Protein AF-A0A5E4NDJ2-F1 (afdb_monomer)

Solvent-accessible surface area (backbone atoms only — not comparable to full-atom values): 29844 Å² total; per-residue (Å²): 95,80,59,65,69,63,63,73,64,55,42,96,87,48,73,82,81,85,85,49,78,73,78,81,80,88,55,66,71,59,25,65,32,56,18,80,81,53,56,40,37,39,40,20,14,66,70,20,36,36,41,31,28,34,59,86,80,51,43,73,75,51,70,44,77,81,55,88,29,38,24,36,17,50,47,45,34,64,86,55,49,36,35,40,38,20,14,50,67,13,36,36,36,37,32,34,59,85,76,60,40,76,79,44,78,46,78,81,50,94,34,25,23,30,21,54,46,66,46,90,83,64,47,35,39,38,39,24,8,60,69,19,42,31,36,40,32,33,68,89,44,74,63,45,55,41,27,39,32,71,52,100,40,36,31,54,41,56,48,67,42,96,82,56,53,30,34,39,38,37,36,80,54,64,43,36,38,26,37,69,47,80,73,91,84,72,87,69,92,46,99,59,87,56,86,69,48,74,40,92,64,65,75,42,71,50,85,46,71,78,32,41,75,45,73,47,75,41,49,78,65,41,41,32,42,34,28,30,73,78,46,34,27,35,35,30,35,60,63,40,69,38,78,74,46,80,67,41,79,53,66,68,68,61,52,50,61,73,68,61,60,102,49,59,50,52,68,29,59,49,80,47,50,91,84,28,46,92,40,79,42,69,34,97,46,64,68,36,17,38,41,25,67,44,40,31,59,82,71,72,45,96,59,99,58,70,83,43,72,44,43,54,36,58,52,39,53,50,38,54,39,44,46,31,52,55,48,57,52,65,73,52,64,90,74,88,67,94,71,56,74,68,57,55,54,50,55,61,56,55,73,65,52,52,73,47,56,51,80,43,75,44,76,46,60,50,94,91,67,51,73,75,45,76,49,37,33,66,45,36,51,37,75,74,44,39,60,52,45,73,74,65,58,54,67,69,56,43,41,41,67,74,70,59,44,80,75,74,76,57,70,41,57,32,35,43,34,57,44,91,89,39,92,72,71,51,78,58,93,90,44,93,41,71,61,71,46,79,46,74,44,54,29,74,44,34,44,42,61,53,35,40,52,52,49,52,61,57,59,54,70,76,68,85,68,101,79,73,90,73,59,78,71,58,72,68,53,72,74,58,99,49,46,70,72,36,43,48,45,28,36,87,93,37,78,58,57,50,84,43,25,49,42,29,44,43,65,77,57,58,71,57,92,62,72,41,60,39,34,36,35,71,52,131

Nearest PDB structures (foldseek):
  7ay2-assembly1_A  TM=9.399E-01  e=1.146E-46  Homo sapiens
  5cvo-assembly1_A  TM=9.027E-01  e=1.471E-47  Homo sapiens
  5cvo-assembly2_D  TM=8.821E-01  e=7.046E-47  Homo sapiens
  4cy5-assembly1_A  TM=7.416E-01  e=1.102E-16  Drosophila melanogaster
  3ur4-assembly1_A  TM=7.545E-01  e=2.915E-16  Homo sapiens

Structure (mmCIF, N/CA/C/O backbone):
data_AF-A0A5E4NDJ2-F1
#
_entry.id   AF-A0A5E4NDJ2-F1
#
loop_
_atom_site.group_PDB
_atom_site.id
_atom_site.type_symbol
_atom_site.label_atom_id
_atom_site.label_alt_id
_atom_site.label_comp_id
_atom_site.label_asym_id
_atom_site.label_entity_id
_atom_site.label_seq_id
_atom_site.pdbx_PDB_ins_code
_atom_site.Cartn_x
_atom_site.Cartn_y
_atom_site.Cartn_z
_atom_site.occupancy
_atom_site.B_iso_or_equiv
_atom_site.auth_seq_id
_atom_site.auth_comp_id
_atom_site.auth_asym_id
_atom_site.auth_atom_id
_atom_site.pdbx_PDB_model_num
ATOM 1 N N . MET A 1 1 ? 23.734 8.885 -7.744 1.00 91.38 1 MET A N 1
ATOM 2 C CA . MET A 1 1 ? 24.626 7.778 -8.133 1.00 91.38 1 MET A CA 1
ATOM 3 C C . MET A 1 1 ? 25.390 7.369 -6.898 1.00 91.38 1 MET A C 1
ATOM 5 O O . MET A 1 1 ? 25.759 8.246 -6.127 1.00 91.38 1 MET A O 1
ATOM 9 N N . TRP A 1 2 ? 25.561 6.069 -6.695 1.00 92.62 2 TRP A N 1
ATOM 10 C CA . TRP A 1 2 ? 26.249 5.523 -5.533 1.00 92.62 2 TRP A CA 1
ATOM 11 C C . TRP A 1 2 ? 27.260 4.494 -6.014 1.00 92.62 2 TRP A C 1
ATOM 13 O O . TRP A 1 2 ? 26.915 3.657 -6.849 1.00 92.62 2 TRP A O 1
ATOM 23 N N . ASP A 1 3 ? 28.477 4.557 -5.487 1.00 91.44 3 ASP A N 1
ATOM 24 C CA . ASP A 1 3 ? 29.443 3.475 -5.638 1.00 91.44 3 ASP A CA 1
ATOM 25 C C . ASP A 1 3 ? 29.163 2.421 -4.563 1.00 91.44 3 ASP A C 1
ATOM 27 O O . ASP A 1 3 ? 29.209 2.705 -3.364 1.00 91.44 3 ASP A O 1
ATOM 31 N N . VAL A 1 4 ? 28.854 1.202 -5.002 1.00 93.94 4 VAL A N 1
ATOM 32 C CA . VAL A 1 4 ? 28.562 0.078 -4.109 1.00 93.94 4 VAL A CA 1
ATOM 33 C C . VAL A 1 4 ? 29.764 -0.233 -3.221 1.00 93.94 4 VAL A C 1
ATOM 35 O O . VAL A 1 4 ? 29.569 -0.475 -2.034 1.00 93.94 4 VAL A O 1
ATOM 38 N N . ASN A 1 5 ? 30.991 -0.153 -3.746 1.00 92.56 5 ASN A N 1
ATOM 39 C CA . ASN A 1 5 ? 32.191 -0.430 -2.960 1.00 92.56 5 ASN A CA 1
ATOM 40 C C . ASN A 1 5 ? 32.312 0.569 -1.807 1.00 92.56 5 ASN A C 1
ATOM 42 O O . ASN A 1 5 ? 32.474 0.162 -0.658 1.00 92.56 5 ASN A O 1
ATOM 46 N N . MET A 1 6 ? 32.120 1.863 -2.087 1.00 90.31 6 MET A N 1
ATOM 47 C CA . MET A 1 6 ? 32.099 2.898 -1.053 1.00 90.31 6 MET A CA 1
ATOM 48 C C . MET A 1 6 ? 31.021 2.611 0.002 1.00 90.31 6 MET A C 1
ATOM 50 O O . MET A 1 6 ? 31.327 2.600 1.194 1.00 90.31 6 MET A O 1
ATOM 54 N N . LEU A 1 7 ? 29.786 2.314 -0.418 1.00 93.75 7 LEU A N 1
ATOM 55 C CA . LEU A 1 7 ? 28.690 2.013 0.510 1.00 93.75 7 LEU A CA 1
ATOM 56 C C . LEU A 1 7 ? 28.991 0.801 1.402 1.00 93.75 7 LEU A C 1
ATOM 58 O O . LEU A 1 7 ? 28.685 0.825 2.591 1.00 93.75 7 LEU A O 1
ATOM 62 N N . THR A 1 8 ? 29.619 -0.244 0.859 1.00 93.06 8 THR A N 1
ATOM 63 C CA . THR A 1 8 ? 29.969 -1.451 1.627 1.00 93.06 8 THR A CA 1
ATOM 64 C C . THR A 1 8 ? 31.125 -1.251 2.608 1.00 93.06 8 THR A C 1
ATOM 66 O O . THR A 1 8 ? 31.302 -2.071 3.503 1.00 93.06 8 THR A O 1
ATOM 69 N N . THR A 1 9 ? 31.897 -0.167 2.473 1.00 92.88 9 THR A N 1
ATOM 70 C CA . THR A 1 9 ? 33.012 0.166 3.383 1.00 92.88 9 THR A CA 1
ATOM 71 C C . THR A 1 9 ? 32.609 1.063 4.556 1.00 92.88 9 THR A C 1
ATOM 73 O O . THR A 1 9 ? 33.462 1.426 5.370 1.00 92.88 9 THR A O 1
ATOM 76 N N . LEU A 1 10 ? 31.330 1.441 4.657 1.00 93.19 10 LEU A N 1
ATOM 77 C CA . LEU A 1 10 ? 30.847 2.289 5.743 1.00 93.19 10 LEU A CA 1
ATOM 78 C C . LEU A 1 10 ? 30.922 1.559 7.086 1.00 93.19 10 LEU A C 1
ATOM 80 O O . LEU A 1 10 ? 30.531 0.401 7.220 1.00 93.19 10 LEU A O 1
ATOM 84 N N . THR A 1 11 ? 31.428 2.264 8.091 1.00 92.50 11 THR A N 1
ATOM 85 C CA . THR A 1 11 ? 31.584 1.773 9.466 1.00 92.50 11 THR A CA 1
ATOM 86 C C . THR A 1 11 ? 31.176 2.866 10.449 1.00 92.50 11 THR A C 1
ATOM 88 O O . THR A 1 11 ? 30.895 3.995 10.052 1.00 92.50 11 THR A O 1
ATOM 91 N N . THR A 1 12 ? 31.172 2.567 11.748 1.00 86.56 12 THR A N 1
ATOM 92 C CA . THR A 1 12 ? 30.930 3.580 12.791 1.00 86.56 12 THR A CA 1
ATOM 93 C C . THR A 1 12 ? 31.956 4.717 12.763 1.00 86.56 12 THR A C 1
ATOM 95 O O . THR A 1 12 ? 31.621 5.840 13.121 1.00 86.56 12 THR A O 1
ATOM 98 N N . ILE A 1 13 ? 33.184 4.442 12.304 1.00 89.50 13 ILE A N 1
ATOM 99 C CA . ILE A 1 13 ? 34.266 5.430 12.174 1.00 89.50 13 ILE A CA 1
ATOM 100 C C . ILE A 1 13 ? 34.191 6.146 10.818 1.00 89.50 13 ILE A C 1
ATOM 102 O O . ILE A 1 13 ? 34.414 7.350 10.740 1.00 89.50 13 ILE A O 1
ATOM 106 N N . ASN A 1 14 ? 33.862 5.416 9.749 1.00 88.62 14 ASN A N 1
ATOM 107 C CA . ASN A 1 14 ? 33.690 5.964 8.406 1.00 88.62 14 ASN A CA 1
ATOM 108 C C . ASN A 1 14 ? 32.203 6.017 8.036 1.00 88.62 14 ASN A C 1
ATOM 110 O O . ASN A 1 14 ? 31.704 5.168 7.297 1.00 88.62 14 ASN A O 1
ATOM 114 N N . ASN A 1 15 ? 31.497 6.999 8.590 1.00 88.88 15 ASN A N 1
ATOM 115 C CA . ASN A 1 15 ? 30.050 7.177 8.445 1.00 88.88 15 ASN A CA 1
ATOM 116 C C . ASN A 1 15 ? 29.666 8.298 7.459 1.00 88.88 15 ASN A C 1
ATOM 118 O O . ASN A 1 15 ? 28.489 8.634 7.329 1.00 88.88 15 ASN A O 1
ATOM 122 N N . THR A 1 16 ? 30.642 8.892 6.768 1.00 88.12 16 THR A N 1
ATOM 123 C CA . THR A 1 16 ? 30.399 9.988 5.821 1.00 88.12 16 THR A CA 1
ATOM 124 C C . THR A 1 16 ? 30.181 9.459 4.409 1.00 88.12 16 THR A C 1
ATOM 126 O O . THR A 1 16 ? 30.932 8.613 3.928 1.00 88.12 16 THR A O 1
ATOM 129 N N . VAL A 1 17 ? 29.158 9.977 3.726 1.00 92.06 17 VAL A N 1
ATOM 130 C CA . VAL A 1 17 ? 28.852 9.614 2.338 1.00 92.06 17 VAL A CA 1
ATOM 131 C C . VAL A 1 17 ? 28.696 10.873 1.501 1.00 92.06 17 VAL A C 1
ATOM 133 O O . VAL A 1 17 ? 28.027 11.821 1.908 1.00 92.06 17 VAL A O 1
ATOM 136 N N . THR A 1 18 ? 29.292 10.878 0.313 1.00 89.12 18 THR A N 1
ATOM 137 C CA . THR A 1 18 ? 29.112 11.938 -0.677 1.00 89.12 18 THR A CA 1
ATOM 138 C C . THR A 1 18 ? 28.012 11.549 -1.659 1.00 89.12 18 THR A C 1
ATOM 140 O O . THR A 1 18 ? 27.909 10.407 -2.105 1.00 89.12 18 THR A O 1
ATOM 143 N N . THR A 1 19 ? 27.152 12.507 -1.997 1.00 91.56 19 THR A N 1
ATOM 144 C CA . THR A 1 19 ? 26.044 12.285 -2.930 1.00 91.56 19 THR A CA 1
ATOM 145 C C . THR A 1 19 ? 26.370 12.872 -4.296 1.00 91.56 19 THR A C 1
ATOM 147 O O . THR A 1 19 ? 26.661 14.061 -4.394 1.00 91.56 19 THR A O 1
ATOM 150 N N . ALA A 1 20 ? 26.230 12.077 -5.357 1.00 90.81 20 ALA A N 1
ATOM 151 C CA . ALA A 1 20 ? 26.230 12.568 -6.736 1.00 90.81 20 ALA A CA 1
ATOM 152 C C . ALA A 1 20 ? 24.802 12.544 -7.301 1.00 90.81 20 ALA A C 1
ATOM 154 O O . ALA A 1 20 ? 24.162 11.487 -7.324 1.00 90.81 20 ALA A O 1
ATOM 155 N N . SER A 1 21 ? 24.287 13.685 -7.761 1.00 92.12 21 SER A N 1
ATOM 156 C CA . SER A 1 21 ? 22.941 13.814 -8.333 1.00 92.12 21 SER A CA 1
ATOM 157 C C . SER A 1 21 ? 22.999 14.193 -9.814 1.00 92.12 21 SER A C 1
ATOM 159 O O . SER A 1 21 ? 23.913 14.880 -10.257 1.00 92.12 21 SER A O 1
ATOM 161 N N . LEU A 1 22 ? 22.019 13.718 -10.588 1.00 93.81 22 LEU A N 1
ATOM 162 C CA . LEU A 1 22 ? 21.883 14.025 -12.012 1.00 93.81 22 LEU A CA 1
ATOM 163 C C . LEU A 1 22 ? 20.676 14.955 -12.202 1.00 93.81 22 LEU A C 1
ATOM 165 O O . LEU A 1 22 ? 19.536 14.501 -12.050 1.00 93.81 22 LEU A O 1
ATOM 169 N N . PRO A 1 23 ? 20.883 16.251 -12.488 1.00 90.62 23 PRO A N 1
ATOM 170 C CA . PRO A 1 23 ? 19.785 17.192 -12.648 1.00 90.62 23 PRO A CA 1
ATOM 171 C C . PRO A 1 23 ? 19.096 17.035 -14.012 1.00 90.62 23 PRO A C 1
ATOM 173 O O . PRO A 1 23 ? 19.642 16.484 -14.970 1.00 90.62 23 PRO A O 1
ATOM 176 N N . GLY A 1 24 ? 17.881 17.580 -14.117 1.00 87.62 24 GLY A N 1
ATOM 177 C CA . GLY A 1 24 ? 17.217 17.834 -15.398 1.00 87.62 24 GLY A CA 1
ATOM 178 C C . GLY A 1 24 ? 15.816 17.246 -15.538 1.00 87.62 24 GLY A C 1
ATOM 179 O O . GLY A 1 24 ? 15.017 17.812 -16.291 1.00 87.62 24 GLY A O 1
ATOM 180 N N . SER A 1 25 ? 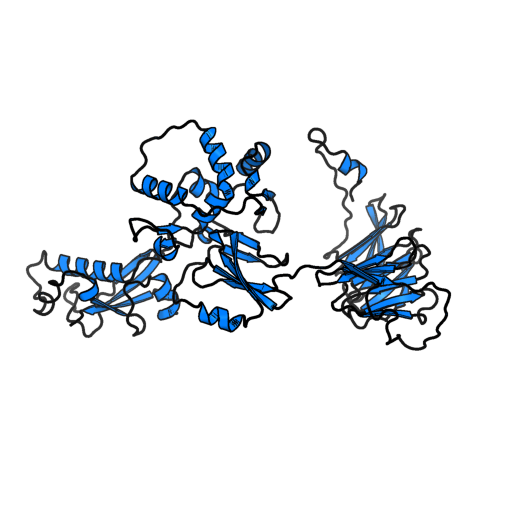15.496 16.161 -14.831 1.00 89.62 25 SER A N 1
ATOM 181 C CA . SER A 1 25 ? 14.135 15.607 -14.781 1.00 89.62 25 SER A CA 1
ATOM 182 C C . SER A 1 25 ? 13.188 16.599 -14.095 1.00 89.62 25 SER A C 1
ATOM 184 O O . SER A 1 25 ? 13.470 17.077 -13.001 1.00 89.62 25 SER A O 1
ATOM 186 N N . LYS A 1 26 ? 12.089 16.934 -14.767 1.00 89.62 26 LYS A N 1
ATOM 187 C CA . LYS A 1 26 ? 11.024 17.850 -14.338 1.00 89.62 26 LYS A CA 1
ATOM 188 C C . LYS A 1 26 ? 9.861 17.126 -13.653 1.00 89.62 26 LYS A C 1
ATOM 190 O O . LYS A 1 26 ? 9.215 17.731 -12.807 1.00 89.62 26 LYS A O 1
ATOM 195 N N . ASN A 1 27 ? 9.606 15.861 -13.997 1.00 94.50 27 ASN A N 1
ATOM 196 C CA . ASN A 1 27 ? 8.541 15.051 -13.401 1.00 94.50 27 ASN A CA 1
ATOM 197 C C . ASN A 1 27 ? 9.072 13.758 -12.756 1.00 94.50 27 ASN A C 1
ATOM 199 O O . ASN A 1 27 ? 10.247 13.404 -12.869 1.00 94.50 27 ASN A O 1
ATOM 203 N N . SER A 1 28 ? 8.172 13.029 -12.088 1.00 97.12 28 SER A N 1
ATOM 204 C CA . SER A 1 28 ? 8.450 11.751 -11.428 1.00 97.12 28 SER A CA 1
ATOM 205 C C . SER A 1 28 ? 9.029 10.705 -12.387 1.00 97.12 28 SER A C 1
ATOM 207 O O . SER A 1 28 ? 8.464 10.418 -13.446 1.00 97.12 28 SER A O 1
ATOM 209 N N . ILE A 1 29 ? 10.145 10.103 -11.977 1.00 97.81 29 ILE A N 1
ATOM 210 C CA . ILE A 1 29 ? 10.859 9.048 -12.703 1.00 97.81 29 ILE A CA 1
ATOM 211 C C . ILE A 1 29 ? 10.266 7.688 -12.314 1.00 97.81 29 ILE A C 1
ATOM 213 O O . ILE A 1 29 ? 10.101 7.406 -11.131 1.00 97.81 29 ILE A O 1
ATOM 217 N N . TYR A 1 30 ? 9.963 6.847 -13.304 1.00 98.19 30 TYR A N 1
ATOM 218 C CA . TYR A 1 30 ? 9.372 5.514 -13.114 1.00 98.19 30 TYR A CA 1
ATOM 219 C C . TYR A 1 30 ? 10.265 4.375 -13.610 1.00 98.19 30 TYR A C 1
ATOM 221 O O . TYR A 1 30 ? 10.018 3.217 -13.280 1.00 98.19 30 TYR A O 1
ATOM 229 N N . SER A 1 31 ? 11.302 4.681 -14.389 1.00 97.81 31 SER A N 1
ATOM 230 C CA . SER A 1 31 ? 12.277 3.695 -14.844 1.00 97.81 31 SER A CA 1
ATOM 231 C C . SER A 1 31 ? 13.669 4.296 -14.963 1.00 97.81 31 SER A C 1
ATOM 233 O O . SER A 1 31 ? 13.839 5.475 -15.274 1.00 97.81 31 SER A O 1
ATOM 235 N N . LEU A 1 32 ? 14.668 3.460 -14.701 1.00 98.12 32 LEU A N 1
ATOM 236 C CA . LEU A 1 32 ? 16.085 3.765 -14.836 1.00 98.12 32 LEU A CA 1
ATOM 237 C C . LEU A 1 32 ? 16.779 2.550 -15.442 1.00 98.12 32 LEU A C 1
ATOM 239 O O . LEU A 1 32 ? 16.448 1.415 -15.094 1.00 98.12 32 LEU A O 1
ATOM 243 N N . ALA A 1 33 ? 17.743 2.794 -16.320 1.00 97.50 33 ALA A N 1
ATOM 244 C CA . ALA A 1 33 ? 18.624 1.762 -16.842 1.00 97.50 33 ALA A CA 1
ATOM 245 C C . ALA A 1 33 ? 20.021 2.334 -17.098 1.00 97.50 33 ALA A C 1
ATOM 247 O O . ALA A 1 33 ? 20.178 3.523 -17.376 1.00 97.50 33 ALA A O 1
ATOM 248 N N . MET A 1 34 ? 21.027 1.475 -16.993 1.00 97.00 34 MET A N 1
ATOM 249 C CA . MET A 1 34 ? 22.430 1.802 -17.225 1.00 97.00 34 MET A CA 1
ATOM 250 C C . MET A 1 34 ? 23.050 0.685 -18.059 1.00 97.00 34 MET A C 1
ATOM 252 O O . MET A 1 34 ? 22.629 -0.467 -17.935 1.00 97.00 34 MET A O 1
ATOM 256 N N . ASN A 1 35 ? 24.018 1.004 -18.914 1.00 95.50 35 ASN A N 1
ATOM 257 C CA . ASN A 1 35 ? 24.783 -0.025 -19.616 1.00 95.50 35 ASN A CA 1
ATOM 258 C C . ASN A 1 35 ? 25.833 -0.672 -18.694 1.00 95.50 35 ASN A C 1
ATOM 260 O O . ASN A 1 35 ? 26.178 -0.136 -17.643 1.00 95.50 35 ASN A O 1
ATOM 264 N N . ASN A 1 36 ? 26.384 -1.816 -19.106 1.00 92.75 36 ASN A N 1
ATOM 265 C CA . ASN A 1 36 ? 27.313 -2.588 -18.271 1.00 92.75 36 ASN A CA 1
ATOM 266 C C . ASN A 1 36 ? 28.625 -1.854 -17.959 1.00 92.75 36 ASN A C 1
ATOM 268 O O . ASN A 1 36 ? 29.194 -2.079 -16.896 1.00 92.75 36 ASN A O 1
ATOM 272 N N . SER A 1 37 ? 29.125 -1.007 -18.867 1.00 93.38 37 SER A N 1
ATOM 273 C CA . SER A 1 37 ? 30.312 -0.180 -18.599 1.00 93.38 37 SER A CA 1
ATOM 274 C C . SER A 1 37 ? 30.009 1.023 -17.704 1.00 93.38 37 SER A C 1
ATOM 276 O O . SER A 1 37 ? 30.928 1.738 -17.315 1.00 93.38 37 SER A O 1
ATOM 278 N N . GLY A 1 38 ? 28.732 1.265 -17.404 1.00 93.81 38 GLY A N 1
ATOM 279 C CA . GLY A 1 38 ? 28.283 2.355 -16.561 1.00 93.81 38 GLY A CA 1
ATOM 280 C C . GLY A 1 38 ? 28.478 3.733 -17.172 1.00 93.81 38 GLY A C 1
ATOM 281 O O . GLY A 1 38 ? 28.436 4.690 -16.421 1.00 93.81 38 GLY A O 1
ATOM 282 N N . THR A 1 39 ? 28.706 3.863 -18.482 1.00 93.81 39 THR A N 1
ATOM 283 C CA . THR A 1 39 ? 28.970 5.148 -19.159 1.00 93.81 39 THR A CA 1
ATOM 284 C C . THR A 1 39 ? 27.700 5.922 -19.500 1.00 93.81 39 THR A C 1
ATOM 286 O O . THR A 1 39 ? 27.748 7.137 -19.654 1.00 93.81 39 THR A O 1
ATOM 289 N N . ILE A 1 40 ? 26.566 5.232 -19.639 1.00 96.00 40 ILE A N 1
ATOM 290 C CA . ILE A 1 40 ? 25.290 5.827 -20.039 1.00 96.00 40 ILE A CA 1
ATOM 291 C C . ILE A 1 40 ? 24.216 5.451 -19.026 1.00 96.00 40 ILE A C 1
ATOM 293 O O . ILE A 1 40 ? 23.997 4.269 -18.760 1.00 96.00 40 ILE A O 1
ATOM 297 N N . LEU A 1 41 ? 23.501 6.458 -18.523 1.00 97.25 41 LEU A N 1
ATOM 298 C CA . LEU A 1 41 ? 22.307 6.291 -17.698 1.00 97.25 41 LEU A CA 1
ATOM 299 C C . LEU A 1 41 ? 21.101 6.897 -18.407 1.00 97.25 41 LEU A C 1
ATOM 301 O O . LEU A 1 41 ? 21.158 8.030 -18.877 1.00 97.25 41 LEU A O 1
ATOM 305 N N . ILE A 1 42 ? 19.996 6.155 -18.453 1.00 98.00 42 ILE A N 1
ATOM 306 C CA . ILE A 1 42 ? 18.739 6.587 -19.067 1.00 98.00 42 ILE A CA 1
ATOM 307 C C . ILE A 1 42 ? 17.631 6.573 -18.022 1.00 98.00 42 ILE A C 1
ATOM 309 O O . ILE A 1 42 ? 17.502 5.607 -17.268 1.00 98.00 42 ILE A O 1
ATOM 313 N N . SER A 1 43 ? 16.809 7.621 -18.001 1.00 98.00 43 SER A N 1
ATOM 314 C CA . SER A 1 43 ? 15.592 7.674 -17.191 1.00 98.00 43 SER A CA 1
ATOM 315 C C . SER A 1 43 ? 14.337 7.779 -18.048 1.00 98.00 43 SER A C 1
ATOM 317 O O . SER A 1 43 ? 14.324 8.429 -19.095 1.00 98.00 43 SER A O 1
ATOM 319 N N . GLY A 1 44 ? 13.274 7.134 -17.575 1.00 97.69 44 GLY A N 1
ATOM 320 C CA . GLY A 1 44 ? 11.926 7.217 -18.115 1.00 97.69 44 GLY A CA 1
ATOM 321 C C . GLY A 1 44 ? 10.986 7.782 -17.057 1.00 97.69 44 GLY A C 1
ATOM 322 O O . GLY A 1 44 ? 11.063 7.427 -15.877 1.00 97.69 44 GLY A O 1
ATOM 323 N N . SER A 1 45 ? 10.124 8.709 -17.463 1.00 96.56 45 SER A N 1
ATOM 324 C CA . SER A 1 45 ? 9.304 9.504 -16.546 1.00 96.56 45 SER A CA 1
ATOM 325 C C . SER A 1 45 ? 7.916 9.786 -17.116 1.00 96.56 45 SER A C 1
ATOM 327 O O . SER A 1 45 ? 7.625 9.506 -18.285 1.00 96.56 45 SER A O 1
ATOM 329 N N . THR A 1 46 ? 7.076 10.434 -16.309 1.00 97.31 46 THR A N 1
ATOM 330 C CA . THR A 1 46 ? 5.790 10.987 -16.760 1.00 97.31 46 THR A CA 1
ATOM 331 C C . THR A 1 46 ? 5.940 12.207 -17.677 1.00 97.31 46 THR A C 1
ATOM 333 O O . THR A 1 46 ? 4.938 12.682 -18.202 1.00 97.31 46 THR A O 1
ATOM 336 N N . GLU A 1 47 ? 7.161 12.707 -17.941 1.00 95.50 47 GLU A N 1
ATOM 337 C CA . GLU A 1 47 ? 7.411 13.652 -19.051 1.00 95.50 47 GLU A CA 1
ATOM 338 C C . GLU A 1 47 ? 7.256 12.999 -20.424 1.00 95.50 47 GLU A C 1
ATOM 340 O O . GLU A 1 47 ? 7.238 13.723 -21.415 1.00 95.50 47 GLU A O 1
ATOM 345 N N . LYS A 1 48 ? 7.153 11.660 -20.505 1.00 96.56 48 LYS A N 1
ATOM 346 C CA . LYS A 1 48 ? 7.039 10.905 -21.772 1.00 96.56 48 LYS A CA 1
ATOM 347 C C . LYS A 1 48 ? 8.305 10.981 -22.643 1.00 96.56 48 LYS A C 1
ATOM 349 O O . LYS A 1 48 ? 8.337 10.492 -23.769 1.00 96.56 48 LYS A O 1
ATOM 354 N N . VAL A 1 49 ? 9.357 11.590 -22.106 1.00 96.00 49 VAL A N 1
ATOM 355 C CA . VAL A 1 49 ? 10.671 11.774 -22.719 1.00 96.00 49 VAL A CA 1
ATOM 356 C C . VAL A 1 49 ? 11.668 10.917 -21.958 1.00 96.00 49 VAL A C 1
ATOM 358 O O . VAL A 1 49 ? 11.630 10.872 -20.724 1.00 96.00 49 VAL A O 1
ATOM 361 N N . LEU A 1 50 ? 12.571 10.266 -22.689 1.00 97.81 50 LEU A N 1
ATOM 362 C CA . LEU A 1 50 ? 13.726 9.628 -22.077 1.00 97.81 50 LEU A CA 1
ATOM 363 C C . LEU A 1 50 ? 14.854 10.644 -22.009 1.00 97.81 50 LEU A C 1
ATOM 365 O O . LEU A 1 50 ? 15.147 11.334 -22.988 1.00 97.81 50 LEU A O 1
ATOM 369 N N . ARG A 1 51 ? 15.505 10.724 -20.860 1.00 97.38 51 ARG A N 1
ATOM 370 C CA . ARG A 1 51 ? 16.692 11.556 -20.677 1.00 97.38 51 ARG A CA 1
ATOM 371 C C . ARG A 1 51 ? 17.894 10.659 -20.508 1.00 97.38 51 ARG A C 1
ATOM 373 O O . ARG A 1 51 ? 17.785 9.608 -19.882 1.00 97.38 51 ARG A O 1
ATOM 380 N N . VAL A 1 52 ? 19.008 11.076 -21.086 1.00 97.50 52 VAL A N 1
ATOM 381 C CA . VAL A 1 52 ? 20.239 10.297 -21.111 1.00 97.50 52 VAL A CA 1
ATOM 382 C C . VAL A 1 52 ? 21.359 11.159 -20.556 1.00 97.50 52 VAL A C 1
ATOM 384 O O . VAL A 1 52 ? 21.524 12.306 -20.978 1.00 97.50 52 VAL A O 1
ATOM 387 N N . TRP A 1 53 ? 22.125 10.596 -19.631 1.00 97.25 53 TRP A N 1
ATOM 388 C CA . TRP A 1 53 ? 23.283 11.228 -19.018 1.00 97.25 53 TRP A CA 1
ATOM 389 C C . TRP A 1 53 ? 24.542 10.418 -19.297 1.00 97.25 53 TRP A C 1
ATOM 391 O O . TRP A 1 53 ? 24.499 9.184 -19.302 1.00 97.25 53 TRP A O 1
ATOM 401 N N . ASP A 1 54 ? 25.656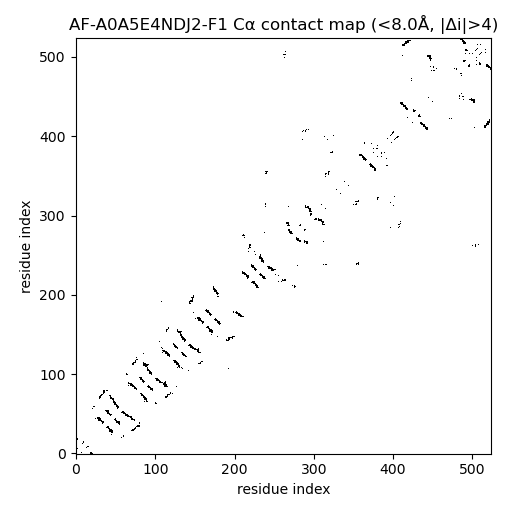 11.126 -19.466 1.00 94.44 54 ASP A N 1
ATOM 402 C CA . ASP A 1 54 ? 26.982 10.552 -19.252 1.00 94.44 54 ASP A CA 1
ATOM 403 C C . ASP A 1 54 ? 27.257 10.570 -17.743 1.00 94.44 54 ASP A C 1
ATOM 405 O O . ASP A 1 54 ? 27.244 11.614 -17.088 1.00 94.44 54 ASP A O 1
ATOM 409 N N . THR A 1 55 ? 27.454 9.389 -17.169 1.00 92.56 55 THR A N 1
ATOM 410 C CA . THR A 1 55 ? 27.620 9.207 -15.720 1.00 92.56 55 THR A CA 1
ATOM 411 C C . THR A 1 55 ? 28.929 9.787 -15.193 1.00 92.56 55 THR A C 1
ATOM 413 O O . THR A 1 55 ? 29.017 10.099 -14.006 1.00 92.56 55 THR A O 1
ATOM 416 N N . ARG A 1 56 ? 29.946 9.946 -16.050 1.00 89.12 56 ARG A N 1
ATOM 417 C CA . ARG A 1 56 ? 31.265 10.444 -15.647 1.00 89.12 56 ARG A CA 1
ATOM 418 C C . ARG A 1 56 ? 31.289 11.965 -15.561 1.00 89.12 56 ARG A C 1
ATOM 420 O O . ARG A 1 56 ? 31.882 12.506 -14.634 1.00 89.12 56 ARG A O 1
ATOM 427 N N . SER A 1 57 ? 30.655 12.643 -16.515 1.00 90.31 57 SER A N 1
ATOM 428 C CA . SER A 1 57 ? 30.519 14.107 -16.529 1.00 90.31 57 SER A CA 1
ATOM 429 C C . SER A 1 57 ? 29.313 14.604 -15.726 1.00 90.31 57 SER A C 1
ATOM 431 O O . SER A 1 57 ? 29.301 15.750 -15.297 1.00 90.31 57 SER A O 1
ATOM 433 N N . SER A 1 58 ? 28.327 13.737 -15.464 1.00 90.81 58 SER A N 1
ATOM 434 C CA . SER A 1 58 ? 27.011 14.095 -14.907 1.00 90.81 58 SER A CA 1
ATOM 435 C C . SER A 1 58 ? 26.172 15.011 -15.809 1.00 90.81 58 SER A C 1
ATOM 437 O O . SER A 1 58 ? 25.147 15.546 -15.375 1.00 90.81 58 SER A O 1
ATOM 439 N N . ASP A 1 59 ? 26.552 15.136 -17.082 1.00 90.88 59 ASP A N 1
ATOM 440 C CA . ASP A 1 59 ? 25.861 15.973 -18.055 1.00 90.88 59 ASP A CA 1
ATOM 441 C C . ASP A 1 59 ? 24.699 15.229 -18.716 1.00 90.88 59 ASP A C 1
ATOM 443 O O . ASP A 1 59 ? 24.796 14.062 -19.102 1.00 90.88 59 ASP A O 1
ATOM 447 N N . CYS A 1 60 ? 23.576 15.929 -18.885 1.00 93.44 60 CYS A N 1
ATOM 448 C CA . CYS A 1 60 ? 22.452 15.443 -19.682 1.00 93.44 60 CYS A CA 1
ATOM 449 C C . CYS A 1 60 ? 22.791 15.606 -21.170 1.00 93.44 60 CYS A C 1
ATOM 451 O O . CYS A 1 60 ? 22.671 16.704 -21.714 1.00 93.44 60 CYS A O 1
ATOM 453 N N . ILE A 1 61 ? 23.168 14.516 -21.836 1.00 94.00 61 ILE A N 1
ATOM 454 C CA . ILE A 1 61 ? 23.698 14.540 -23.207 1.00 94.00 61 ILE A CA 1
ATOM 455 C C . ILE A 1 61 ? 22.619 14.486 -24.298 1.00 94.00 61 ILE A C 1
ATOM 457 O O . ILE A 1 61 ? 22.855 14.969 -25.401 1.00 94.00 61 ILE A O 1
ATOM 461 N N . MET A 1 62 ? 21.430 13.928 -24.029 1.00 94.12 62 MET A N 1
ATOM 462 C CA . MET A 1 62 ? 20.332 13.905 -25.012 1.00 94.12 62 MET A CA 1
ATOM 463 C C . MET A 1 62 ? 18.946 13.719 -24.377 1.00 94.12 62 MET A C 1
ATOM 465 O O . MET A 1 62 ? 18.799 13.281 -23.231 1.00 94.12 62 MET A O 1
ATOM 469 N N . LYS A 1 63 ? 17.912 14.050 -25.162 1.00 95.50 63 LYS A N 1
ATOM 470 C CA . LYS A 1 63 ? 16.493 13.833 -24.852 1.00 95.50 63 LYS A CA 1
ATOM 471 C C . LYS A 1 63 ? 15.833 13.103 -26.013 1.00 95.50 63 LYS A C 1
ATOM 473 O O . LYS A 1 63 ? 15.817 13.620 -27.124 1.00 95.50 63 LYS A O 1
ATOM 478 N N . LEU A 1 64 ? 15.252 11.941 -25.747 1.00 97.31 64 LEU A N 1
ATOM 479 C CA . LEU A 1 64 ? 14.573 11.138 -26.757 1.00 97.31 64 LEU A CA 1
ATOM 480 C C . LEU A 1 64 ? 13.062 11.323 -26.614 1.00 97.31 64 LEU A C 1
ATOM 482 O O . LEU A 1 64 ? 12.462 10.943 -25.605 1.00 97.31 64 LEU A O 1
ATOM 486 N N . ILE A 1 65 ? 12.460 11.948 -27.623 1.00 96.88 65 ILE A N 1
ATOM 487 C CA . ILE A 1 65 ? 11.039 12.296 -27.659 1.00 96.88 65 ILE A CA 1
ATOM 488 C C . ILE A 1 65 ? 10.327 11.325 -28.598 1.00 96.88 65 ILE A C 1
ATOM 490 O O . ILE A 1 65 ? 10.780 11.089 -29.715 1.00 96.88 65 ILE A O 1
ATOM 494 N N . GLY A 1 66 ? 9.200 10.764 -28.160 1.00 96.50 66 GLY A N 1
ATOM 495 C CA . GLY A 1 66 ? 8.364 9.946 -29.042 1.00 96.50 66 GLY A CA 1
ATOM 496 C C . GLY A 1 66 ? 7.326 9.073 -28.348 1.00 96.50 66 GLY A C 1
ATOM 497 O O . GLY A 1 66 ? 6.399 8.623 -29.017 1.00 96.50 66 GLY A O 1
ATOM 498 N N . HIS A 1 67 ? 7.448 8.820 -27.043 1.00 98.31 67 HIS A N 1
ATOM 499 C CA . HIS A 1 67 ? 6.356 8.217 -26.279 1.00 98.31 67 HIS A CA 1
ATOM 500 C C . HIS A 1 67 ? 5.245 9.231 -26.008 1.00 98.31 67 HIS A C 1
ATOM 502 O O . HIS A 1 67 ? 5.474 10.440 -25.952 1.00 98.31 67 HIS A O 1
ATOM 508 N N . THR A 1 68 ? 4.027 8.722 -25.837 1.00 98.12 68 THR A N 1
ATOM 509 C CA . THR A 1 68 ? 2.828 9.545 -25.590 1.00 98.12 68 THR A CA 1
ATOM 510 C C . THR A 1 68 ? 2.300 9.422 -24.162 1.00 98.12 68 THR A C 1
ATOM 512 O O . THR A 1 68 ? 1.413 10.184 -23.766 1.00 98.12 68 THR A O 1
ATOM 515 N N . ASP A 1 69 ? 2.912 8.551 -23.359 1.00 98.31 69 ASP A N 1
ATOM 516 C CA . ASP A 1 69 ? 2.603 8.332 -21.947 1.00 98.31 69 ASP A CA 1
ATOM 517 C C . ASP A 1 69 ? 3.862 7.912 -21.147 1.00 98.31 69 ASP A C 1
ATOM 519 O O . ASP A 1 69 ? 4.972 7.870 -21.685 1.00 98.31 69 ASP A O 1
ATOM 523 N N . ASN A 1 70 ? 3.695 7.648 -19.849 1.00 98.06 70 ASN A N 1
ATOM 524 C CA . ASN A 1 70 ? 4.741 7.339 -18.877 1.00 98.06 70 ASN A CA 1
ATOM 525 C C . ASN A 1 70 ? 5.576 6.102 -19.250 1.00 98.06 70 ASN A C 1
ATOM 527 O O . ASN A 1 70 ? 5.031 5.012 -19.456 1.00 98.06 70 ASN A O 1
ATOM 531 N N . VAL A 1 71 ? 6.902 6.258 -19.226 1.00 98.44 71 VAL A N 1
ATOM 532 C CA . VAL A 1 71 ? 7.880 5.206 -19.535 1.00 98.44 71 VAL A CA 1
ATOM 533 C C . VAL A 1 71 ? 8.248 4.431 -18.267 1.00 98.44 71 VAL A C 1
ATOM 535 O O . VAL A 1 71 ? 8.909 4.954 -17.366 1.00 98.44 71 VAL A O 1
ATOM 538 N N . LYS A 1 72 ? 7.829 3.163 -18.203 1.00 98.38 72 LYS A N 1
ATOM 539 C CA . LYS A 1 72 ? 7.930 2.309 -17.004 1.00 98.38 72 LYS A CA 1
ATOM 540 C C . LYS A 1 72 ? 8.979 1.203 -17.101 1.00 98.38 72 LYS A C 1
ATOM 542 O O . LYS A 1 72 ? 9.351 0.639 -16.076 1.00 98.38 72 LYS A O 1
ATOM 547 N N . ALA A 1 73 ? 9.496 0.924 -18.294 1.00 98.44 73 ALA A N 1
ATOM 548 C CA . ALA A 1 73 ? 10.564 -0.046 -18.494 1.00 98.44 73 ALA A CA 1
ATOM 549 C C . ALA A 1 73 ? 11.635 0.503 -19.431 1.00 98.44 73 ALA A C 1
ATOM 551 O O . ALA A 1 73 ? 11.316 1.117 -20.448 1.00 98.44 73 ALA A O 1
ATOM 552 N N . LEU A 1 74 ? 12.895 0.235 -19.096 1.00 98.50 74 LEU A N 1
ATOM 553 C CA . LEU A 1 74 ? 14.059 0.577 -19.902 1.00 98.50 74 LEU A CA 1
ATOM 554 C C . LEU A 1 74 ? 15.055 -0.580 -19.881 1.00 98.50 74 LEU A C 1
ATOM 556 O O . LEU A 1 74 ? 15.266 -1.193 -18.835 1.00 98.50 74 LEU A O 1
ATOM 560 N N . VAL A 1 75 ? 15.679 -0.842 -21.027 1.00 97.88 75 VAL A N 1
ATOM 561 C CA . VAL A 1 75 ? 16.821 -1.753 -21.172 1.00 97.88 75 VAL A CA 1
ATOM 562 C C . VAL A 1 75 ? 17.838 -1.075 -22.088 1.00 97.88 75 VAL A C 1
ATOM 564 O O . VAL A 1 75 ? 17.458 -0.489 -23.101 1.00 97.88 75 VAL A O 1
ATOM 567 N N . VAL A 1 76 ? 19.120 -1.125 -21.735 1.00 97.62 76 VAL A N 1
ATOM 568 C CA . VAL A 1 76 ? 20.214 -0.548 -22.534 1.00 97.62 76 VAL A CA 1
ATOM 569 C C . VAL A 1 76 ? 21.080 -1.687 -23.055 1.00 97.62 76 VAL A C 1
ATOM 571 O O . VAL A 1 76 ? 21.323 -2.653 -22.331 1.00 97.62 76 VAL A O 1
ATOM 574 N N . SER A 1 77 ? 21.524 -1.595 -24.307 1.00 95.88 77 SER A N 1
ATOM 575 C CA . SER A 1 77 ? 22.464 -2.563 -24.869 1.00 95.88 77 SER A CA 1
ATOM 576 C C . SER A 1 77 ? 23.811 -2.509 -24.136 1.00 95.88 77 SER A C 1
ATOM 578 O O . SER A 1 77 ? 24.199 -1.483 -23.573 1.00 95.88 77 SER A O 1
ATOM 580 N N . ARG A 1 78 ? 24.559 -3.619 -24.138 1.00 93.44 78 ARG A N 1
ATOM 581 C CA . ARG A 1 78 ? 25.836 -3.728 -23.407 1.00 93.44 78 ARG A CA 1
ATOM 582 C C . ARG A 1 78 ? 26.860 -2.666 -23.824 1.00 93.44 78 ARG A C 1
ATOM 584 O O . ARG A 1 78 ? 27.589 -2.157 -22.977 1.00 93.44 78 ARG A O 1
ATOM 591 N N . ASP A 1 79 ? 26.901 -2.346 -25.113 1.00 93.31 79 ASP A N 1
ATOM 592 C CA . ASP A 1 79 ? 27.765 -1.325 -25.713 1.00 93.31 79 ASP A CA 1
ATOM 593 C C . ASP A 1 79 ? 27.257 0.113 -25.496 1.00 93.31 79 ASP A C 1
ATOM 595 O O . ASP A 1 79 ? 27.979 1.065 -25.774 1.00 93.31 79 ASP A O 1
ATOM 599 N N . GLY A 1 80 ? 26.036 0.292 -24.979 1.00 94.19 80 GLY A N 1
ATOM 600 C CA . GLY A 1 80 ? 25.440 1.605 -24.748 1.00 94.19 80 GLY A CA 1
ATOM 601 C C . GLY A 1 80 ? 25.093 2.367 -26.027 1.00 94.19 80 GLY A C 1
ATOM 602 O O . GLY A 1 80 ? 25.037 3.593 -25.989 1.00 94.19 80 GLY A O 1
ATOM 603 N N . THR A 1 81 ? 24.878 1.683 -27.157 1.00 95.94 81 THR A N 1
ATOM 604 C CA . THR A 1 81 ? 24.514 2.329 -28.433 1.00 95.94 81 THR A CA 1
ATOM 605 C C . THR A 1 81 ? 23.011 2.312 -28.714 1.00 95.94 81 THR A C 1
ATOM 607 O O . THR A 1 81 ? 22.515 3.155 -29.472 1.00 95.94 81 THR A O 1
ATOM 610 N N . GLN A 1 82 ? 22.272 1.390 -28.092 1.00 96.81 82 GLN A N 1
ATOM 611 C CA . GLN A 1 82 ? 20.835 1.211 -28.270 1.00 96.81 82 GLN A CA 1
ATOM 612 C C . GLN A 1 82 ? 20.091 1.150 -26.934 1.00 96.81 82 GLN A C 1
ATOM 614 O O . GLN A 1 82 ? 20.630 0.759 -25.896 1.00 96.81 82 GLN A O 1
ATOM 619 N N . CYS A 1 83 ? 18.812 1.519 -26.966 1.00 97.88 83 CYS A N 1
ATOM 620 C CA . CYS A 1 83 ? 17.917 1.423 -25.819 1.00 97.88 83 CYS A CA 1
ATOM 621 C C . CYS A 1 83 ? 16.537 0.918 -26.246 1.00 97.88 83 CYS A C 1
ATOM 623 O O . CYS A 1 83 ? 16.011 1.334 -27.276 1.00 97.88 83 CYS A O 1
ATOM 625 N N . LEU A 1 84 ? 15.942 0.053 -25.429 1.00 98.56 84 LEU A N 1
ATOM 626 C CA . LEU A 1 84 ? 14.537 -0.326 -25.504 1.00 98.56 84 LEU A CA 1
ATOM 627 C C . LEU A 1 84 ? 13.757 0.367 -24.394 1.00 98.56 84 LEU A C 1
ATOM 629 O O . LEU A 1 84 ? 14.195 0.384 -23.243 1.00 98.56 84 LEU A O 1
ATOM 633 N N . SER A 1 85 ? 12.571 0.865 -24.723 1.00 98.69 85 SER A N 1
ATOM 634 C CA . SER A 1 85 ? 11.666 1.475 -23.754 1.00 98.69 85 SER A CA 1
ATOM 635 C C . SER A 1 85 ? 10.246 0.955 -23.880 1.00 98.69 85 SER A C 1
ATOM 637 O O . SER A 1 85 ? 9.725 0.821 -24.983 1.00 98.69 85 SER A O 1
ATOM 639 N N . GLY A 1 86 ? 9.626 0.670 -22.737 1.00 98.56 86 GLY A N 1
ATOM 640 C CA . GLY A 1 86 ? 8.240 0.227 -22.616 1.00 98.56 86 GLY A CA 1
ATOM 641 C C . GLY A 1 86 ? 7.421 1.291 -21.899 1.00 98.56 86 GLY A C 1
ATOM 642 O O . GLY A 1 86 ? 7.818 1.776 -20.831 1.00 98.56 86 GLY A O 1
ATOM 643 N N . SER A 1 87 ? 6.299 1.677 -22.502 1.00 98.69 87 SER A N 1
ATOM 644 C CA . SER A 1 87 ? 5.477 2.785 -22.024 1.00 98.69 87 SER A CA 1
ATOM 645 C C . SER A 1 87 ? 4.037 2.379 -21.742 1.00 98.69 87 SER A C 1
ATOM 647 O O . SER A 1 87 ? 3.498 1.402 -22.266 1.00 98.69 87 SER A O 1
ATOM 649 N N . SER A 1 88 ? 3.392 3.189 -20.906 1.00 98.50 88 SER A N 1
ATOM 650 C CA . SER A 1 88 ? 1.963 3.108 -20.618 1.00 98.50 88 SER A CA 1
ATOM 651 C C . SER A 1 88 ? 1.091 3.390 -21.852 1.00 98.50 88 SER A C 1
ATOM 653 O O . SER A 1 88 ? -0.077 3.021 -21.838 1.00 98.50 88 SER A O 1
ATOM 655 N N . ASP A 1 89 ? 1.673 3.920 -22.937 1.00 98.31 89 ASP A N 1
ATOM 656 C CA . ASP A 1 89 ? 1.021 4.072 -24.247 1.00 98.31 89 ASP A CA 1
ATOM 657 C C . ASP A 1 89 ? 0.852 2.753 -25.031 1.00 98.31 89 ASP A C 1
ATOM 659 O O . ASP A 1 89 ? 0.324 2.752 -26.141 1.00 98.31 89 ASP A O 1
ATOM 663 N N . GLY A 1 90 ? 1.305 1.631 -24.461 1.00 97.56 90 GLY A N 1
ATOM 664 C CA . GLY A 1 90 ? 1.201 0.294 -25.050 1.00 97.56 90 GLY A CA 1
ATOM 665 C C . GLY A 1 90 ? 2.267 -0.019 -26.099 1.00 97.56 90 GLY A C 1
ATOM 666 O O . GLY A 1 90 ? 2.278 -1.113 -26.663 1.00 97.56 90 GLY A O 1
ATOM 667 N N . THR A 1 91 ? 3.193 0.909 -26.354 1.00 98.31 91 THR A N 1
ATOM 668 C CA . THR A 1 91 ? 4.264 0.721 -27.332 1.00 98.31 91 THR A CA 1
ATOM 669 C C . THR A 1 91 ? 5.593 0.362 -26.680 1.00 98.31 91 THR A C 1
ATOM 671 O O . THR A 1 91 ? 5.908 0.764 -25.553 1.00 98.31 91 THR A O 1
ATOM 674 N N . ILE A 1 92 ? 6.399 -0.376 -27.440 1.00 98.62 92 ILE A N 1
ATOM 675 C CA . ILE A 1 92 ? 7.817 -0.592 -27.159 1.00 98.62 92 ILE A CA 1
ATOM 676 C C . ILE A 1 92 ? 8.598 0.142 -28.239 1.00 98.62 92 ILE A C 1
ATOM 678 O O . ILE A 1 92 ? 8.292 0.002 -29.424 1.00 98.62 92 ILE A O 1
ATOM 682 N N . LYS A 1 93 ? 9.597 0.933 -27.859 1.00 98.56 93 LYS A N 1
ATOM 683 C CA . LYS A 1 93 ? 10.436 1.663 -28.813 1.00 98.56 93 LYS A CA 1
ATOM 684 C C . LYS A 1 93 ? 11.882 1.225 -28.707 1.00 98.56 93 LYS A C 1
ATOM 686 O O . LYS A 1 93 ? 12.403 1.079 -27.606 1.00 98.56 93 LYS A O 1
ATOM 691 N N . LEU A 1 94 ? 12.509 1.052 -29.865 1.00 98.44 94 LEU A N 1
ATOM 692 C CA . LEU A 1 94 ? 13.947 0.883 -30.008 1.00 98.44 94 LEU A CA 1
ATOM 693 C C . LEU A 1 94 ? 14.548 2.222 -30.438 1.00 98.44 94 LEU A C 1
ATOM 695 O O . LEU A 1 94 ? 14.074 2.859 -31.386 1.00 98.44 94 LEU A O 1
ATOM 699 N N . TRP A 1 95 ? 15.591 2.641 -29.737 1.00 98.31 95 TRP A N 1
ATOM 700 C CA . TRP A 1 95 ? 16.275 3.912 -29.929 1.00 98.31 95 TRP A CA 1
ATOM 701 C C . TRP A 1 95 ? 17.724 3.671 -30.320 1.00 98.31 95 TRP A C 1
ATOM 703 O O . TRP A 1 95 ? 18.401 2.850 -29.702 1.00 98.31 95 TRP A O 1
ATOM 713 N N . SER A 1 96 ? 18.210 4.432 -31.300 1.00 97.50 96 SER A N 1
ATOM 714 C CA . SER A 1 96 ? 19.643 4.574 -31.548 1.00 97.50 96 SER A CA 1
ATOM 715 C C . SER A 1 96 ? 20.139 5.806 -30.803 1.00 97.50 96 SER A C 1
ATOM 717 O O . SER A 1 96 ? 19.693 6.920 -31.081 1.00 97.50 96 SER A O 1
ATOM 719 N N . LEU A 1 97 ? 21.064 5.616 -29.863 1.00 96.56 97 LEU A N 1
ATOM 720 C CA . LEU A 1 97 ? 21.627 6.712 -29.072 1.00 96.56 97 LEU A CA 1
ATOM 721 C C . LEU A 1 97 ? 22.611 7.549 -29.898 1.00 96.56 97 LEU A C 1
ATOM 723 O O . LEU A 1 97 ? 22.661 8.763 -29.739 1.00 96.56 97 LEU A O 1
ATOM 727 N N . GLY A 1 98 ? 23.318 6.929 -30.849 1.00 95.62 98 GLY A N 1
ATOM 728 C CA . GLY A 1 98 ? 24.187 7.645 -31.789 1.00 95.62 98 GLY A CA 1
ATOM 729 C C . GLY A 1 98 ? 23.414 8.540 -32.764 1.00 95.62 98 GLY A C 1
ATOM 730 O O . GLY A 1 98 ? 23.850 9.650 -33.049 1.00 95.62 98 GLY A O 1
ATOM 731 N N . GLN A 1 99 ? 22.247 8.088 -33.240 1.00 96.25 99 GLN A N 1
ATOM 732 C CA . GLN A 1 99 ? 21.380 8.881 -34.126 1.00 96.25 99 GLN A CA 1
ATOM 733 C C . GLN A 1 99 ? 20.378 9.764 -33.363 1.00 96.25 99 GLN A C 1
ATOM 735 O O . GLN A 1 99 ? 19.672 10.553 -33.980 1.00 96.25 99 GLN A O 1
ATOM 740 N N . GLN A 1 100 ? 20.286 9.608 -32.039 1.00 96.56 100 GLN A N 1
ATOM 741 C CA . GLN A 1 100 ? 19.360 10.325 -31.155 1.00 96.56 100 GLN A CA 1
ATOM 742 C C . GLN A 1 100 ? 17.884 10.245 -31.588 1.00 96.56 100 GLN A C 1
ATOM 744 O O . GLN A 1 100 ? 17.113 11.185 -31.399 1.00 96.56 100 GLN A O 1
ATOM 749 N N . GLN A 1 101 ? 17.468 9.110 -32.155 1.00 96.12 101 GLN A N 1
ATOM 750 C CA . GLN A 1 101 ? 16.115 8.934 -32.684 1.00 96.12 101 GLN A CA 1
ATOM 751 C C . GLN A 1 101 ? 15.544 7.540 -32.426 1.00 96.12 101 GLN A C 1
ATOM 753 O O . GLN A 1 101 ? 16.264 6.568 -32.175 1.00 96.12 101 GLN A O 1
ATOM 758 N N . CYS A 1 102 ? 14.215 7.451 -32.494 1.00 97.94 102 CYS A N 1
ATOM 759 C CA . CYS A 1 102 ? 13.500 6.181 -32.481 1.00 97.94 102 CYS A CA 1
ATOM 760 C C . CYS A 1 102 ? 13.674 5.512 -33.844 1.00 97.94 102 CYS A C 1
ATOM 762 O O . CYS A 1 102 ? 13.269 6.081 -34.855 1.00 97.94 102 CYS A O 1
ATOM 764 N N . ILE A 1 103 ? 14.251 4.312 -33.865 1.00 97.25 103 ILE A N 1
ATOM 765 C CA . ILE A 1 103 ? 14.450 3.545 -35.102 1.00 97.25 103 ILE A CA 1
ATOM 766 C C . ILE A 1 103 ? 13.313 2.555 -35.363 1.00 97.25 103 ILE A C 1
ATOM 768 O O . ILE A 1 103 ? 13.080 2.180 -36.506 1.00 97.25 103 ILE A O 1
ATOM 772 N N . GLN A 1 104 ? 12.572 2.151 -34.325 1.00 96.88 104 GLN A N 1
ATOM 773 C CA . GLN A 1 104 ? 11.478 1.188 -34.460 1.00 96.88 104 GLN A CA 1
ATOM 774 C C . GLN A 1 104 ? 10.451 1.340 -33.338 1.00 96.88 104 GLN A C 1
ATOM 776 O O . GLN A 1 104 ? 10.796 1.628 -32.191 1.00 96.88 104 GLN A O 1
ATOM 781 N N . THR A 1 105 ? 9.173 1.131 -33.664 1.00 97.88 105 THR A N 1
ATOM 782 C CA . THR A 1 105 ? 8.059 1.123 -32.702 1.00 97.88 105 THR A CA 1
ATOM 783 C C . THR A 1 105 ? 7.264 -0.171 -32.853 1.00 97.88 105 THR A C 1
ATOM 785 O O . THR A 1 105 ? 6.701 -0.424 -33.914 1.00 97.88 105 THR A O 1
ATOM 788 N N . LEU A 1 106 ? 7.190 -0.962 -31.786 1.00 96.81 106 LEU A N 1
ATOM 789 C CA . LEU A 1 106 ? 6.431 -2.208 -31.710 1.00 96.81 106 LEU A CA 1
ATOM 790 C C . LEU A 1 106 ? 5.090 -1.942 -31.017 1.00 96.81 106 LEU A C 1
ATOM 792 O O . LEU A 1 106 ? 5.054 -1.368 -29.924 1.00 96.81 106 LEU A O 1
ATOM 796 N N . ARG A 1 107 ? 3.989 -2.367 -31.645 1.00 95.75 107 ARG A N 1
ATOM 797 C CA . ARG A 1 107 ? 2.611 -2.207 -31.143 1.00 95.75 107 ARG A CA 1
ATOM 798 C C . ARG A 1 107 ? 1.959 -3.569 -30.911 1.00 95.75 107 ARG A C 1
ATOM 800 O O . ARG A 1 107 ? 1.053 -3.963 -31.634 1.00 95.75 107 ARG A O 1
ATOM 807 N N . ILE A 1 108 ? 2.485 -4.299 -29.935 1.00 93.88 108 ILE A N 1
ATOM 808 C CA . ILE A 1 108 ? 2.084 -5.688 -29.657 1.00 93.88 108 ILE A CA 1
ATOM 809 C C . ILE A 1 108 ? 1.048 -5.750 -28.531 1.00 93.88 108 ILE A C 1
ATOM 811 O O . ILE A 1 108 ? 0.094 -6.525 -28.589 1.00 93.88 108 ILE A O 1
ATOM 815 N N . HIS A 1 109 ? 1.233 -4.924 -27.500 1.00 95.81 109 HIS A N 1
ATOM 816 C CA . HIS A 1 109 ? 0.346 -4.875 -26.346 1.00 95.81 109 HIS A CA 1
ATOM 817 C C . HIS A 1 109 ? -0.852 -3.961 -26.609 1.00 95.81 109 HIS A C 1
ATOM 819 O O . HIS A 1 109 ? -0.740 -2.941 -27.290 1.00 95.81 109 HIS A O 1
ATOM 825 N N . LYS A 1 110 ? -2.009 -4.328 -26.047 1.00 94.50 110 LYS A N 1
ATOM 826 C CA . LYS A 1 110 ? -3.237 -3.510 -26.130 1.00 94.50 110 LYS A CA 1
ATOM 827 C C . LYS A 1 110 ? -3.322 -2.461 -25.021 1.00 94.50 110 LYS A C 1
ATOM 829 O O . LYS A 1 110 ? -4.093 -1.514 -25.127 1.00 94.50 110 LYS A O 1
ATOM 834 N N . GLU A 1 111 ? -2.547 -2.648 -23.960 1.00 97.62 111 GLU A N 1
ATOM 835 C CA . GLU A 1 111 ? -2.467 -1.760 -22.803 1.00 97.62 111 GLU A CA 1
ATOM 836 C C . GLU A 1 111 ? -0.997 -1.483 -22.451 1.00 97.62 111 GLU A C 1
ATOM 838 O O . GLU A 1 111 ? -0.084 -1.991 -23.097 1.00 97.62 111 GLU A O 1
ATOM 843 N N . GLY A 1 112 ? -0.756 -0.675 -21.417 1.00 98.12 112 GLY A N 1
ATOM 844 C CA . GLY A 1 112 ? 0.585 -0.230 -21.041 1.00 98.12 112 GLY A CA 1
ATOM 845 C C . GLY A 1 112 ? 1.594 -1.354 -20.767 1.00 98.12 112 GLY A C 1
ATOM 846 O O . GLY A 1 112 ? 1.301 -2.298 -20.032 1.00 98.12 112 GLY A O 1
ATOM 847 N N . VAL A 1 113 ? 2.810 -1.187 -21.293 1.00 98.69 113 VAL A N 1
ATOM 848 C CA . VAL A 1 113 ? 3.963 -2.083 -21.111 1.00 98.69 113 VAL A CA 1
ATOM 849 C C . VAL A 1 113 ? 4.783 -1.624 -19.910 1.00 98.69 113 VAL A C 1
ATOM 851 O O . VAL A 1 113 ? 5.217 -0.472 -19.851 1.00 98.69 113 VAL A O 1
ATOM 854 N N . TRP A 1 114 ? 4.987 -2.506 -18.931 1.00 98.62 114 TRP A N 1
ATOM 855 C CA . TRP A 1 114 ? 5.595 -2.151 -17.638 1.00 98.62 114 TRP A CA 1
ATOM 856 C C . TRP A 1 114 ? 6.900 -2.886 -17.351 1.00 98.62 114 TRP A C 1
ATOM 858 O O . TRP A 1 114 ? 7.690 -2.420 -16.533 1.00 98.62 114 TRP A O 1
ATOM 868 N N . ALA A 1 115 ? 7.151 -4.001 -18.033 1.00 98.50 115 ALA A N 1
ATOM 869 C CA . ALA A 1 115 ? 8.352 -4.796 -17.872 1.00 98.50 115 ALA A CA 1
ATOM 870 C C . ALA A 1 115 ? 8.945 -5.149 -19.236 1.00 98.50 115 ALA A C 1
ATOM 872 O O . ALA A 1 115 ? 8.228 -5.507 -20.172 1.00 98.50 115 ALA A O 1
ATOM 873 N N . LEU A 1 116 ? 10.270 -5.071 -19.316 1.00 98.25 116 LEU A N 1
ATOM 874 C CA . LEU A 1 116 ? 11.063 -5.491 -20.461 1.00 98.25 116 LEU A CA 1
ATOM 875 C C . LEU A 1 116 ? 12.260 -6.301 -19.965 1.00 98.25 116 LEU A C 1
ATOM 877 O O . LEU A 1 116 ? 12.818 -5.999 -18.910 1.00 98.25 116 LEU A O 1
ATOM 881 N N . SER A 1 117 ? 12.656 -7.289 -20.755 1.00 96.56 117 SER A N 1
ATOM 882 C CA . SER A 1 117 ? 13.959 -7.948 -20.695 1.00 96.56 117 SER A CA 1
ATOM 883 C C . SER A 1 117 ? 14.466 -8.142 -22.123 1.00 96.56 117 SER A C 1
ATOM 885 O O . SER A 1 117 ? 13.660 -8.259 -23.043 1.00 96.56 117 SER A O 1
ATOM 887 N N . ALA A 1 118 ? 15.777 -8.160 -22.332 1.00 93.94 118 ALA A N 1
ATOM 888 C CA . ALA A 1 118 ? 16.369 -8.392 -23.646 1.00 93.94 118 ALA A CA 1
ATOM 889 C C . ALA A 1 118 ? 17.404 -9.515 -23.576 1.00 93.94 118 ALA A C 1
ATOM 891 O O . ALA A 1 118 ? 18.001 -9.759 -22.531 1.00 93.94 118 ALA A O 1
ATOM 892 N N . THR A 1 119 ? 17.620 -10.189 -24.702 1.00 91.69 119 THR A N 1
ATOM 893 C CA . THR A 1 119 ? 18.756 -11.108 -24.886 1.00 91.69 119 THR A CA 1
ATOM 894 C C . THR A 1 119 ? 20.087 -10.355 -24.823 1.00 91.69 119 THR A C 1
ATOM 896 O O . THR A 1 119 ? 20.148 -9.211 -25.273 1.00 91.69 119 THR A O 1
ATOM 899 N N . ASP A 1 120 ? 21.171 -11.019 -24.414 1.00 87.44 120 ASP A N 1
ATOM 900 C CA . ASP A 1 120 ? 22.521 -10.426 -24.341 1.00 87.44 120 ASP A CA 1
ATOM 901 C C . ASP A 1 120 ? 23.013 -9.814 -25.661 1.00 87.44 120 ASP A C 1
ATOM 903 O O . ASP A 1 120 ? 23.686 -8.784 -25.671 1.00 87.44 120 ASP A O 1
ATOM 907 N N . ASN A 1 121 ? 22.656 -10.429 -26.791 1.00 89.75 121 ASN A N 1
ATOM 908 C CA . ASN A 1 121 ? 22.980 -9.934 -28.132 1.00 89.75 121 ASN A CA 1
ATOM 909 C C . ASN A 1 121 ? 21.994 -8.868 -28.649 1.00 89.75 121 ASN A C 1
ATOM 911 O O . ASN A 1 121 ? 22.067 -8.492 -29.817 1.00 89.75 121 ASN A O 1
ATOM 915 N N . PHE A 1 122 ? 21.049 -8.433 -27.810 1.00 92.94 122 PHE A N 1
ATOM 916 C CA . PHE A 1 122 ? 20.018 -7.444 -28.121 1.00 92.94 122 PHE A CA 1
ATOM 917 C C . PHE A 1 122 ? 19.221 -7.762 -29.401 1.00 92.94 122 PHE A C 1
ATOM 919 O O . PHE A 1 122 ? 18.839 -6.866 -30.146 1.00 92.94 122 PHE A O 1
ATOM 926 N N . SER A 1 123 ? 18.996 -9.052 -29.683 1.00 91.81 123 SER A N 1
ATOM 927 C CA . SER A 1 123 ? 18.226 -9.511 -30.848 1.00 91.81 123 SER A CA 1
ATOM 928 C C . SER A 1 123 ? 16.740 -9.683 -30.557 1.00 91.81 123 SER A C 1
ATOM 930 O O . SER A 1 123 ? 15.925 -9.451 -31.442 1.00 91.81 123 SER A O 1
ATOM 932 N N . HIS A 1 124 ? 16.384 -10.064 -29.329 1.00 92.94 124 HIS A N 1
ATOM 933 C CA . HIS A 1 124 ? 15.000 -10.256 -28.920 1.00 92.94 124 HIS A CA 1
ATOM 934 C C . HIS A 1 124 ? 14.676 -9.445 -27.673 1.00 92.94 124 HIS A C 1
ATOM 936 O O . HIS A 1 124 ? 15.515 -9.260 -26.784 1.00 92.94 124 HIS A O 1
ATOM 942 N N . VAL A 1 125 ? 13.417 -9.028 -27.588 1.00 95.75 125 VAL A N 1
ATOM 943 C CA . VAL A 1 125 ? 12.827 -8.399 -26.410 1.00 95.75 125 VAL A CA 1
ATOM 944 C C . VAL A 1 125 ? 11.700 -9.270 -25.873 1.00 95.75 125 VAL A C 1
ATOM 946 O O . VAL A 1 125 ? 10.859 -9.743 -26.633 1.00 95.75 125 VAL A O 1
ATOM 949 N N . VAL A 1 126 ? 11.676 -9.471 -24.558 1.00 97.00 126 VAL A N 1
ATOM 950 C CA . VAL A 1 126 ? 10.537 -10.037 -23.839 1.00 97.00 126 VAL A CA 1
ATOM 951 C C . VAL A 1 126 ? 9.802 -8.903 -23.137 1.00 97.00 126 VAL A C 1
ATOM 953 O O . VAL A 1 126 ? 10.408 -8.154 -22.369 1.00 97.00 126 VAL A O 1
ATOM 956 N N . SER A 1 127 ? 8.506 -8.766 -23.395 1.00 98.06 127 SER A N 1
ATOM 957 C CA . SER A 1 127 ? 7.681 -7.662 -22.908 1.00 98.06 127 SER A CA 1
ATOM 958 C C . SER A 1 127 ? 6.423 -8.141 -22.199 1.00 98.06 127 SER A C 1
ATOM 960 O O . SER A 1 127 ? 5.826 -9.146 -22.576 1.00 98.06 127 SER A O 1
ATOM 962 N N . GLY A 1 128 ? 6.027 -7.405 -21.162 1.00 98.25 128 GLY A N 1
ATOM 963 C CA . GLY A 1 128 ? 4.838 -7.685 -20.366 1.00 98.25 128 GLY A CA 1
ATOM 964 C C . GLY A 1 128 ? 4.303 -6.424 -19.696 1.00 98.25 128 GLY A C 1
ATOM 965 O O . GLY A 1 128 ? 5.045 -5.469 -19.431 1.00 98.25 128 GLY A O 1
ATOM 966 N N . GLY A 1 129 ? 3.004 -6.400 -19.417 1.00 98.25 129 GLY A N 1
ATOM 967 C CA . GLY A 1 129 ? 2.397 -5.258 -18.746 1.00 98.25 129 GLY A CA 1
ATOM 968 C C . GLY A 1 129 ? 0.961 -5.487 -18.305 1.00 98.25 129 GLY A C 1
ATOM 969 O O . GLY A 1 129 ? 0.599 -6.550 -17.792 1.00 98.25 129 GLY A O 1
ATOM 970 N N . ARG A 1 130 ? 0.144 -4.447 -18.479 1.00 98.38 130 ARG A N 1
ATOM 971 C CA . ARG A 1 130 ? -1.215 -4.369 -17.935 1.00 98.38 130 ARG A CA 1
ATOM 972 C C . ARG A 1 130 ? -2.180 -5.385 -18.545 1.00 98.38 130 ARG A C 1
ATOM 974 O O . ARG A 1 130 ? -3.031 -5.904 -17.829 1.00 98.38 130 ARG A O 1
ATOM 981 N N . ASP A 1 131 ? -1.994 -5.718 -19.820 1.00 97.12 131 ASP A N 1
ATOM 982 C CA . ASP A 1 131 ? -2.817 -6.689 -20.551 1.00 97.12 131 ASP A CA 1
ATOM 983 C C . ASP A 1 131 ? -2.536 -8.156 -20.175 1.00 97.12 131 ASP A C 1
ATOM 985 O O . ASP A 1 131 ? -3.149 -9.057 -20.748 1.00 97.12 131 ASP A O 1
ATOM 989 N N . LYS A 1 132 ? -1.642 -8.393 -19.198 1.00 97.81 132 LYS A N 1
ATOM 990 C CA . LYS A 1 132 ? -1.271 -9.701 -18.622 1.00 97.81 132 LYS A CA 1
ATOM 991 C C . LYS A 1 132 ? -0.562 -10.659 -19.580 1.00 97.81 132 LYS A C 1
ATOM 993 O O . LYS A 1 132 ? -0.158 -11.748 -19.179 1.00 97.81 132 LYS A O 1
ATOM 998 N N . LYS A 1 133 ? -0.376 -10.269 -20.838 1.00 96.94 133 LYS A N 1
ATOM 999 C CA . LYS A 1 133 ? 0.288 -11.099 -21.839 1.00 96.94 133 LYS A CA 1
ATOM 1000 C C . LYS A 1 133 ? 1.788 -10.883 -21.790 1.00 96.94 133 LYS A C 1
ATOM 1002 O O . LYS A 1 133 ? 2.254 -9.781 -21.503 1.00 96.94 133 LYS A O 1
ATOM 1007 N N . ILE A 1 134 ? 2.532 -11.936 -22.106 1.00 97.38 134 ILE A N 1
ATOM 1008 C CA . ILE A 1 134 ? 3.986 -11.869 -22.234 1.00 97.38 134 ILE A CA 1
ATOM 1009 C C . ILE A 1 134 ? 4.366 -12.284 -23.639 1.00 97.38 134 ILE A C 1
ATOM 1011 O O . ILE A 1 134 ? 4.051 -13.397 -24.059 1.00 97.38 134 ILE A O 1
ATOM 1015 N N . TYR A 1 135 ? 5.056 -11.401 -24.351 1.00 95.94 135 TYR A N 1
ATOM 1016 C CA . TYR A 1 135 ? 5.508 -11.655 -25.711 1.00 95.94 135 TYR A CA 1
ATOM 1017 C C . TYR A 1 135 ? 7.025 -11.666 -25.786 1.00 95.94 135 TYR A C 1
ATOM 1019 O O . TYR A 1 135 ? 7.684 -10.894 -25.098 1.00 95.94 135 TYR A O 1
ATOM 1027 N N . MET A 1 136 ? 7.568 -12.504 -26.660 1.00 94.81 136 MET A N 1
ATOM 1028 C CA . MET A 1 136 ? 8.954 -12.439 -27.107 1.00 94.81 136 MET A CA 1
ATOM 1029 C C . MET A 1 136 ? 8.963 -12.016 -28.574 1.00 94.81 136 MET A C 1
ATOM 1031 O O . MET A 1 136 ? 8.249 -12.602 -29.384 1.00 94.81 136 MET A O 1
ATOM 1035 N N . THR A 1 137 ? 9.723 -10.979 -28.909 1.00 93.62 137 THR A N 1
ATOM 1036 C CA . THR A 1 137 ? 9.730 -10.364 -30.245 1.00 93.62 137 THR A CA 1
ATOM 1037 C C . THR A 1 137 ? 11.145 -10.262 -30.780 1.00 93.62 137 THR A C 1
ATOM 1039 O O . THR A 1 137 ? 12.029 -9.795 -30.059 1.00 93.62 137 THR A O 1
ATOM 1042 N N . ASP A 1 138 ? 11.342 -10.650 -32.038 1.00 92.25 138 ASP A N 1
ATOM 1043 C CA . ASP A 1 138 ? 12.574 -10.391 -32.784 1.00 92.25 138 ASP A CA 1
ATOM 1044 C C . ASP A 1 138 ? 12.639 -8.906 -33.179 1.00 92.25 138 ASP A C 1
ATOM 1046 O O . ASP A 1 138 ? 11.743 -8.361 -33.826 1.00 92.25 138 ASP A O 1
ATOM 1050 N N . LEU A 1 139 ? 13.713 -8.229 -32.782 1.00 92.69 139 LEU A N 1
ATOM 1051 C CA . LEU A 1 139 ? 13.913 -6.813 -33.074 1.00 92.69 139 LEU A CA 1
ATOM 1052 C C . LEU A 1 139 ? 14.271 -6.575 -34.546 1.00 92.69 139 LEU A C 1
ATOM 1054 O O . LEU A 1 139 ? 13.913 -5.533 -35.090 1.00 92.69 139 LEU A O 1
ATOM 1058 N N . LYS A 1 140 ? 14.914 -7.536 -35.222 1.00 91.75 140 LYS A N 1
ATOM 1059 C CA . LYS A 1 140 ? 15.236 -7.440 -36.656 1.00 91.75 140 LYS A CA 1
ATOM 1060 C C . LYS A 1 140 ? 14.007 -7.663 -37.528 1.00 91.75 140 LYS A C 1
ATOM 1062 O O . LYS A 1 140 ? 13.881 -7.024 -38.569 1.00 91.75 140 LYS A O 1
ATOM 1067 N N . ASN A 1 141 ? 13.119 -8.564 -37.114 1.00 89.06 141 ASN A N 1
ATOM 1068 C CA . ASN A 1 141 ? 11.868 -8.841 -37.808 1.00 89.06 141 ASN A CA 1
ATOM 1069 C C . ASN A 1 141 ? 10.676 -8.720 -36.842 1.00 89.06 141 ASN A C 1
ATOM 1071 O O . ASN A 1 141 ? 10.262 -9.721 -36.261 1.00 89.06 141 ASN A O 1
ATOM 1075 N N . PRO A 1 142 ? 10.081 -7.523 -36.699 1.00 84.94 142 PRO A N 1
ATOM 1076 C CA . PRO A 1 142 ? 9.003 -7.284 -35.739 1.00 84.94 142 PRO A CA 1
ATOM 1077 C C . PRO A 1 142 ? 7.700 -8.046 -36.007 1.00 84.94 142 PRO A C 1
ATOM 1079 O O . PRO A 1 142 ? 6.830 -8.038 -35.140 1.00 84.94 142 PRO A O 1
ATOM 1082 N N . ASN A 1 143 ? 7.556 -8.709 -37.159 1.00 84.50 143 ASN A N 1
ATOM 1083 C CA . ASN A 1 143 ? 6.428 -9.610 -37.412 1.00 84.50 143 ASN A CA 1
ATOM 1084 C C . ASN A 1 143 ? 6.631 -10.974 -36.724 1.00 84.50 143 ASN A C 1
ATOM 1086 O O . ASN A 1 143 ? 5.668 -11.682 -36.451 1.00 84.50 143 ASN A O 1
ATOM 1090 N N . LYS A 1 144 ? 7.875 -11.336 -36.377 1.00 87.62 144 LYS A N 1
ATOM 1091 C CA . LYS A 1 144 ? 8.185 -12.543 -35.601 1.00 87.62 144 LYS A CA 1
ATOM 1092 C C . LYS A 1 144 ? 7.974 -12.278 -34.113 1.00 87.62 144 LYS A C 1
ATOM 1094 O O . LYS A 1 144 ? 8.893 -11.915 -33.375 1.00 87.62 144 LYS A O 1
ATOM 1099 N N . VAL A 1 145 ? 6.733 -12.477 -33.685 1.00 89.62 145 VAL A N 1
ATOM 1100 C CA . VAL A 1 145 ? 6.287 -12.357 -32.293 1.00 89.62 145 VAL A CA 1
ATOM 1101 C C . VAL A 1 145 ? 5.822 -13.722 -31.800 1.00 89.62 145 VAL A C 1
ATOM 1103 O O . VAL A 1 145 ? 5.133 -14.441 -32.514 1.00 89.62 145 VAL A O 1
ATOM 1106 N N . GLN A 1 146 ? 6.149 -14.071 -30.558 1.00 89.69 146 GLN A N 1
ATOM 1107 C CA . GLN A 1 146 ? 5.642 -15.257 -29.875 1.00 89.69 146 GLN A CA 1
ATOM 1108 C C . GLN A 1 146 ? 4.921 -14.854 -28.589 1.00 89.69 146 GLN A C 1
ATOM 1110 O O . GLN A 1 146 ? 5.488 -14.155 -27.753 1.00 89.69 146 GLN A O 1
ATOM 1115 N N . LEU A 1 147 ? 3.695 -15.343 -28.391 1.00 94.50 147 LEU A N 1
ATOM 1116 C CA . LEU A 1 147 ? 2.996 -15.246 -27.110 1.00 94.50 147 LEU A CA 1
ATOM 1117 C C . LEU A 1 147 ? 3.526 -16.342 -26.173 1.00 94.50 147 LEU A C 1
ATOM 1119 O O . LEU A 1 147 ? 3.287 -17.526 -26.400 1.00 94.50 147 LEU A O 1
ATOM 1123 N N . ILE A 1 148 ? 4.250 -15.961 -25.122 1.00 95.19 148 ILE A N 1
ATOM 1124 C CA . ILE A 1 148 ? 4.855 -16.893 -24.160 1.00 95.19 148 ILE A CA 1
ATOM 1125 C C . ILE A 1 148 ? 3.795 -17.474 -23.227 1.00 95.19 148 ILE A C 1
ATOM 1127 O O . ILE A 1 148 ? 3.735 -18.692 -23.050 1.00 95.19 148 ILE A O 1
ATOM 1131 N N . CYS A 1 149 ? 2.975 -16.610 -22.633 1.00 95.88 149 CYS A N 1
ATOM 1132 C CA . CYS A 1 149 ? 1.900 -16.981 -21.718 1.00 95.88 149 CYS A CA 1
ATOM 1133 C C . CYS A 1 149 ? 0.913 -15.819 -21.518 1.00 95.88 149 CYS A C 1
ATOM 1135 O O . CYS A 1 149 ? 1.150 -14.683 -21.946 1.00 95.88 149 CYS A O 1
ATOM 1137 N N . ASN A 1 150 ? -0.195 -16.128 -20.845 1.00 96.31 150 ASN A N 1
ATOM 1138 C CA . ASN A 1 150 ? -1.125 -15.153 -20.292 1.00 96.31 150 ASN A CA 1
ATOM 1139 C C . ASN A 1 150 ? -1.152 -15.322 -18.769 1.00 96.31 150 ASN A C 1
ATOM 1141 O O . ASN A 1 150 ? -1.528 -16.386 -18.276 1.00 96.31 150 ASN A O 1
ATOM 1145 N N . GLU A 1 151 ? -0.727 -14.299 -18.037 1.00 97.38 151 GLU A N 1
ATOM 1146 C CA . GLU A 1 151 ? -0.726 -14.304 -16.578 1.00 97.38 151 GLU A CA 1
ATOM 1147 C C . GLU A 1 151 ? -2.126 -14.088 -15.996 1.00 97.38 151 GLU A C 1
ATOM 1149 O O . GLU A 1 151 ? -3.031 -13.521 -16.612 1.00 97.38 151 GLU A O 1
ATOM 1154 N N . SER A 1 152 ? -2.297 -14.504 -14.743 1.00 95.31 152 SER A N 1
ATOM 1155 C CA . SER A 1 152 ? -3.551 -14.278 -14.008 1.00 95.31 152 SER A CA 1
ATOM 1156 C C . SER A 1 152 ? -3.790 -12.790 -13.690 1.00 95.31 152 SER A C 1
ATOM 1158 O O . SER A 1 152 ? -4.937 -12.324 -13.629 1.00 95.31 152 SER A O 1
ATOM 1160 N N . ALA A 1 153 ? -2.712 -12.011 -13.577 1.00 97.44 153 ALA A N 1
ATOM 1161 C CA . ALA A 1 153 ? -2.723 -10.612 -13.174 1.00 97.44 153 ALA A CA 1
ATOM 1162 C C . ALA A 1 153 ? -1.693 -9.763 -13.949 1.00 97.44 153 ALA A C 1
ATOM 1164 O O . ALA A 1 153 ? -0.791 -10.319 -14.576 1.00 97.44 153 ALA A O 1
ATOM 1165 N N . PRO A 1 154 ? -1.821 -8.419 -13.941 1.00 98.44 154 PRO A N 1
ATOM 1166 C CA . PRO A 1 154 ? -0.892 -7.519 -14.625 1.00 98.44 154 PRO A CA 1
ATOM 1167 C C . PRO A 1 154 ? 0.576 -7.774 -14.270 1.00 98.44 154 PRO A C 1
ATOM 1169 O O . PRO A 1 154 ? 0.926 -7.887 -13.094 1.00 98.44 154 PRO A O 1
ATOM 1172 N N . VAL A 1 155 ? 1.436 -7.817 -15.287 1.00 98.56 155 VAL A N 1
ATOM 1173 C CA . VAL A 1 155 ? 2.876 -8.060 -15.132 1.00 98.56 155 VAL A CA 1
ATOM 1174 C C . VAL A 1 155 ? 3.567 -6.786 -14.659 1.00 98.56 155 VAL A C 1
ATOM 1176 O O . VAL A 1 155 ? 3.447 -5.736 -15.288 1.00 98.56 155 VAL A O 1
ATOM 1179 N N . VAL A 1 156 ? 4.320 -6.884 -13.564 1.00 98.25 156 VAL A N 1
ATOM 1180 C CA . VAL A 1 156 ? 5.011 -5.751 -12.928 1.00 98.25 156 VAL A CA 1
ATOM 1181 C C . VAL A 1 156 ? 6.508 -5.775 -13.224 1.00 98.25 156 VAL A C 1
ATOM 1183 O O . VAL A 1 156 ? 7.102 -4.732 -13.497 1.00 98.25 156 VAL A O 1
ATOM 1186 N N . LYS A 1 157 ? 7.138 -6.954 -13.185 1.00 98.25 157 LYS A N 1
ATOM 1187 C CA . LYS A 1 157 ? 8.572 -7.108 -13.456 1.00 98.25 157 LYS A CA 1
ATOM 1188 C C . LYS A 1 157 ? 8.869 -8.493 -14.009 1.00 98.25 157 LYS A C 1
ATOM 1190 O O . LYS A 1 157 ? 8.159 -9.450 -13.712 1.00 98.25 157 LYS A O 1
ATOM 1195 N N . MET A 1 158 ? 9.936 -8.594 -14.791 1.00 97.88 158 MET A N 1
ATOM 1196 C CA . MET A 1 158 ? 10.409 -9.859 -15.334 1.00 97.88 158 MET A CA 1
ATOM 1197 C C . MET A 1 158 ? 11.929 -9.941 -15.247 1.00 97.88 158 MET A C 1
ATOM 1199 O O . MET A 1 158 ? 12.605 -8.915 -15.341 1.00 97.88 158 MET A O 1
ATOM 1203 N N . VAL A 1 159 ? 12.449 -11.156 -15.081 1.00 96.50 159 VAL A N 1
ATOM 1204 C CA . VAL A 1 159 ? 13.885 -11.456 -15.076 1.00 96.50 159 VAL A CA 1
ATOM 1205 C C . VAL A 1 159 ? 14.112 -12.762 -15.826 1.00 96.50 159 VAL A C 1
ATOM 1207 O O . VAL A 1 159 ? 13.533 -13.792 -15.487 1.00 96.50 159 VAL A O 1
ATOM 1210 N N . THR A 1 160 ? 14.941 -12.721 -16.860 1.00 93.81 160 THR A N 1
ATOM 1211 C CA . THR A 1 160 ? 15.325 -13.902 -17.637 1.00 93.81 160 THR A CA 1
ATOM 1212 C C . THR A 1 160 ? 16.386 -14.713 -16.902 1.00 93.81 160 THR A C 1
ATOM 1214 O O . THR A 1 160 ? 17.178 -14.173 -16.128 1.00 93.81 160 THR A O 1
ATOM 1217 N N . THR A 1 161 ? 16.404 -16.028 -17.115 1.00 93.62 161 THR A N 1
ATOM 1218 C CA . THR A 1 161 ? 17.517 -16.858 -16.646 1.00 93.62 161 THR A CA 1
ATOM 1219 C C . THR A 1 161 ? 18.790 -16.529 -17.438 1.00 93.62 161 THR A C 1
ATOM 1221 O O . THR A 1 161 ? 18.685 -16.121 -18.596 1.00 93.62 161 THR A O 1
ATOM 1224 N N . PRO A 1 162 ? 19.997 -16.711 -16.864 1.00 88.38 162 PRO A N 1
ATOM 1225 C CA . PRO A 1 162 ? 21.251 -16.392 -17.558 1.00 88.38 162 PRO A CA 1
ATOM 1226 C C . PRO A 1 162 ? 21.450 -17.133 -18.888 1.00 88.38 162 PRO A C 1
ATOM 1228 O O . PRO A 1 162 ? 22.121 -16.640 -19.783 1.00 88.38 162 PRO A O 1
ATOM 1231 N N . ASP A 1 163 ? 20.858 -18.319 -19.028 1.00 88.06 163 ASP A N 1
ATOM 1232 C CA . ASP A 1 163 ? 20.884 -19.136 -20.246 1.00 88.06 163 ASP A CA 1
ATOM 1233 C C . ASP A 1 163 ? 19.737 -18.816 -21.226 1.00 88.06 163 ASP A C 1
ATOM 1235 O O . ASP A 1 163 ? 19.599 -19.486 -22.250 1.00 88.06 163 ASP A O 1
ATOM 1239 N N . MET A 1 164 ? 18.883 -17.837 -20.899 1.00 87.62 164 MET A N 1
ATOM 1240 C CA . MET A 1 164 ? 17.676 -17.457 -21.641 1.00 87.62 164 MET A CA 1
ATOM 1241 C C . MET A 1 164 ? 16.695 -18.616 -21.900 1.00 87.62 164 MET A C 1
ATOM 1243 O O . MET A 1 164 ? 15.875 -18.542 -22.815 1.00 87.62 164 MET A O 1
ATOM 1247 N N . SER A 1 165 ? 16.736 -19.687 -21.099 1.00 91.94 165 SER A N 1
ATOM 1248 C CA . SER A 1 165 ? 15.813 -20.824 -21.237 1.00 91.94 165 SER A CA 1
ATOM 1249 C C . SER A 1 165 ? 14.445 -20.580 -20.596 1.00 91.94 165 SER A C 1
ATOM 1251 O O . SER A 1 165 ? 13.461 -21.233 -20.958 1.00 91.94 165 SER A O 1
ATOM 1253 N N . ALA A 1 166 ? 14.357 -19.643 -19.652 1.00 95.50 166 ALA A N 1
ATOM 1254 C CA . ALA A 1 166 ? 13.127 -19.313 -18.954 1.00 95.50 166 ALA A CA 1
ATOM 1255 C C . ALA A 1 166 ? 13.089 -17.847 -18.495 1.00 95.50 166 ALA A C 1
ATOM 1257 O O . ALA A 1 166 ? 14.085 -17.120 -18.516 1.00 95.50 166 ALA A O 1
ATOM 1258 N N . ILE A 1 167 ? 11.911 -17.414 -18.053 1.00 97.19 167 ILE A N 1
ATOM 1259 C CA . ILE A 1 167 ? 11.680 -16.084 -17.500 1.00 97.19 167 ILE A CA 1
ATOM 1260 C C . ILE A 1 167 ? 10.860 -16.167 -16.217 1.00 97.19 167 ILE A C 1
ATOM 1262 O O . ILE A 1 167 ? 9.817 -16.817 -16.171 1.00 97.19 167 ILE A O 1
ATOM 1266 N N . TRP A 1 168 ? 11.345 -15.514 -15.166 1.00 98.25 168 TRP A N 1
ATOM 1267 C CA . TRP A 1 168 ? 10.616 -15.283 -13.926 1.00 98.25 168 TRP A CA 1
ATOM 1268 C C . TRP A 1 168 ? 9.779 -14.018 -14.048 1.00 98.25 168 TRP A C 1
ATOM 1270 O O . TRP A 1 168 ? 10.263 -12.988 -14.520 1.00 98.25 168 TRP A O 1
ATOM 1280 N N . VAL A 1 169 ? 8.530 -14.098 -13.607 1.00 98.56 169 VAL A N 1
ATOM 1281 C CA . VAL A 1 169 ? 7.517 -13.062 -13.788 1.00 98.56 169 VAL A CA 1
ATOM 1282 C C . VAL A 1 169 ? 6.883 -12.748 -12.442 1.00 98.56 169 VAL A C 1
ATOM 1284 O O . VAL A 1 169 ? 6.308 -13.620 -11.789 1.00 98.56 169 VAL A O 1
ATOM 1287 N N . ALA A 1 170 ? 6.981 -11.482 -12.048 1.00 98.56 170 ALA A N 1
ATOM 1288 C CA . ALA A 1 170 ? 6.260 -10.915 -10.921 1.00 98.56 170 ALA A CA 1
ATOM 1289 C C . ALA A 1 170 ? 5.038 -10.147 -11.438 1.00 98.56 170 ALA A C 1
ATOM 1291 O O . ALA A 1 170 ? 5.149 -9.318 -12.350 1.00 98.56 170 ALA A O 1
ATOM 1292 N N . THR A 1 171 ? 3.881 -10.409 -10.840 1.00 98.31 171 THR A N 1
ATOM 1293 C CA . THR A 1 171 ? 2.609 -9.756 -11.176 1.00 98.31 171 THR A CA 1
ATOM 1294 C C . THR A 1 171 ? 2.119 -8.909 -9.998 1.00 98.31 171 THR A C 1
ATOM 1296 O O . THR A 1 171 ? 2.844 -8.717 -9.023 1.00 98.31 171 THR A O 1
ATOM 1299 N N . SER A 1 172 ? 0.900 -8.369 -10.071 1.00 96.06 172 SER A N 1
ATOM 1300 C CA . SER A 1 172 ? 0.250 -7.749 -8.907 1.00 96.06 172 SER A CA 1
ATOM 1301 C C . SER A 1 172 ? -0.248 -8.756 -7.857 1.00 96.06 172 SER A C 1
ATOM 1303 O O . SER A 1 172 ? -0.731 -8.335 -6.804 1.00 96.06 172 SER A O 1
ATOM 1305 N N . GLU A 1 173 ? -0.170 -10.058 -8.144 1.00 95.56 173 GLU A N 1
ATOM 1306 C CA . GLU A 1 173 ? -0.411 -11.133 -7.177 1.00 95.56 173 GLU A CA 1
ATOM 1307 C C . GLU A 1 173 ? 0.877 -11.522 -6.445 1.00 95.56 173 GLU A C 1
ATOM 1309 O O . GLU A 1 173 ? 1.987 -11.220 -6.881 1.00 95.56 173 GLU A O 1
ATOM 1314 N N . SER A 1 174 ? 0.731 -12.212 -5.314 1.00 96.19 174 SER A N 1
ATOM 1315 C CA . SER A 1 174 ? 1.856 -12.579 -4.445 1.00 96.19 174 SER A CA 1
ATOM 1316 C C . SER A 1 174 ? 2.688 -13.760 -4.956 1.00 96.19 174 SER A C 1
ATOM 1318 O O . SER A 1 174 ? 3.812 -13.955 -4.496 1.00 96.19 174 SER A O 1
ATOM 1320 N N . SER A 1 175 ? 2.153 -14.565 -5.878 1.00 97.06 175 SER A N 1
ATOM 1321 C CA . SER A 1 175 ? 2.874 -15.703 -6.462 1.00 97.06 175 SER A CA 1
ATOM 1322 C C . SER A 1 175 ? 3.783 -15.252 -7.605 1.00 97.06 175 SER A C 1
ATOM 1324 O O . SER A 1 175 ? 3.422 -14.374 -8.389 1.00 97.06 175 SER A O 1
ATOM 1326 N N . ILE A 1 176 ? 4.948 -15.890 -7.731 1.00 98.25 176 ILE A N 1
ATOM 1327 C CA . ILE A 1 176 ? 5.917 -15.611 -8.799 1.00 98.25 176 ILE A CA 1
ATOM 1328 C C . ILE A 1 176 ? 6.031 -16.849 -9.680 1.00 98.25 176 ILE A C 1
ATOM 1330 O O . ILE A 1 176 ? 6.368 -17.935 -9.203 1.00 98.25 176 ILE A O 1
ATOM 1334 N N . ASN A 1 177 ? 5.773 -16.683 -10.972 1.00 98.31 177 ASN A N 1
ATOM 1335 C CA . ASN A 1 177 ? 5.772 -17.774 -11.939 1.00 98.31 177 ASN A CA 1
ATOM 1336 C C . ASN A 1 177 ? 7.029 -17.743 -12.807 1.00 98.31 177 ASN A C 1
ATOM 1338 O O . ASN A 1 177 ? 7.566 -16.684 -13.127 1.00 98.31 177 ASN A O 1
ATOM 1342 N N . CYS A 1 178 ? 7.488 -18.920 -13.211 1.00 98.00 178 CYS A N 1
ATOM 1343 C CA . CYS A 1 178 ? 8.563 -19.109 -14.169 1.00 98.00 178 CYS A CA 1
ATOM 1344 C C . CYS A 1 178 ? 8.000 -19.768 -15.426 1.00 98.00 178 CYS A C 1
ATOM 1346 O O . CYS A 1 178 ? 7.336 -20.801 -15.337 1.00 98.00 178 CYS A O 1
ATOM 1348 N N . TRP A 1 179 ? 8.294 -19.208 -16.593 1.00 97.69 179 TRP A N 1
ATOM 1349 C CA . TRP A 1 179 ? 7.784 -19.664 -17.886 1.00 97.69 179 TRP A CA 1
ATOM 1350 C C . TRP A 1 179 ? 8.942 -20.039 -18.803 1.00 97.69 179 TRP A C 1
ATOM 1352 O O . TRP A 1 179 ? 9.953 -19.338 -18.825 1.00 97.69 179 TRP A O 1
ATOM 1362 N N . LYS A 1 180 ? 8.817 -21.130 -19.567 1.00 95.94 180 LYS A N 1
ATOM 1363 C CA . LYS A 1 180 ? 9.865 -21.511 -20.524 1.00 95.94 180 LYS A CA 1
ATOM 1364 C C . LYS A 1 180 ? 9.863 -20.558 -21.711 1.00 95.94 180 LYS A C 1
ATOM 1366 O O . LYS A 1 180 ? 8.801 -20.200 -22.224 1.00 95.94 180 LYS A O 1
ATOM 1371 N N . LEU A 1 181 ? 11.057 -20.220 -22.176 1.00 91.62 181 LEU A N 1
ATOM 1372 C CA . LEU A 1 181 ? 11.279 -19.510 -23.427 1.00 91.62 181 LEU A CA 1
ATOM 1373 C C . LEU A 1 181 ? 11.679 -20.517 -24.510 1.00 91.62 181 LEU A C 1
ATOM 1375 O O . LEU A 1 181 ? 12.333 -21.526 -24.234 1.00 91.62 181 LEU A O 1
ATOM 1379 N N . ARG A 1 182 ? 11.243 -20.276 -25.748 1.00 78.50 182 ARG A N 1
ATOM 1380 C CA . ARG A 1 182 ? 11.627 -21.104 -26.896 1.00 78.50 182 ARG A CA 1
ATOM 1381 C C . ARG A 1 182 ? 13.028 -20.697 -27.360 1.00 78.50 182 ARG A C 1
ATOM 1383 O O . ARG A 1 182 ? 13.355 -19.513 -27.368 1.00 78.50 182 ARG A O 1
ATOM 1390 N N . LYS A 1 183 ? 13.850 -21.669 -27.764 1.00 67.38 183 LYS A N 1
ATOM 1391 C CA . LYS A 1 183 ? 15.119 -21.388 -28.456 1.00 67.38 183 LYS A CA 1
ATOM 1392 C C . LYS A 1 183 ? 14.821 -20.958 -29.898 1.00 67.38 183 LYS A C 1
ATOM 1394 O O . LYS A 1 183 ? 13.874 -21.453 -30.498 1.00 67.38 183 LYS A O 1
ATOM 1399 N N . SER A 1 184 ? 15.613 -20.031 -30.426 1.00 56.72 184 SER A N 1
ATOM 1400 C CA . SER A 1 184 ? 15.376 -19.261 -31.661 1.00 56.72 184 SER A CA 1
ATOM 1401 C C . SER A 1 184 ? 15.206 -20.055 -32.966 1.00 56.72 184 SER A C 1
ATOM 1403 O O . SER A 1 184 ? 14.824 -19.463 -33.972 1.00 56.72 184 SER A O 1
ATOM 1405 N N . ASP A 1 185 ? 15.475 -21.360 -32.978 1.00 50.12 185 ASP A N 1
ATOM 1406 C CA . ASP A 1 185 ? 15.738 -22.106 -34.219 1.00 50.12 185 ASP A CA 1
ATOM 1407 C C . ASP A 1 185 ? 14.507 -22.784 -34.839 1.00 50.12 185 ASP A C 1
ATOM 1409 O O . ASP A 1 185 ? 14.613 -23.448 -35.866 1.00 50.12 185 ASP A O 1
ATOM 1413 N N . GLU A 1 186 ? 13.318 -22.598 -34.268 1.00 51.81 186 GLU A N 1
ATOM 1414 C CA . GLU A 1 186 ? 12.088 -23.172 -34.814 1.00 51.81 186 GLU A CA 1
ATOM 1415 C C . GLU A 1 186 ? 11.159 -22.063 -35.338 1.00 51.81 186 GLU A C 1
ATOM 1417 O O . GLU A 1 186 ? 10.357 -21.472 -34.608 1.00 51.81 186 GLU A O 1
ATOM 1422 N N . SER A 1 187 ? 11.297 -21.766 -36.630 1.00 46.06 187 SER A N 1
ATOM 1423 C CA . SER A 1 187 ? 10.528 -20.759 -37.363 1.00 46.06 187 SER A CA 1
ATOM 1424 C C . SER A 1 187 ? 9.036 -21.084 -37.406 1.00 46.06 187 SER A C 1
ATOM 1426 O O . SER A 1 187 ? 8.641 -22.145 -37.887 1.00 46.06 187 SER A O 1
ATOM 1428 N N . ALA A 1 188 ? 8.206 -20.135 -36.988 1.00 50.94 188 ALA A N 1
ATOM 1429 C CA . ALA A 1 188 ? 6.827 -20.059 -37.438 1.00 50.94 188 ALA A CA 1
ATOM 1430 C C . ALA A 1 188 ? 6.602 -18.652 -37.996 1.00 50.94 188 ALA A C 1
ATOM 1432 O O . ALA A 1 188 ? 6.835 -17.662 -37.299 1.00 50.94 188 ALA A O 1
ATOM 1433 N N . ASP A 1 189 ? 6.226 -18.585 -39.269 1.00 46.66 189 ASP A N 1
ATOM 1434 C CA . ASP A 1 189 ? 5.782 -17.355 -39.908 1.00 46.66 189 ASP A CA 1
ATOM 1435 C C . ASP A 1 189 ? 4.350 -17.083 -39.437 1.00 46.66 189 ASP A C 1
ATOM 1437 O O . ASP A 1 189 ? 3.459 -17.913 -39.621 1.00 46.66 189 ASP A O 1
ATOM 1441 N N . PHE A 1 190 ? 4.132 -15.943 -38.786 1.00 50.59 190 PHE A N 1
ATOM 1442 C CA . PHE A 1 190 ? 2.799 -15.488 -38.409 1.00 50.59 190 PHE A CA 1
ATOM 1443 C C . PHE A 1 190 ? 2.601 -14.071 -38.943 1.00 50.59 190 PHE A C 1
ATOM 1445 O O . PHE A 1 190 ? 3.397 -13.180 -38.660 1.00 50.59 190 PHE A O 1
ATOM 1452 N N . GLU A 1 191 ? 1.541 -13.876 -39.728 1.00 50.34 191 GLU A N 1
ATOM 1453 C CA . GLU A 1 191 ? 1.131 -12.557 -40.230 1.00 50.34 191 GLU A CA 1
ATOM 1454 C C . GLU A 1 191 ? 0.292 -11.766 -39.200 1.00 50.34 191 GLU A C 1
ATOM 1456 O O . GLU A 1 191 ? 0.085 -10.571 -39.383 1.00 50.34 191 GLU A O 1
ATOM 1461 N N . ASP A 1 192 ? -0.107 -12.387 -38.077 1.00 60.28 192 ASP A N 1
ATOM 1462 C CA . ASP A 1 192 ? -0.896 -11.781 -36.992 1.00 60.28 192 ASP A CA 1
ATOM 1463 C C . ASP A 1 192 ? -0.286 -12.033 -35.599 1.00 60.28 192 ASP A C 1
ATOM 1465 O O . ASP A 1 192 ? 0.394 -13.035 -35.369 1.00 60.28 192 ASP A O 1
ATOM 1469 N N . VAL A 1 193 ? -0.572 -11.147 -34.628 1.00 63.75 193 VAL A N 1
ATOM 1470 C CA . VAL A 1 193 ? -0.140 -11.319 -33.225 1.00 63.75 193 VAL A CA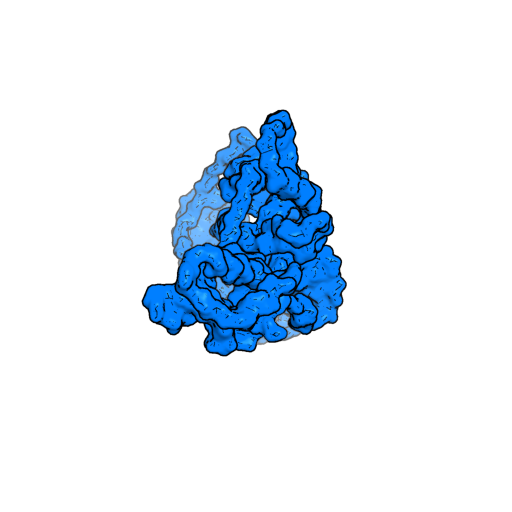 1
ATOM 1471 C C . VAL A 1 193 ? -0.704 -12.642 -32.675 1.00 63.75 193 VAL A C 1
ATOM 1473 O O . VAL A 1 193 ? -1.929 -12.780 -32.582 1.00 63.75 193 VAL A O 1
ATOM 1476 N N . PRO A 1 194 ? 0.143 -13.607 -32.262 1.00 69.19 194 PRO A N 1
ATOM 1477 C CA . PRO A 1 194 ? -0.325 -14.942 -31.912 1.00 69.19 194 PRO A CA 1
ATOM 1478 C C . PRO A 1 194 ? -1.275 -14.931 -30.716 1.00 69.19 194 PRO A C 1
ATOM 1480 O O . PRO A 1 194 ? -1.038 -14.279 -29.696 1.00 69.19 194 PRO A O 1
ATOM 1483 N N . THR A 1 195 ? -2.362 -15.690 -30.839 1.00 72.88 195 THR A N 1
ATOM 1484 C CA . THR A 1 195 ? -3.425 -15.785 -29.829 1.00 72.88 195 THR A CA 1
ATOM 1485 C C . THR A 1 195 ? -3.258 -16.979 -28.894 1.00 72.88 195 THR A C 1
ATOM 1487 O O . THR A 1 195 ? -3.746 -16.932 -27.764 1.00 72.88 195 THR A O 1
ATOM 1490 N N . VAL A 1 196 ? -2.549 -18.024 -29.331 1.00 84.81 196 VAL A N 1
ATOM 1491 C CA . VAL A 1 196 ? -2.301 -19.237 -28.543 1.00 84.81 196 VAL A CA 1
ATOM 1492 C C . VAL A 1 196 ? -0.965 -19.107 -27.803 1.00 84.81 196 VAL A C 1
ATOM 1494 O O . VAL A 1 196 ? 0.059 -18.867 -28.446 1.00 84.81 196 VAL A O 1
ATOM 1497 N N . PRO A 1 197 ? -0.944 -19.244 -26.466 1.00 91.12 197 PRO A N 1
ATOM 1498 C CA . PRO A 1 197 ? 0.285 -19.142 -25.695 1.00 91.12 197 PRO A CA 1
ATOM 1499 C C . PRO A 1 197 ? 1.154 -20.393 -25.850 1.00 91.12 197 PRO A C 1
ATOM 1501 O O . PRO A 1 197 ? 0.653 -21.517 -25.859 1.00 91.12 197 PRO A O 1
ATOM 1504 N N . TYR A 1 198 ? 2.470 -20.193 -25.897 1.00 91.81 198 TYR A N 1
ATOM 1505 C CA . TYR A 1 198 ? 3.461 -21.271 -25.916 1.00 91.81 198 TYR A CA 1
ATOM 1506 C C . TYR A 1 198 ? 3.400 -22.134 -24.649 1.00 91.81 198 TYR A C 1
ATOM 1508 O O . TYR A 1 198 ? 3.482 -23.357 -24.721 1.00 91.81 198 TYR A O 1
ATOM 1516 N N . ASN A 1 199 ? 3.211 -21.504 -23.487 1.00 93.19 199 ASN A N 1
ATOM 1517 C CA . ASN A 1 199 ? 3.017 -22.192 -22.218 1.00 93.19 199 ASN A CA 1
ATOM 1518 C C . ASN A 1 199 ? 1.561 -22.051 -21.757 1.00 93.19 199 ASN A C 1
ATOM 1520 O O . ASN A 1 199 ? 1.060 -20.938 -21.593 1.00 93.19 199 ASN A O 1
ATOM 1524 N N . GLN A 1 200 ? 0.908 -23.177 -21.465 1.00 92.81 200 GLN A N 1
ATOM 1525 C CA . GLN A 1 200 ? -0.421 -23.186 -20.836 1.00 92.81 200 GLN A CA 1
ATOM 1526 C C . G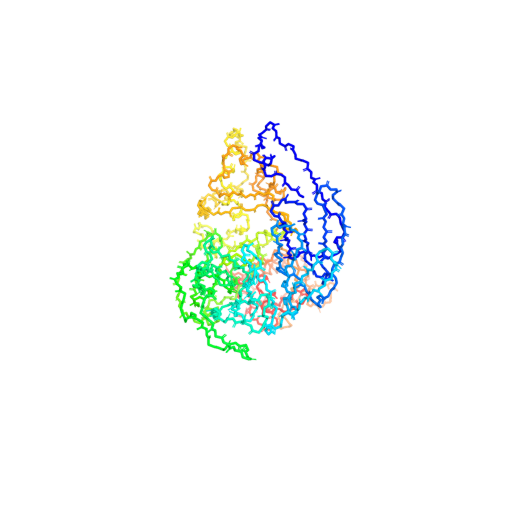LN A 1 200 ? -0.354 -23.112 -19.304 1.00 92.81 200 GLN A C 1
ATOM 1528 O O . GLN A 1 200 ? -1.283 -22.627 -18.666 1.00 92.81 200 GLN A O 1
ATOM 1533 N N . GLN A 1 201 ? 0.741 -23.591 -18.710 1.00 94.75 201 GLN A N 1
ATOM 1534 C CA . GLN A 1 201 ? 0.983 -23.592 -17.268 1.00 94.75 201 GLN A CA 1
ATOM 1535 C C . GLN A 1 201 ? 2.430 -23.180 -16.976 1.00 94.75 201 GLN A C 1
ATOM 1537 O O . GLN A 1 201 ? 3.305 -23.403 -17.823 1.00 94.75 201 GLN A O 1
ATOM 1542 N N . PRO A 1 202 ? 2.697 -22.577 -15.805 1.00 96.62 202 PRO A N 1
ATOM 1543 C CA . PRO A 1 202 ? 4.047 -22.188 -15.434 1.00 96.62 202 PRO A CA 1
ATOM 1544 C C . PRO A 1 202 ? 4.937 -23.422 -15.271 1.00 96.62 202 PRO A C 1
ATOM 1546 O O . PRO A 1 202 ? 4.520 -24.467 -14.779 1.00 96.62 202 PRO A O 1
ATOM 1549 N N . PHE A 1 203 ? 6.202 -23.284 -15.657 1.00 95.38 203 PHE A N 1
ATOM 1550 C CA . PHE A 1 203 ? 7.221 -24.308 -15.455 1.00 95.38 203 PHE A CA 1
ATOM 1551 C C . PHE A 1 203 ? 7.556 -24.499 -13.974 1.00 95.38 203 PHE A C 1
ATOM 1553 O O . PHE A 1 203 ? 7.806 -25.621 -13.534 1.00 95.38 203 PHE A O 1
ATOM 1560 N N . ARG A 1 204 ? 7.584 -23.401 -13.209 1.00 97.19 204 ARG A N 1
ATOM 1561 C CA . ARG A 1 204 ? 7.754 -23.386 -11.749 1.00 97.19 204 ARG A CA 1
ATOM 1562 C C . ARG A 1 204 ? 6.962 -22.231 -11.152 1.00 97.19 204 ARG A C 1
ATOM 1564 O O . ARG A 1 204 ? 6.810 -21.201 -11.802 1.00 97.19 204 ARG A O 1
ATOM 1571 N N . THR A 1 205 ? 6.550 -22.373 -9.897 1.00 97.88 205 THR A N 1
ATOM 1572 C CA . THR A 1 205 ? 5.847 -21.319 -9.158 1.00 97.88 205 THR A CA 1
ATOM 1573 C C . THR A 1 205 ? 6.396 -21.217 -7.741 1.00 97.88 205 THR A C 1
ATOM 1575 O O . THR A 1 205 ? 6.458 -22.212 -7.018 1.00 97.88 205 THR A O 1
ATOM 1578 N N . VAL A 1 206 ? 6.772 -20.005 -7.336 1.00 98.19 206 VAL A N 1
ATOM 1579 C CA . VAL A 1 206 ? 6.976 -19.640 -5.931 1.00 98.19 206 VAL A CA 1
ATOM 1580 C C . VAL A 1 206 ? 5.619 -19.223 -5.380 1.00 98.19 206 VAL A C 1
ATOM 1582 O O . VAL A 1 206 ? 5.003 -18.283 -5.887 1.00 98.19 206 VAL A O 1
ATOM 1585 N N . LYS A 1 207 ? 5.139 -19.951 -4.368 1.00 97.25 207 LYS A N 1
ATOM 1586 C CA . LYS A 1 207 ? 3.821 -19.713 -3.776 1.00 97.25 207 LYS A CA 1
ATOM 1587 C C . LYS A 1 207 ? 3.796 -18.377 -3.039 1.00 97.25 207 LYS A C 1
ATOM 1589 O O . LYS A 1 207 ? 4.646 -18.124 -2.189 1.00 97.25 207 LYS A O 1
ATOM 1594 N N . GLY A 1 208 ? 2.799 -17.562 -3.358 1.00 95.56 208 GLY A N 1
ATOM 1595 C CA . GLY A 1 208 ? 2.468 -16.358 -2.612 1.00 95.56 208 GLY A CA 1
ATOM 1596 C C . GLY A 1 208 ? 1.540 -16.637 -1.429 1.00 95.56 208 GLY A C 1
ATOM 1597 O O . GLY A 1 208 ? 0.917 -17.694 -1.352 1.00 95.56 208 GLY A O 1
ATOM 1598 N N . ALA A 1 209 ? 1.448 -15.673 -0.515 1.00 95.31 209 ALA A N 1
ATOM 1599 C CA . ALA A 1 209 ? 0.486 -15.677 0.586 1.00 95.31 209 ALA A CA 1
ATOM 1600 C C . ALA A 1 209 ? -0.744 -14.818 0.254 1.00 95.31 209 ALA A C 1
ATOM 1602 O O . ALA A 1 209 ? -0.665 -13.906 -0.579 1.00 95.31 209 ALA A O 1
ATOM 1603 N N . ALA A 1 210 ? -1.861 -15.082 0.931 1.00 96.56 210 ALA A N 1
ATOM 1604 C CA . ALA A 1 210 ? -3.058 -14.261 0.825 1.00 96.56 210 ALA A CA 1
ATOM 1605 C C . ALA A 1 210 ? -2.817 -12.863 1.416 1.00 96.56 210 ALA A C 1
ATOM 1607 O O . ALA A 1 210 ? -2.278 -12.719 2.514 1.00 96.56 210 ALA A O 1
ATOM 1608 N N . ALA A 1 211 ? -3.223 -11.828 0.681 1.00 97.50 211 ALA A N 1
ATOM 1609 C CA . ALA A 1 211 ? -3.115 -10.441 1.123 1.00 97.50 211 ALA A CA 1
ATOM 1610 C C . ALA A 1 211 ? -4.474 -9.941 1.615 1.00 97.50 211 ALA A C 1
ATOM 1612 O O . ALA A 1 211 ? -5.490 -10.152 0.955 1.00 97.50 211 ALA A O 1
ATOM 1613 N N . ILE A 1 212 ? -4.505 -9.222 2.734 1.00 98.25 212 ILE A N 1
ATOM 1614 C CA . ILE A 1 212 ? -5.716 -8.559 3.221 1.00 98.25 212 ILE A CA 1
ATOM 1615 C C . ILE A 1 212 ? -6.092 -7.441 2.240 1.00 98.25 212 ILE A C 1
ATOM 1617 O O . ILE A 1 212 ? -5.274 -6.572 1.932 1.00 98.25 212 ILE A O 1
ATOM 1621 N N . ARG A 1 213 ? -7.330 -7.462 1.731 1.00 96.31 213 ARG A N 1
ATOM 1622 C CA . ARG A 1 213 ? -7.838 -6.487 0.744 1.00 96.31 213 ARG A CA 1
ATOM 1623 C C . ARG A 1 213 ? -8.959 -5.610 1.278 1.00 96.31 213 ARG A C 1
ATOM 1625 O O . ARG A 1 213 ? -9.141 -4.504 0.778 1.00 96.31 213 ARG A O 1
ATOM 1632 N N . LYS A 1 214 ? -9.699 -6.085 2.279 1.00 98.00 214 LYS A N 1
ATOM 1633 C CA . LYS A 1 214 ? -10.741 -5.309 2.956 1.00 98.00 214 LYS A CA 1
ATOM 1634 C C . LYS A 1 214 ? -10.546 -5.364 4.456 1.00 98.00 214 LYS A C 1
ATOM 1636 O O . LYS A 1 214 ? -10.079 -6.369 4.991 1.00 98.00 214 LYS A O 1
ATOM 1641 N N . TYR A 1 215 ? -10.968 -4.300 5.120 1.00 98.38 215 TYR A N 1
ATOM 1642 C CA . TYR A 1 215 ? -11.081 -4.261 6.565 1.00 98.38 215 TYR A CA 1
ATOM 1643 C C . TYR A 1 215 ? -12.305 -3.446 6.984 1.00 98.38 215 TYR A C 1
ATOM 1645 O O . TYR A 1 215 ? -12.776 -2.584 6.244 1.00 98.38 215 TYR A O 1
ATOM 1653 N N . HIS A 1 216 ? -12.801 -3.717 8.185 1.00 98.44 216 HIS A N 1
ATOM 1654 C CA . HIS A 1 216 ? -13.828 -2.930 8.847 1.00 98.44 216 HIS A CA 1
ATOM 1655 C C . HIS A 1 216 ? -13.482 -2.815 10.331 1.00 98.44 216 HIS A C 1
ATOM 1657 O O . HIS A 1 216 ? -13.357 -3.824 11.028 1.00 98.44 216 HIS A O 1
ATOM 1663 N N . VAL A 1 217 ? -13.309 -1.582 10.808 1.00 97.94 217 VAL A N 1
ATOM 1664 C CA . VAL A 1 217 ? -13.104 -1.298 12.233 1.00 97.94 217 VAL A CA 1
ATOM 1665 C C . VAL A 1 217 ? -14.472 -1.237 12.897 1.00 97.94 217 VAL A C 1
ATOM 1667 O O . VAL A 1 217 ? -15.275 -0.372 12.550 1.00 97.94 217 VAL A O 1
ATOM 1670 N N . LEU A 1 218 ? -14.729 -2.131 13.851 1.00 96.50 218 LEU A N 1
ATOM 1671 C CA . LEU A 1 218 ? -15.997 -2.157 14.572 1.00 96.50 218 LEU A CA 1
ATOM 1672 C C . LEU A 1 218 ? -16.176 -0.919 15.465 1.00 96.50 218 LEU A C 1
ATOM 1674 O O . LEU A 1 218 ? -15.240 -0.176 15.773 1.00 96.50 218 LEU A O 1
ATOM 1678 N N . ASN A 1 219 ? -17.418 -0.708 15.896 1.00 94.19 219 ASN A N 1
ATOM 1679 C CA . ASN A 1 219 ? -17.827 0.439 16.711 1.00 94.19 219 ASN A CA 1
ATOM 1680 C C . ASN A 1 219 ? -17.137 0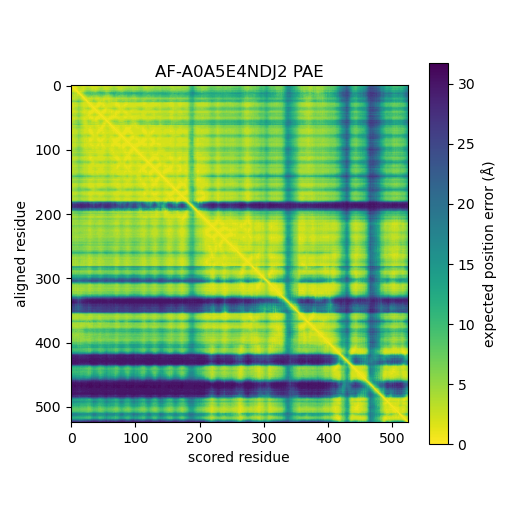.508 18.081 1.00 94.19 219 ASN A C 1
ATOM 1682 O O . ASN A 1 219 ? -17.049 1.583 18.669 1.00 94.19 219 ASN A O 1
ATOM 1686 N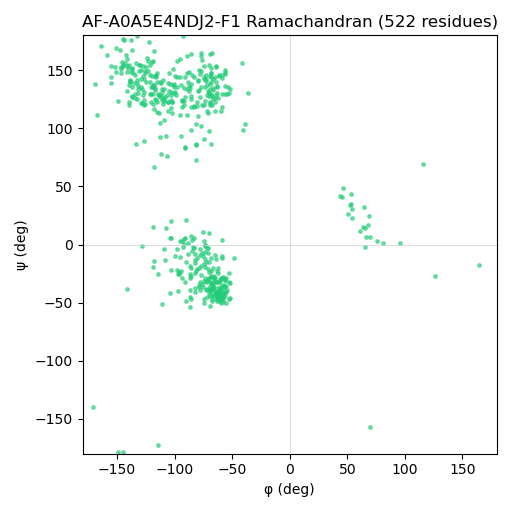 N . ASP A 1 220 ? -16.603 -0.618 18.559 1.00 92.69 220 ASP A N 1
ATOM 1687 C CA . ASP A 1 220 ? -15.795 -0.680 19.777 1.00 92.69 220 ASP A CA 1
ATOM 1688 C C . ASP A 1 220 ? -14.407 -0.027 19.625 1.00 92.69 220 ASP A C 1
ATOM 1690 O O . ASP A 1 220 ? -13.674 0.074 20.607 1.00 92.69 220 ASP A O 1
ATOM 1694 N N . LYS A 1 221 ? -14.027 0.378 18.399 1.00 94.88 221 LYS A N 1
ATOM 1695 C CA . LYS A 1 221 ? -12.698 0.890 18.032 1.00 94.88 221 LYS A CA 1
ATOM 1696 C C . LYS A 1 221 ? -11.573 0.042 18.617 1.00 94.88 221 LYS A C 1
ATOM 1698 O O . LYS A 1 221 ? -10.572 0.561 19.094 1.00 94.88 221 LYS A O 1
ATOM 1703 N N . ARG A 1 222 ? -11.737 -1.275 18.586 1.00 94.62 222 ARG A N 1
ATOM 1704 C CA . ARG A 1 222 ? -10.735 -2.227 19.073 1.00 94.62 222 ARG A CA 1
ATOM 1705 C C . ARG A 1 222 ? -10.662 -3.454 18.189 1.00 94.62 222 ARG A C 1
ATOM 1707 O O . ARG A 1 222 ? -9.573 -3.972 17.958 1.00 94.62 222 ARG A O 1
ATOM 1714 N N . THR A 1 223 ? -11.805 -3.913 17.706 1.00 96.12 223 THR A N 1
ATOM 1715 C CA . THR A 1 223 ? -11.890 -5.127 16.911 1.00 96.12 223 THR A CA 1
ATOM 1716 C C . THR A 1 223 ? -11.929 -4.776 15.427 1.00 96.12 223 THR A C 1
ATOM 1718 O O . THR A 1 223 ? -12.660 -3.877 15.003 1.00 96.12 223 THR A O 1
ATOM 1721 N N . ILE A 1 224 ? -11.152 -5.496 14.619 1.00 98.31 224 ILE A N 1
ATOM 1722 C CA . ILE A 1 224 ? -11.123 -5.336 13.161 1.00 98.31 224 ILE A CA 1
ATOM 1723 C C . ILE A 1 224 ? -11.551 -6.644 12.505 1.00 98.31 224 ILE A C 1
ATOM 1725 O O . ILE A 1 224 ? -10.990 -7.698 12.804 1.00 98.31 224 ILE A O 1
ATOM 1729 N N . LEU A 1 225 ? -12.508 -6.570 11.581 1.00 98.44 225 LEU A N 1
ATOM 1730 C CA . LEU A 1 225 ? -12.741 -7.634 10.607 1.00 98.44 225 LEU A CA 1
ATOM 1731 C C . LEU A 1 225 ? -11.926 -7.372 9.356 1.00 98.44 225 LEU A C 1
ATOM 1733 O O . LEU A 1 225 ? -11.789 -6.230 8.926 1.00 98.44 225 LEU A O 1
ATOM 1737 N N . THR A 1 226 ? -11.431 -8.436 8.745 1.00 98.62 226 THR A N 1
ATOM 1738 C CA . THR A 1 226 ? -10.674 -8.376 7.494 1.00 98.62 226 THR A CA 1
ATOM 1739 C C . THR A 1 226 ? -11.167 -9.421 6.513 1.00 98.62 226 THR A C 1
ATOM 1741 O O . THR A 1 226 ? -11.731 -10.424 6.938 1.00 98.62 226 THR A O 1
ATOM 1744 N N . GLN A 1 227 ? -10.947 -9.183 5.221 1.00 98.50 227 GLN A N 1
ATOM 1745 C CA . GLN A 1 227 ? -11.123 -10.175 4.164 1.00 98.50 227 GLN A CA 1
ATOM 1746 C C . GLN A 1 227 ? -9.892 -10.168 3.252 1.00 98.50 227 GLN A C 1
ATOM 1748 O O . GLN A 1 227 ? -9.455 -9.100 2.801 1.00 98.50 227 GLN A O 1
ATOM 1753 N N . ASP A 1 228 ? -9.330 -11.346 2.993 1.00 98.19 228 ASP A N 1
ATOM 1754 C CA . ASP A 1 228 ? -8.142 -11.526 2.154 1.00 98.19 228 ASP A CA 1
ATOM 1755 C C . ASP A 1 228 ? -8.467 -11.815 0.673 1.00 98.19 228 ASP A C 1
ATOM 1757 O O . ASP A 1 228 ? -9.627 -11.846 0.251 1.00 98.19 228 ASP A O 1
ATOM 1761 N N . THR A 1 229 ? -7.426 -11.986 -0.148 1.00 96.62 229 THR A N 1
ATOM 1762 C CA . THR A 1 229 ? -7.529 -12.352 -1.573 1.00 96.62 229 THR A CA 1
ATOM 1763 C C . THR A 1 229 ? -8.164 -13.722 -1.812 1.00 96.62 229 THR A C 1
ATOM 1765 O O . THR A 1 229 ? -8.700 -13.957 -2.892 1.00 96.62 229 THR A O 1
ATOM 1768 N N . GLU A 1 230 ? -8.137 -14.612 -0.821 1.00 96.50 230 GLU A N 1
ATOM 1769 C CA . GLU A 1 230 ? -8.773 -15.934 -0.851 1.00 96.50 230 GLU A CA 1
ATOM 1770 C C . GLU A 1 230 ? -10.214 -15.901 -0.310 1.00 96.50 230 GLU A C 1
ATOM 1772 O O . GLU A 1 230 ? -10.870 -16.939 -0.214 1.00 96.50 230 GLU A O 1
ATOM 1777 N N . LYS A 1 231 ? -10.733 -14.700 -0.012 1.00 97.75 231 LYS A N 1
ATOM 1778 C CA . LYS A 1 231 ? -12.056 -14.430 0.567 1.00 97.75 231 LYS A CA 1
ATOM 1779 C C . LYS A 1 231 ? -12.241 -14.959 1.991 1.00 97.75 231 LYS A C 1
ATOM 1781 O O . LYS A 1 231 ? -13.376 -14.981 2.470 1.00 97.75 231 LYS A O 1
ATOM 1786 N N . ASN A 1 232 ? -11.169 -15.332 2.687 1.00 98.31 232 ASN A N 1
ATOM 1787 C CA . ASN A 1 232 ? -11.256 -15.706 4.092 1.00 98.31 232 ASN A CA 1
ATOM 1788 C C . ASN A 1 232 ? -11.469 -14.455 4.942 1.00 98.31 232 ASN A C 1
ATOM 1790 O O . ASN A 1 232 ? -10.807 -13.432 4.746 1.00 98.31 232 ASN A O 1
ATOM 1794 N N . VAL A 1 233 ? -12.393 -14.547 5.894 1.00 98.62 233 VAL A N 1
ATOM 1795 C CA . VAL A 1 233 ? -12.684 -13.507 6.873 1.00 98.62 233 VAL A CA 1
ATOM 1796 C C . VAL A 1 233 ? -12.019 -13.862 8.197 1.00 98.62 233 VAL A C 1
ATOM 1798 O O . VAL A 1 233 ? -12.089 -15.001 8.660 1.00 98.62 233 VAL A O 1
ATOM 1801 N N . ALA A 1 234 ? -11.386 -12.879 8.829 1.00 98.50 234 ALA A N 1
ATOM 1802 C CA . ALA A 1 234 ? -10.743 -13.039 10.129 1.00 98.50 234 ALA A CA 1
ATOM 1803 C C . ALA A 1 234 ? -10.965 -11.814 11.023 1.00 98.50 234 ALA A C 1
ATOM 1805 O O . ALA A 1 234 ? -11.132 -10.690 10.540 1.00 98.50 234 ALA A O 1
ATOM 1806 N N . VAL A 1 235 ? -10.953 -12.049 12.335 1.00 98.31 235 VAL A N 1
ATOM 1807 C CA . VAL A 1 235 ? -11.181 -11.055 13.390 1.00 98.31 235 VAL A CA 1
ATOM 1808 C C . VAL A 1 235 ? -9.882 -10.814 14.153 1.00 98.31 235 VAL A C 1
ATOM 1810 O O . VAL A 1 235 ? -9.216 -11.766 14.560 1.00 98.31 235 VAL A O 1
ATOM 1813 N N . TYR A 1 236 ? -9.545 -9.551 14.390 1.00 98.12 236 TYR A N 1
ATOM 1814 C CA . TYR A 1 236 ? -8.323 -9.108 15.062 1.00 98.12 236 TYR A CA 1
ATOM 1815 C C . TYR A 1 236 ? -8.641 -8.194 16.249 1.00 98.12 236 TYR A C 1
ATOM 1817 O O . TYR A 1 236 ? -9.602 -7.427 16.194 1.00 98.12 236 TYR A O 1
ATOM 1825 N N . ASP A 1 237 ? -7.813 -8.250 17.295 1.00 95.88 237 ASP A N 1
ATOM 1826 C CA . ASP A 1 237 ? -7.830 -7.323 18.436 1.00 95.88 237 ASP A CA 1
ATOM 1827 C C . ASP A 1 237 ? -6.633 -6.377 18.324 1.00 95.88 237 ASP A C 1
ATOM 1829 O O . ASP A 1 237 ? -5.478 -6.805 18.416 1.00 95.88 237 ASP A O 1
ATOM 1833 N N . VAL A 1 238 ? -6.912 -5.088 18.130 1.00 96.12 238 VAL A N 1
ATOM 1834 C CA . VAL A 1 238 ? -5.891 -4.050 17.945 1.00 96.12 238 VAL A CA 1
ATOM 1835 C C . VAL A 1 238 ? -5.037 -3.884 19.199 1.00 96.12 238 VAL A C 1
ATOM 1837 O O . VAL A 1 238 ? -3.817 -3.810 19.086 1.00 96.12 238 VAL A O 1
ATOM 1840 N N . LEU A 1 239 ? -5.638 -3.911 20.394 1.00 92.88 239 LEU A N 1
ATOM 1841 C CA . LEU A 1 239 ? -4.908 -3.722 21.657 1.00 92.88 239 LEU A CA 1
ATOM 1842 C C . LEU A 1 239 ? -4.007 -4.906 22.012 1.00 92.88 239 LEU A C 1
ATOM 1844 O O . LEU A 1 239 ? -3.079 -4.765 22.804 1.00 92.88 239 LEU A O 1
ATOM 1848 N N . LYS A 1 240 ? -4.291 -6.083 21.450 1.00 92.56 240 LYS A N 1
ATOM 1849 C CA . LYS A 1 240 ? -3.442 -7.273 21.593 1.00 92.56 240 LYS A CA 1
ATOM 1850 C C . LYS A 1 240 ? -2.506 -7.474 20.405 1.00 92.56 240 LYS A C 1
ATOM 1852 O O . LYS A 1 240 ? -1.753 -8.443 20.424 1.00 92.56 240 LYS A O 1
ATOM 1857 N N . ALA A 1 241 ? -2.604 -6.633 19.371 1.00 95.50 241 ALA A N 1
ATOM 1858 C CA . ALA A 1 241 ? -1.902 -6.778 18.099 1.00 95.50 241 ALA A CA 1
ATOM 1859 C C . ALA A 1 241 ? -1.928 -8.225 17.562 1.00 95.50 241 ALA A C 1
ATOM 1861 O O . ALA A 1 241 ? -0.913 -8.759 17.119 1.00 95.50 241 ALA A O 1
ATOM 1862 N N . SER A 1 242 ? -3.078 -8.902 17.663 1.00 95.44 242 SER A N 1
ATOM 1863 C CA . SER A 1 242 ? -3.178 -10.326 17.331 1.00 95.44 242 SER A CA 1
ATOM 1864 C C . SER A 1 242 ? -4.511 -10.703 16.699 1.00 95.44 242 SER A C 1
ATOM 1866 O O . SER A 1 242 ? -5.541 -10.048 16.886 1.00 95.44 242 SER A O 1
ATOM 1868 N N . LYS A 1 243 ? -4.474 -11.781 15.911 1.00 97.12 243 LYS A N 1
ATOM 1869 C CA . LYS A 1 243 ? -5.672 -12.405 15.359 1.00 97.12 243 LYS A CA 1
ATOM 1870 C C . LYS A 1 243 ? -6.415 -13.125 16.485 1.00 97.12 243 LYS A C 1
ATOM 1872 O O . LYS A 1 243 ? -5.819 -13.922 17.204 1.00 97.12 243 LYS A O 1
ATOM 1877 N N . LEU A 1 244 ? -7.709 -12.852 16.616 1.00 95.44 244 LEU A N 1
ATOM 1878 C CA . LEU A 1 244 ? -8.591 -13.527 17.565 1.00 95.44 244 LEU A CA 1
ATOM 1879 C C . LEU A 1 244 ? -9.182 -14.809 16.987 1.00 95.44 244 LEU A C 1
ATOM 1881 O O . LEU A 1 244 ? -9.258 -15.816 17.683 1.00 95.44 244 LEU A O 1
ATOM 1885 N N . GLN A 1 245 ? -9.657 -14.753 15.742 1.00 97.00 245 GLN A N 1
ATOM 1886 C CA . GLN A 1 245 ? -10.422 -15.843 15.149 1.00 97.00 245 GLN A CA 1
ATOM 1887 C C . GLN A 1 245 ? -10.325 -15.824 13.624 1.00 97.00 245 GLN A C 1
ATOM 1889 O O . GLN A 1 245 ? -10.448 -14.765 13.008 1.00 97.00 245 GLN A O 1
ATOM 1894 N N . ASP A 1 246 ? -10.183 -17.004 13.028 1.00 97.69 246 ASP A N 1
ATOM 1895 C CA . ASP A 1 246 ? -10.416 -17.240 11.605 1.00 97.69 246 ASP A CA 1
ATOM 1896 C C . ASP A 1 246 ? -11.861 -17.716 11.406 1.00 97.69 246 ASP A C 1
ATOM 1898 O O . ASP A 1 246 ? -12.301 -18.676 12.040 1.00 97.69 246 ASP A O 1
ATOM 1902 N N . LEU A 1 247 ? -12.615 -17.015 10.558 1.00 97.75 247 LEU A N 1
ATOM 1903 C CA . LEU A 1 247 ? -14.012 -17.333 10.241 1.00 97.75 247 LEU A CA 1
ATOM 1904 C C . LEU A 1 247 ? -14.153 -18.083 8.908 1.00 97.75 247 LEU A C 1
ATOM 1906 O O . LEU A 1 247 ? -15.228 -18.595 8.609 1.00 97.75 247 LEU A O 1
ATOM 1910 N N . GLY A 1 248 ? -13.076 -18.177 8.122 1.00 97.38 248 GLY A N 1
ATOM 1911 C CA . GLY A 1 248 ? -13.087 -18.816 6.807 1.00 97.38 248 GLY A CA 1
ATOM 1912 C C . GLY A 1 248 ? -13.877 -18.007 5.778 1.00 97.38 248 GLY A C 1
ATOM 1913 O O . GLY A 1 248 ? -14.031 -16.793 5.906 1.00 97.38 248 GLY A O 1
ATOM 1914 N N . GLN A 1 249 ? -14.360 -18.666 4.728 1.00 97.94 249 GLN A N 1
ATOM 1915 C CA . GLN A 1 249 ? -15.083 -18.010 3.636 1.00 97.94 249 GLN A CA 1
ATOM 1916 C C . GLN A 1 249 ? -16.552 -17.776 4.009 1.00 97.94 249 GLN A C 1
ATOM 1918 O O . GLN A 1 249 ? -17.423 -18.586 3.702 1.00 97.94 249 GLN A O 1
ATOM 1923 N N . ILE A 1 250 ? -16.816 -16.655 4.677 1.00 97.81 250 ILE A N 1
ATOM 1924 C CA . ILE A 1 250 ? -18.164 -16.175 5.011 1.00 97.81 250 ILE A CA 1
ATOM 1925 C C . ILE A 1 250 ? -18.440 -14.816 4.355 1.00 97.81 250 ILE A C 1
ATOM 1927 O O . ILE A 1 250 ? -17.519 -14.149 3.872 1.00 97.81 250 ILE A O 1
ATOM 1931 N N . ASP A 1 251 ? -19.706 -14.390 4.344 1.00 98.00 251 ASP A N 1
ATOM 1932 C CA . ASP A 1 251 ? -20.064 -13.061 3.850 1.00 98.00 251 ASP A CA 1
ATOM 1933 C C . ASP A 1 251 ? -19.549 -11.963 4.796 1.00 98.00 251 ASP A C 1
ATOM 1935 O O . ASP A 1 251 ? -19.842 -11.934 5.994 1.00 98.00 251 ASP A O 1
ATOM 1939 N N . PHE A 1 252 ? -18.743 -11.060 4.240 1.00 97.94 252 PHE A N 1
ATOM 1940 C CA . PHE A 1 252 ? -18.063 -10.015 4.998 1.00 97.94 252 PHE A CA 1
ATOM 1941 C C . PHE A 1 252 ? -19.032 -8.947 5.527 1.00 97.94 252 PHE A C 1
ATOM 1943 O O . PHE A 1 252 ? -18.876 -8.484 6.655 1.00 97.94 252 PHE A O 1
ATOM 1950 N N . GLU A 1 253 ? -20.042 -8.568 4.741 1.00 97.88 253 GLU A N 1
ATOM 1951 C CA . GLU A 1 253 ? -20.977 -7.494 5.094 1.00 97.88 253 GLU A CA 1
ATOM 1952 C C . GLU A 1 253 ? -22.034 -7.971 6.098 1.00 97.88 253 GLU A C 1
ATOM 1954 O O . GLU A 1 253 ? -22.422 -7.230 7.007 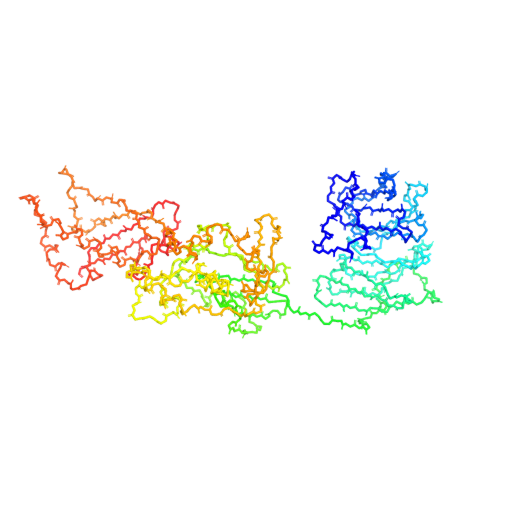1.00 97.88 253 GLU A O 1
ATOM 1959 N N . GLU A 1 254 ? -22.488 -9.219 5.980 1.00 97.25 254 GLU A N 1
ATOM 1960 C CA . GLU A 1 254 ? -23.384 -9.833 6.963 1.00 97.25 254 GLU A CA 1
ATOM 1961 C C . GLU A 1 254 ? -22.712 -9.978 8.330 1.00 97.25 254 GLU A C 1
ATOM 1963 O O . GLU A 1 254 ? -23.323 -9.656 9.355 1.00 97.25 254 GLU A O 1
ATOM 1968 N N . GLU A 1 255 ? -21.438 -10.379 8.369 1.00 97.44 255 GLU A N 1
ATOM 1969 C CA . GLU A 1 255 ? -20.708 -10.515 9.631 1.00 97.44 255 GLU A CA 1
ATOM 1970 C C . GLU A 1 255 ? -20.448 -9.151 10.298 1.00 97.44 255 GLU A C 1
ATOM 1972 O O . GLU A 1 255 ? -20.514 -9.047 11.528 1.00 97.44 255 GLU A O 1
ATOM 1977 N N . ILE A 1 256 ? -20.241 -8.080 9.517 1.00 97.44 256 ILE A N 1
ATOM 1978 C CA . ILE A 1 256 ? -20.194 -6.702 10.040 1.00 97.44 256 ILE A CA 1
ATOM 1979 C C . ILE A 1 256 ? -21.520 -6.341 10.715 1.00 97.44 256 ILE A C 1
ATOM 1981 O O . ILE A 1 256 ? -21.525 -5.884 11.862 1.00 97.44 256 ILE A O 1
ATOM 1985 N N . LYS A 1 257 ? -22.653 -6.573 10.039 1.00 96.75 257 LYS A N 1
ATOM 1986 C CA . LYS A 1 257 ? -23.989 -6.272 10.584 1.00 96.75 257 LYS A CA 1
ATOM 1987 C C . LYS A 1 257 ? -24.269 -7.058 11.860 1.00 96.75 257 LYS A C 1
ATOM 1989 O O . LYS A 1 257 ? -24.750 -6.487 12.835 1.00 96.75 257 LYS A O 1
ATOM 1994 N N . LYS A 1 258 ? -23.912 -8.342 11.888 1.00 96.56 258 LYS A N 1
ATOM 1995 C CA . LYS A 1 258 ? -24.082 -9.222 13.053 1.00 96.56 258 LYS A CA 1
ATOM 1996 C C . LYS A 1 258 ? -23.303 -8.745 14.283 1.00 96.56 258 LYS A C 1
ATOM 1998 O O . LYS A 1 258 ? -23.752 -8.949 15.408 1.00 96.56 258 LYS A O 1
ATOM 2003 N N . ARG A 1 259 ? -22.141 -8.114 14.085 1.00 94.50 259 ARG A N 1
ATOM 2004 C CA . ARG A 1 259 ? -21.276 -7.598 15.164 1.00 94.50 259 ARG A CA 1
ATOM 2005 C C . ARG A 1 259 ? -21.507 -6.122 15.484 1.00 94.50 259 ARG A C 1
ATOM 2007 O O . ARG A 1 259 ? -20.809 -5.571 16.337 1.00 94.50 259 ARG A O 1
ATOM 2014 N N . HIS A 1 260 ? -22.472 -5.484 14.828 1.00 91.69 260 HIS A N 1
ATOM 2015 C CA . HIS A 1 260 ? -22.797 -4.088 15.066 1.00 91.69 260 HIS A CA 1
ATOM 2016 C C . HIS A 1 260 ? -23.307 -3.874 16.499 1.00 91.69 260 HIS A C 1
ATOM 2018 O O . HIS A 1 260 ? -24.123 -4.637 17.015 1.00 91.69 260 HIS A O 1
ATOM 2024 N N . ARG A 1 261 ? -22.831 -2.807 17.144 1.00 89.12 261 ARG A N 1
ATOM 2025 C CA . ARG A 1 261 ? -23.258 -2.383 18.485 1.00 89.12 261 ARG A CA 1
ATOM 2026 C C . ARG A 1 261 ? -23.545 -0.890 18.477 1.00 89.12 261 ARG A C 1
ATOM 2028 O O . ARG A 1 261 ? -22.793 -0.135 17.866 1.00 89.12 261 ARG A O 1
ATOM 2035 N N . ILE A 1 262 ? -24.581 -0.459 19.189 1.00 89.25 262 ILE A N 1
ATOM 2036 C CA . ILE A 1 262 ? -24.924 0.963 19.341 1.00 89.25 262 ILE A CA 1
ATOM 2037 C C . ILE A 1 262 ? -24.039 1.566 20.441 1.00 89.25 262 ILE A C 1
ATOM 2039 O O . ILE A 1 262 ? -24.476 1.796 21.563 1.00 89.25 262 ILE A O 1
ATOM 2043 N N . VAL A 1 263 ? -22.759 1.744 20.124 1.00 90.75 263 VAL A N 1
ATOM 2044 C CA . VAL A 1 263 ? -21.740 2.381 20.968 1.00 90.75 263 VAL A CA 1
ATOM 2045 C C . VAL A 1 263 ? -20.885 3.244 20.054 1.00 90.75 263 VAL A C 1
ATOM 2047 O O . VAL A 1 263 ? -20.548 2.816 18.952 1.00 90.75 263 VAL A O 1
ATOM 2050 N N . TYR A 1 264 ? -20.549 4.458 20.476 1.00 92.50 264 TYR A N 1
ATOM 2051 C CA . TYR A 1 264 ? -19.629 5.314 19.739 1.00 92.50 264 TYR A CA 1
ATOM 2052 C C . TYR A 1 264 ? -18.366 5.558 20.559 1.00 92.50 264 TYR A C 1
ATOM 2054 O O . TYR A 1 264 ? -18.410 6.231 21.584 1.00 92.50 264 TYR A O 1
ATOM 2062 N N . ILE A 1 265 ? -17.231 5.054 20.074 1.00 93.56 265 ILE A N 1
ATOM 2063 C CA . ILE A 1 265 ? -15.906 5.395 20.598 1.00 93.56 265 ILE A CA 1
ATOM 2064 C C . ILE A 1 265 ? -15.184 6.266 19.554 1.00 93.56 265 ILE A C 1
ATOM 2066 O O . ILE A 1 265 ? -15.208 5.929 18.361 1.00 93.56 265 ILE A O 1
ATOM 2070 N N . PRO A 1 266 ? -14.554 7.386 19.961 1.00 93.44 266 PRO A N 1
ATOM 2071 C CA . PRO A 1 266 ? -13.746 8.209 19.069 1.00 93.44 266 PRO A CA 1
ATOM 2072 C C . PRO A 1 266 ? -12.633 7.401 18.399 1.00 93.44 266 PRO A C 1
ATOM 2074 O O . PRO A 1 266 ? -12.082 6.461 18.975 1.00 93.44 266 PRO A O 1
ATOM 2077 N N . ASN A 1 267 ? -12.298 7.759 17.162 1.00 94.31 267 ASN A N 1
ATOM 2078 C CA . ASN A 1 267 ? -11.216 7.084 16.463 1.00 94.31 267 ASN A CA 1
ATOM 2079 C C . ASN A 1 267 ? -9.865 7.436 17.104 1.00 94.31 267 ASN A C 1
ATOM 2081 O O . ASN A 1 267 ? -9.617 8.610 17.344 1.00 94.31 267 ASN A O 1
ATOM 2085 N N . TRP A 1 268 ? -9.012 6.437 17.345 1.00 95.38 268 TRP A N 1
ATOM 2086 C CA . TRP A 1 268 ? -7.698 6.632 17.984 1.00 95.38 268 TRP A CA 1
ATOM 2087 C C . TRP A 1 268 ? -6.520 6.010 17.218 1.00 95.38 268 TRP A C 1
ATOM 2089 O O . TRP A 1 268 ? -5.357 6.135 17.604 1.00 95.38 268 TRP A O 1
ATOM 2099 N N . PHE A 1 269 ? -6.822 5.351 16.101 1.00 96.44 269 PHE A N 1
ATOM 2100 C CA . PHE A 1 269 ? -5.847 4.813 15.163 1.00 96.44 269 PHE A CA 1
ATOM 2101 C C . PHE A 1 269 ? -6.402 4.858 13.738 1.00 96.44 269 PHE A C 1
ATOM 2103 O O . PHE A 1 269 ? -7.600 5.041 13.508 1.00 96.44 269 PHE A O 1
ATOM 2110 N N . SER A 1 270 ? -5.532 4.647 12.760 1.00 95.44 270 SER A N 1
ATOM 2111 C CA . SER A 1 270 ? -5.918 4.363 11.379 1.00 95.44 270 SER A CA 1
ATOM 2112 C C . SER A 1 270 ? -5.304 3.048 10.908 1.00 95.44 270 SER A C 1
ATOM 2114 O O . SER A 1 270 ? -4.369 2.527 11.519 1.00 95.44 270 SER A O 1
ATOM 2116 N N . VAL A 1 271 ? -5.882 2.475 9.854 1.00 96.94 271 VAL A N 1
ATOM 2117 C CA . VAL A 1 271 ? -5.486 1.175 9.304 1.00 96.94 271 VAL A CA 1
ATOM 2118 C C . VAL A 1 271 ? -5.030 1.373 7.868 1.00 96.94 271 VAL A C 1
ATOM 2120 O O . VAL A 1 271 ? -5.703 2.050 7.093 1.00 96.94 271 VAL A O 1
ATOM 2123 N N . ASP A 1 272 ? -3.918 0.743 7.513 1.00 95.06 272 ASP A N 1
ATOM 2124 C CA . ASP A 1 272 ? -3.388 0.685 6.156 1.00 95.06 272 ASP A CA 1
ATOM 2125 C C . ASP A 1 272 ? -3.151 -0.777 5.744 1.00 95.06 272 ASP A C 1
ATOM 2127 O O . ASP A 1 272 ? -2.760 -1.613 6.563 1.00 95.06 272 ASP A O 1
ATOM 2131 N N . LEU A 1 273 ? -3.421 -1.084 4.471 1.00 97.44 273 LEU A N 1
ATOM 2132 C CA . LEU A 1 273 ? -3.281 -2.422 3.881 1.00 97.44 273 LEU A CA 1
ATOM 2133 C C . LEU A 1 273 ? -2.256 -2.467 2.733 1.00 97.44 273 LEU A C 1
ATOM 2135 O O . LEU A 1 273 ? -2.252 -3.422 1.953 1.00 97.44 273 LEU A O 1
ATOM 2139 N N . LYS A 1 274 ? -1.386 -1.457 2.574 1.00 94.94 274 LYS A N 1
ATOM 2140 C CA . LYS A 1 274 ? -0.454 -1.373 1.429 1.00 94.94 274 LYS A CA 1
ATOM 2141 C C . LYS A 1 274 ? 0.500 -2.562 1.351 1.00 94.94 274 LYS A C 1
ATOM 2143 O O . LYS A 1 274 ? 0.909 -2.942 0.260 1.00 94.94 274 LYS A O 1
ATOM 2148 N N . THR A 1 275 ? 0.835 -3.158 2.492 1.00 95.56 275 THR A N 1
ATOM 2149 C CA . THR A 1 275 ? 1.713 -4.334 2.590 1.00 95.56 275 THR A CA 1
ATOM 2150 C C . THR A 1 275 ? 0.976 -5.662 2.388 1.00 95.56 275 THR A C 1
ATOM 2152 O O . THR A 1 275 ? 1.611 -6.713 2.386 1.00 95.56 275 THR A O 1
ATOM 2155 N N . GLY A 1 276 ? -0.356 -5.645 2.255 1.00 96.38 276 GLY A N 1
ATOM 2156 C CA . GLY A 1 276 ? -1.196 -6.844 2.320 1.00 96.38 276 GLY A CA 1
ATOM 2157 C C . GLY A 1 276 ? -1.396 -7.387 3.741 1.00 96.38 276 GLY A C 1
ATOM 2158 O O . GLY A 1 276 ? -2.065 -8.402 3.912 1.00 96.38 276 GLY A O 1
ATOM 2159 N N . MET A 1 277 ? -0.853 -6.713 4.759 1.00 97.38 277 MET A N 1
ATOM 2160 C CA . MET A 1 277 ? -1.038 -7.015 6.178 1.00 97.38 277 MET A CA 1
ATOM 2161 C C . MET A 1 277 ? -1.692 -5.824 6.881 1.00 97.38 277 MET A C 1
ATOM 2163 O O . MET A 1 277 ? -1.587 -4.688 6.418 1.00 97.38 277 MET A O 1
ATOM 2167 N N . LEU A 1 278 ? -2.338 -6.072 8.023 1.00 97.62 278 LEU A N 1
ATOM 2168 C CA . LEU A 1 278 ? -2.855 -5.001 8.871 1.00 97.62 278 LEU A CA 1
ATOM 2169 C C . LEU A 1 278 ? -1.701 -4.163 9.425 1.00 97.62 278 LEU A C 1
ATOM 2171 O O . LEU A 1 278 ? -0.912 -4.648 10.235 1.00 97.62 278 LEU A O 1
ATOM 2175 N N . THR A 1 279 ? -1.639 -2.899 9.017 1.00 97.31 279 THR A N 1
ATOM 2176 C CA . THR A 1 279 ? -0.725 -1.905 9.584 1.00 97.31 279 THR A CA 1
ATOM 2177 C C . THR A 1 279 ? -1.547 -0.894 10.375 1.00 97.31 279 THR A C 1
ATOM 2179 O O . THR A 1 279 ? -2.461 -0.279 9.826 1.00 97.31 279 THR A O 1
ATOM 2182 N N . ILE A 1 280 ? -1.261 -0.758 11.671 1.00 97.19 280 ILE A N 1
ATOM 2183 C CA . ILE A 1 280 ? -1.969 0.159 12.571 1.00 97.19 280 ILE A CA 1
ATOM 2184 C C . ILE A 1 280 ? -1.104 1.394 12.795 1.00 97.19 280 ILE A C 1
ATOM 2186 O O . ILE A 1 280 ? 0.020 1.287 13.282 1.00 97.19 280 ILE A O 1
ATOM 2190 N N . HIS A 1 281 ? -1.644 2.564 12.469 1.00 95.25 281 HIS A N 1
ATOM 2191 C CA . HIS A 1 281 ? -1.020 3.850 12.752 1.00 95.25 281 HIS A CA 1
ATOM 2192 C C . HIS A 1 281 ? -1.718 4.483 13.951 1.00 95.25 281 HIS A C 1
ATOM 2194 O O . HIS A 1 281 ? -2.915 4.773 13.893 1.00 95.25 281 HIS A O 1
ATOM 2200 N N . LEU A 1 282 ? -0.974 4.689 15.032 1.00 93.94 282 LEU A N 1
ATOM 2201 C CA . LEU A 1 282 ? -1.442 5.463 16.180 1.00 93.94 282 LEU A CA 1
ATOM 2202 C C . LEU A 1 282 ? -1.465 6.949 15.790 1.00 93.94 282 LEU A C 1
ATOM 2204 O O . LEU A 1 282 ? -0.663 7.347 14.948 1.00 93.94 282 LEU A O 1
ATOM 2208 N N . GLY A 1 283 ? -2.436 7.707 16.319 1.00 79.00 283 GLY A N 1
ATOM 2209 C CA . GLY A 1 283 ? -2.770 9.084 15.912 1.00 79.00 283 GLY A CA 1
ATOM 2210 C C . GLY A 1 283 ? -1.582 10.019 15.636 1.00 79.00 283 GLY A C 1
ATOM 2211 O O . GLY A 1 283 ? -0.479 9.815 16.138 1.00 79.00 283 GLY A O 1
ATOM 2212 N N . GLN A 1 284 ? -1.809 11.060 14.827 1.00 82.38 284 GLN A N 1
ATOM 2213 C CA . GLN A 1 284 ? -0.747 12.006 14.444 1.00 82.38 284 GLN A CA 1
ATOM 2214 C C . GLN A 1 284 ? -0.296 12.889 15.616 1.00 82.38 284 GLN A C 1
ATOM 2216 O O . GLN A 1 284 ? 0.831 13.386 15.616 1.00 82.38 284 GLN A O 1
ATOM 2221 N N . ASP A 1 285 ? -1.169 13.062 16.607 1.00 84.31 285 ASP A N 1
ATOM 2222 C CA . ASP A 1 285 ? -0.932 13.843 17.810 1.00 84.31 285 ASP A CA 1
ATOM 2223 C C . ASP A 1 285 ? -1.612 13.230 19.053 1.00 84.31 285 ASP A C 1
ATOM 2225 O O . ASP A 1 285 ? -2.252 12.173 19.002 1.00 84.31 285 ASP A O 1
ATOM 2229 N N . GLU A 1 286 ? -1.449 13.924 20.183 1.00 86.81 286 GLU A N 1
ATOM 2230 C CA . GLU A 1 286 ? -2.024 13.580 21.486 1.00 86.81 286 GLU A CA 1
ATOM 2231 C C . GLU A 1 286 ? -3.555 13.428 21.442 1.00 86.81 286 GLU A C 1
ATOM 2233 O O . GLU A 1 286 ? -4.103 12.510 22.057 1.00 86.81 286 GLU A O 1
ATOM 2238 N N . ASN A 1 287 ? -4.253 14.310 20.718 1.00 86.88 287 ASN A N 1
ATOM 2239 C CA . ASN A 1 287 ? -5.714 14.350 20.715 1.00 86.88 287 ASN A CA 1
ATOM 2240 C C . ASN A 1 287 ? -6.283 13.138 19.989 1.00 86.88 287 ASN A C 1
ATOM 2242 O O . ASN A 1 287 ? -7.241 12.537 20.473 1.00 86.88 287 ASN A O 1
ATOM 2246 N N . ASP A 1 288 ? -5.678 12.768 18.861 1.00 87.44 288 ASP A N 1
ATOM 2247 C CA . ASP A 1 288 ? -6.088 11.601 18.092 1.00 87.44 288 ASP A CA 1
ATOM 2248 C C . ASP A 1 288 ? -5.760 10.314 18.852 1.00 87.44 288 ASP A C 1
ATOM 2250 O O . ASP A 1 288 ? -6.640 9.485 19.083 1.00 87.44 288 ASP A O 1
ATOM 2254 N N . CYS A 1 289 ? -4.506 10.136 19.284 1.00 93.75 289 CYS A N 1
ATOM 2255 C CA . CYS A 1 289 ? -4.077 8.885 19.908 1.00 93.75 289 CYS A CA 1
ATOM 2256 C C . CYS A 1 289 ? -4.823 8.608 21.222 1.00 93.75 289 CYS A C 1
ATOM 2258 O O . CYS A 1 289 ? -5.193 7.463 21.497 1.00 93.75 289 CYS A O 1
ATOM 2260 N N . PHE A 1 290 ? -5.107 9.644 22.014 1.00 93.81 290 PHE A N 1
ATOM 2261 C CA . PHE A 1 290 ? -5.749 9.501 23.319 1.00 93.81 290 PHE A CA 1
ATOM 2262 C C . PHE A 1 290 ? -7.237 9.872 23.334 1.00 93.81 290 PHE A C 1
ATOM 2264 O O . PHE A 1 290 ? -7.806 10.074 24.408 1.00 93.81 290 PHE A O 1
ATOM 2271 N N . ALA A 1 291 ? -7.916 9.883 22.186 1.00 93.06 291 ALA A N 1
ATOM 2272 C CA . ALA A 1 291 ? -9.349 10.179 22.121 1.00 93.06 291 ALA A CA 1
ATOM 2273 C C . ALA A 1 291 ? -10.237 9.114 22.807 1.00 93.06 291 ALA A C 1
ATOM 2275 O O . ALA A 1 291 ? -11.319 9.415 23.315 1.00 93.06 291 ALA A O 1
ATOM 2276 N N . ALA A 1 292 ? -9.808 7.848 22.811 1.00 93.94 292 ALA A N 1
ATOM 2277 C CA . ALA A 1 292 ? -10.651 6.706 23.169 1.00 93.94 292 ALA A CA 1
ATOM 2278 C C . ALA A 1 292 ? -10.593 6.339 24.662 1.00 93.94 292 ALA A C 1
ATOM 2280 O O . ALA A 1 292 ? -9.886 5.415 25.074 1.00 93.94 292 ALA A O 1
ATOM 2281 N N . TRP A 1 293 ? -11.395 7.044 25.463 1.00 92.62 293 TRP A N 1
ATOM 2282 C CA . TRP A 1 293 ? -11.694 6.691 26.855 1.00 92.62 293 TRP A CA 1
ATOM 2283 C C . TRP A 1 293 ? -12.860 5.703 26.946 1.00 92.62 293 TRP A C 1
ATOM 2285 O O . TRP A 1 293 ? -13.928 5.948 26.378 1.00 92.62 293 TRP A O 1
ATOM 2295 N N . VAL A 1 294 ? -12.671 4.593 27.658 1.00 90.75 294 VAL A N 1
ATOM 2296 C CA . VAL A 1 294 ? -13.635 3.483 27.744 1.00 90.75 294 VAL A CA 1
ATOM 2297 C C . VAL A 1 294 ? -13.670 2.929 29.169 1.00 90.75 294 VAL A C 1
ATOM 2299 O O . VAL A 1 294 ? -12.660 2.964 29.872 1.00 90.75 294 VAL A O 1
ATOM 2302 N N . PHE A 1 295 ? -14.819 2.423 29.617 1.00 86.81 295 PHE A N 1
ATOM 2303 C CA . PHE A 1 295 ? -14.926 1.761 30.920 1.00 86.81 295 PHE A CA 1
ATOM 2304 C C . PHE A 1 295 ? -14.165 0.428 30.938 1.00 86.81 295 PHE A C 1
ATOM 2306 O O . PHE A 1 295 ? -14.106 -0.281 29.930 1.00 86.81 295 PHE A O 1
ATOM 2313 N N . THR A 1 296 ? -13.609 0.045 32.088 1.00 82.50 296 THR A N 1
ATOM 2314 C CA . THR A 1 296 ? -12.849 -1.213 32.243 1.00 82.50 296 THR A CA 1
ATOM 2315 C C . THR A 1 296 ? -13.662 -2.441 31.844 1.00 82.50 296 THR A C 1
ATOM 2317 O O . THR A 1 296 ? -13.158 -3.309 31.129 1.00 82.50 296 THR A O 1
ATOM 2320 N N . LYS A 1 297 ? -14.946 -2.467 32.210 1.00 79.88 297 LYS A N 1
ATOM 2321 C CA . LYS A 1 297 ? -15.899 -3.525 31.855 1.00 79.88 297 LYS A CA 1
ATOM 2322 C C . LYS A 1 297 ? -16.084 -3.687 30.346 1.00 79.88 297 LYS A C 1
ATOM 2324 O O . LYS A 1 297 ? -16.037 -4.801 29.831 1.00 79.88 297 LYS A O 1
ATOM 2329 N N . GLU A 1 298 ? -16.250 -2.581 29.625 1.00 79.44 298 GLU A N 1
ATOM 2330 C CA . GLU A 1 298 ? -16.381 -2.578 28.161 1.00 79.44 298 GLU A CA 1
ATOM 2331 C C . GLU A 1 298 ? -15.062 -2.949 27.472 1.00 79.44 298 GLU A C 1
ATOM 2333 O O . GLU A 1 298 ? -15.058 -3.624 26.442 1.00 79.44 298 GLU A O 1
ATOM 2338 N N . ALA A 1 299 ? -13.935 -2.583 28.086 1.00 79.00 299 ALA A N 1
ATOM 2339 C CA . ALA A 1 299 ? -12.603 -3.005 27.676 1.00 79.00 299 ALA A CA 1
ATOM 2340 C C . ALA A 1 299 ? -12.290 -4.478 28.028 1.00 79.00 299 ALA A C 1
ATOM 2342 O O . ALA A 1 299 ? -11.201 -4.963 27.703 1.00 79.00 299 ALA A O 1
ATOM 2343 N N . GLY A 1 300 ? -13.209 -5.213 28.666 1.00 75.94 300 GLY A N 1
ATOM 2344 C CA . GLY A 1 300 ? -13.008 -6.610 29.062 1.00 75.94 300 GLY A CA 1
ATOM 2345 C C . GLY A 1 300 ? -11.905 -6.794 30.110 1.00 75.94 300 GLY A C 1
ATOM 2346 O O . GLY A 1 300 ? -11.187 -7.793 30.070 1.00 75.94 300 GLY A O 1
ATOM 2347 N N . ILE A 1 301 ? -11.725 -5.808 30.993 1.00 74.50 301 ILE A N 1
ATOM 2348 C CA . ILE A 1 301 ? -10.774 -5.831 32.107 1.00 74.50 301 ILE A CA 1
ATOM 2349 C C . ILE A 1 301 ? -11.561 -6.125 33.387 1.00 74.50 301 ILE A C 1
ATOM 2351 O O . ILE A 1 301 ? -12.482 -5.387 33.732 1.00 74.50 301 ILE A O 1
ATOM 2355 N N . ASN A 1 302 ? -11.191 -7.193 34.095 1.00 69.62 302 ASN A N 1
ATOM 2356 C CA . ASN A 1 302 ? -11.840 -7.579 35.347 1.00 69.62 302 ASN A CA 1
ATOM 2357 C C . ASN A 1 302 ? -11.267 -6.750 36.505 1.00 69.62 302 ASN A C 1
ATOM 2359 O O . ASN A 1 302 ? -10.157 -7.014 36.972 1.00 69.62 302 ASN A O 1
ATOM 2363 N N . THR A 1 303 ? -12.023 -5.757 36.969 1.00 70.19 303 THR A N 1
ATOM 2364 C CA . THR A 1 303 ? -11.652 -4.868 38.079 1.00 70.19 303 THR A CA 1
ATOM 2365 C C . THR A 1 303 ? -12.692 -4.955 39.191 1.00 70.19 303 THR A C 1
ATOM 2367 O O . THR A 1 303 ? -13.838 -5.312 38.946 1.00 70.19 303 THR A O 1
ATOM 2370 N N . THR A 1 304 ? -12.304 -4.659 40.435 1.00 68.88 304 THR A N 1
ATOM 2371 C CA . THR A 1 304 ? -13.248 -4.620 41.570 1.00 68.88 304 THR A CA 1
ATOM 2372 C C . THR A 1 304 ? -14.158 -3.391 41.537 1.00 68.88 304 THR A C 1
ATOM 2374 O O . THR A 1 304 ? -15.197 -3.389 42.186 1.00 68.88 304 THR A O 1
ATOM 2377 N N . ASP A 1 305 ? -13.755 -2.354 40.798 1.00 70.69 305 ASP A N 1
ATOM 2378 C CA . ASP A 1 305 ? -14.536 -1.146 40.544 1.00 70.69 305 ASP A CA 1
ATOM 2379 C C . ASP A 1 305 ? -14.902 -1.077 39.053 1.00 70.69 305 ASP A C 1
ATOM 2381 O O . ASP A 1 305 ? -14.022 -0.951 38.195 1.00 70.69 305 ASP A O 1
ATOM 2385 N N . ASP A 1 306 ? -16.197 -1.194 38.757 1.00 65.44 306 ASP A N 1
ATOM 2386 C CA . ASP A 1 306 ? -16.774 -1.159 37.405 1.00 65.44 306 ASP A CA 1
ATOM 2387 C C . ASP A 1 306 ? -16.790 0.266 36.805 1.00 65.44 306 ASP A C 1
ATOM 2389 O O . ASP A 1 306 ? -17.004 0.421 35.601 1.00 65.44 306 ASP A O 1
ATOM 2393 N N . ASN A 1 307 ? -16.550 1.313 37.609 1.00 71.38 307 ASN A N 1
ATOM 2394 C CA . ASN A 1 307 ? -16.608 2.714 37.171 1.00 71.38 307 ASN A CA 1
ATOM 2395 C C . ASN A 1 307 ? -15.259 3.280 36.701 1.00 71.38 307 ASN A C 1
ATOM 2397 O O . ASN A 1 307 ? -15.191 4.436 36.259 1.00 71.38 307 ASN A O 1
ATOM 2401 N N . LEU A 1 308 ? -14.190 2.485 36.777 1.00 82.75 308 LEU A N 1
ATOM 2402 C CA . LEU A 1 308 ? -12.868 2.877 36.303 1.00 82.75 308 LEU A CA 1
ATOM 2403 C C . LEU A 1 308 ? -12.841 3.001 34.776 1.00 82.75 308 LEU A C 1
ATOM 2405 O O . LEU A 1 308 ? -13.528 2.287 34.040 1.00 82.75 308 LEU A O 1
ATOM 2409 N N . ARG A 1 309 ? -12.011 3.925 34.291 1.00 85.50 309 ARG A N 1
ATOM 2410 C CA . ARG A 1 309 ? -11.851 4.205 32.862 1.00 85.50 309 ARG A CA 1
ATOM 2411 C C . ARG A 1 309 ? -10.410 4.010 32.442 1.00 85.50 309 ARG A C 1
ATOM 2413 O O . ARG A 1 309 ? -9.485 4.305 33.188 1.00 85.50 309 ARG A O 1
ATOM 2420 N N . VAL A 1 310 ? -10.241 3.544 31.215 1.00 88.75 310 VAL A N 1
ATOM 2421 C CA . VAL A 1 310 ? -8.947 3.358 30.568 1.00 88.75 310 VAL A CA 1
ATOM 2422 C C . VAL A 1 310 ? -8.920 4.097 29.244 1.00 88.75 310 VAL A C 1
ATOM 2424 O O . VAL A 1 310 ? -9.949 4.283 28.594 1.00 88.75 310 VAL A O 1
ATOM 2427 N N . ASN A 1 311 ? -7.721 4.493 28.835 1.00 91.94 311 ASN A N 1
ATOM 2428 C CA . ASN A 1 311 ? -7.483 5.085 27.533 1.00 91.94 311 ASN A CA 1
ATOM 2429 C C . ASN A 1 311 ? -6.788 4.069 26.618 1.00 91.94 311 ASN A C 1
ATOM 2431 O O . ASN A 1 311 ? -5.718 3.559 26.961 1.00 91.94 311 ASN A O 1
ATOM 2435 N N . TYR A 1 312 ? -7.393 3.759 25.470 1.00 92.69 312 TYR A N 1
ATOM 2436 C CA . TYR A 1 312 ? -6.872 2.738 24.556 1.00 92.69 312 TYR A CA 1
ATOM 2437 C C . TYR A 1 312 ? -5.499 3.088 23.972 1.00 92.69 312 TYR A C 1
ATOM 2439 O O . TYR A 1 312 ? -4.621 2.225 23.975 1.00 92.69 312 TYR A O 1
ATOM 2447 N N . GLY A 1 313 ? -5.278 4.336 23.547 1.00 93.06 313 GLY A N 1
ATOM 2448 C CA . GLY A 1 313 ? -3.989 4.769 23.001 1.00 93.06 313 GLY A CA 1
ATOM 2449 C C . GLY A 1 313 ? -2.860 4.698 24.023 1.00 93.06 313 GLY A C 1
ATOM 2450 O O . GLY A 1 313 ? -1.815 4.113 23.748 1.00 93.06 313 GLY A O 1
ATOM 2451 N N . ASN A 1 314 ? -3.102 5.200 25.239 1.00 91.69 314 ASN A N 1
ATOM 2452 C CA . ASN A 1 314 ? -2.136 5.125 26.341 1.00 91.69 314 ASN A CA 1
ATOM 2453 C C . ASN A 1 314 ? -1.763 3.666 26.644 1.00 91.69 314 ASN A C 1
ATOM 2455 O O . ASN A 1 314 ? -0.587 3.312 26.719 1.00 91.69 314 ASN A O 1
ATOM 2459 N N . ARG A 1 315 ? -2.769 2.790 26.737 1.00 89.69 315 ARG A N 1
ATOM 2460 C CA . ARG A 1 315 ? -2.573 1.363 27.014 1.00 89.69 315 ARG A CA 1
ATOM 2461 C C . ARG A 1 315 ? -1.777 0.667 25.905 1.00 89.69 315 ARG A C 1
ATOM 2463 O O . ARG A 1 315 ? -0.852 -0.082 26.201 1.00 89.69 315 ARG A O 1
ATOM 2470 N N . MET A 1 316 ? -2.098 0.947 24.642 1.00 92.88 316 MET A N 1
ATOM 2471 C CA . MET A 1 316 ? -1.375 0.400 23.491 1.00 92.88 316 MET A CA 1
ATOM 2472 C C . MET A 1 316 ? 0.092 0.836 23.484 1.00 92.88 316 MET A C 1
ATOM 2474 O O . MET A 1 316 ? 0.978 -0.006 23.349 1.00 92.88 316 MET A O 1
ATOM 2478 N N . LEU A 1 317 ? 0.367 2.132 23.661 1.00 93.19 317 LEU A N 1
ATOM 2479 C CA . LEU A 1 317 ? 1.738 2.637 23.653 1.00 93.19 317 LEU A CA 1
ATOM 2480 C C . LEU A 1 317 ? 2.562 2.092 24.827 1.00 93.19 317 LEU A C 1
ATOM 2482 O O . LEU A 1 317 ? 3.711 1.703 24.626 1.00 93.19 317 LEU A O 1
ATOM 2486 N N . ARG A 1 318 ? 1.972 1.989 26.026 1.00 90.69 318 ARG A N 1
ATOM 2487 C CA . ARG A 1 318 ? 2.614 1.346 27.186 1.00 90.69 318 ARG A CA 1
ATOM 2488 C C . ARG A 1 318 ? 2.999 -0.100 26.891 1.00 90.69 318 ARG A C 1
ATOM 2490 O O . ARG A 1 318 ? 4.115 -0.494 27.202 1.00 90.69 318 ARG A O 1
ATOM 2497 N N . SER A 1 319 ? 2.116 -0.868 26.251 1.00 90.88 319 SER A N 1
ATOM 2498 C CA . SER A 1 319 ? 2.421 -2.245 25.844 1.00 90.88 319 SER A CA 1
ATOM 2499 C C . SER A 1 319 ? 3.490 -2.333 24.754 1.00 90.88 319 SER A C 1
ATOM 2501 O O . SER A 1 319 ? 4.300 -3.255 24.771 1.00 90.88 319 SER A O 1
ATOM 2503 N N . LEU A 1 320 ? 3.502 -1.406 23.792 1.00 93.56 320 LEU A N 1
ATOM 2504 C CA . LEU A 1 320 ? 4.508 -1.381 22.722 1.00 93.56 320 LEU A CA 1
ATOM 2505 C C . LEU A 1 320 ? 5.907 -1.050 23.254 1.00 93.56 320 LEU A C 1
ATOM 2507 O O . LEU A 1 320 ? 6.894 -1.566 22.735 1.00 93.56 320 LEU A O 1
ATOM 2511 N N . LEU A 1 321 ? 5.980 -0.200 24.278 1.00 92.56 321 LEU A N 1
ATOM 2512 C CA . LEU A 1 321 ? 7.220 0.337 24.835 1.00 92.56 321 LEU A CA 1
ATOM 2513 C C . LEU A 1 321 ? 7.575 -0.259 26.208 1.00 92.56 321 LEU A C 1
ATOM 2515 O O . LEU A 1 321 ? 8.447 0.265 26.894 1.00 92.56 321 LEU A O 1
ATOM 2519 N N . GLU A 1 322 ? 6.940 -1.363 26.612 1.00 89.62 322 GLU A N 1
ATOM 2520 C CA . GLU A 1 322 ? 7.111 -1.983 27.938 1.00 89.62 322 GLU A CA 1
ATOM 2521 C C . GLU A 1 322 ? 8.592 -2.246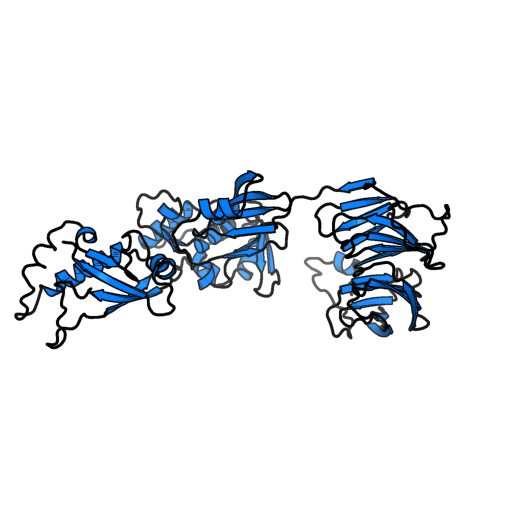 28.269 1.00 89.62 322 GLU A C 1
ATOM 2523 O O . GLU A 1 322 ? 9.072 -1.881 29.340 1.00 89.62 322 GLU A O 1
ATOM 2528 N N . ASN A 1 323 ? 9.346 -2.818 27.323 1.00 90.00 323 ASN A N 1
ATOM 2529 C CA . ASN A 1 323 ? 10.764 -3.138 27.527 1.00 90.00 323 ASN A CA 1
ATOM 2530 C C . ASN A 1 323 ? 11.642 -1.886 27.673 1.00 90.00 323 ASN A C 1
ATOM 2532 O O . ASN A 1 323 ? 12.580 -1.895 28.466 1.00 90.00 323 ASN A O 1
ATOM 2536 N N . TRP A 1 324 ? 11.325 -0.819 26.938 1.00 91.25 324 TRP A N 1
ATOM 2537 C CA . TRP A 1 324 ? 12.025 0.464 27.023 1.00 91.25 324 TRP A CA 1
ATOM 2538 C C . TRP A 1 324 ? 11.748 1.155 28.366 1.00 91.25 324 TRP A C 1
ATOM 2540 O O . TRP A 1 324 ? 12.671 1.592 29.051 1.00 91.25 324 TRP A O 1
ATOM 2550 N N . LEU A 1 325 ? 10.484 1.164 28.804 1.00 88.00 325 LEU A N 1
ATOM 2551 C CA . LEU A 1 325 ? 10.077 1.749 30.085 1.00 88.00 325 LEU A CA 1
ATOM 2552 C C . LEU A 1 325 ? 10.729 1.054 31.278 1.00 88.00 325 LEU A C 1
ATOM 2554 O O . LEU A 1 325 ? 11.178 1.728 32.205 1.00 88.00 325 LEU A O 1
ATOM 2558 N N . ASN A 1 326 ? 10.817 -0.276 31.241 1.00 86.06 326 ASN A N 1
ATOM 2559 C CA . ASN A 1 326 ? 11.473 -1.047 32.293 1.00 86.06 326 ASN A CA 1
ATOM 2560 C C . ASN A 1 326 ? 12.954 -0.659 32.441 1.00 86.06 326 ASN A C 1
ATOM 2562 O O . ASN A 1 326 ? 13.441 -0.586 33.564 1.00 86.06 326 ASN A O 1
ATOM 2566 N N . ARG A 1 327 ? 13.656 -0.360 31.338 1.00 84.31 327 ARG A N 1
ATOM 2567 C CA . ARG A 1 327 ? 15.060 0.089 31.370 1.00 84.31 327 ARG A CA 1
ATOM 2568 C C . ARG A 1 327 ? 15.223 1.471 31.993 1.00 84.31 327 ARG A C 1
ATOM 2570 O O . ARG A 1 327 ? 16.048 1.645 32.884 1.00 84.31 327 ARG A O 1
ATOM 2577 N N . ILE A 1 328 ? 14.391 2.428 31.588 1.00 82.00 328 ILE A N 1
ATOM 2578 C CA . ILE A 1 328 ? 14.429 3.791 32.141 1.00 82.00 328 ILE A CA 1
ATOM 2579 C C . ILE A 1 328 ? 14.162 3.774 33.652 1.00 82.00 328 ILE A C 1
ATOM 2581 O O . ILE A 1 328 ? 14.797 4.503 34.411 1.00 82.00 328 ILE A O 1
ATOM 2585 N N . GLN A 1 329 ? 13.252 2.911 34.111 1.00 74.06 329 GLN A N 1
ATOM 2586 C CA . GLN A 1 329 ? 12.947 2.766 35.536 1.00 74.06 329 GLN A CA 1
ATOM 2587 C C . GLN A 1 329 ? 14.064 2.082 36.334 1.00 74.06 329 GLN A C 1
ATOM 2589 O O . GLN A 1 329 ? 14.232 2.398 37.508 1.00 74.06 329 GLN A O 1
ATOM 2594 N N . THR A 1 330 ? 14.829 1.161 35.739 1.00 67.38 330 THR A N 1
ATOM 2595 C CA . THR A 1 330 ? 15.979 0.545 36.424 1.00 67.38 330 THR A CA 1
ATOM 2596 C C . THR A 1 330 ? 17.167 1.494 36.557 1.00 67.38 330 THR A C 1
ATOM 2598 O O . THR A 1 330 ? 17.881 1.415 37.554 1.00 67.38 330 THR A O 1
ATOM 2601 N N . ASP A 1 331 ? 17.359 2.401 35.595 1.00 60.44 331 ASP A N 1
ATOM 2602 C CA . ASP A 1 331 ? 18.473 3.360 35.607 1.00 60.44 331 ASP A CA 1
ATOM 2603 C C . ASP A 1 331 ? 18.216 4.539 36.562 1.00 60.44 331 ASP A C 1
ATOM 2605 O O . ASP A 1 331 ? 19.135 5.053 37.204 1.00 60.44 331 ASP A O 1
ATOM 2609 N N . HIS A 1 332 ? 16.952 4.939 36.729 1.00 58.59 332 HIS A N 1
ATOM 2610 C CA . HIS A 1 332 ? 16.531 5.916 37.731 1.00 58.59 332 HIS A CA 1
ATOM 2611 C C . HIS A 1 332 ? 16.139 5.205 39.030 1.00 58.59 332 HIS A C 1
ATOM 2613 O O . HIS A 1 332 ? 14.964 4.941 39.268 1.00 58.59 332 HIS A O 1
ATOM 2619 N N . GLY A 1 333 ? 17.135 4.891 39.867 1.00 45.09 333 GLY A N 1
ATOM 2620 C CA . GLY A 1 333 ? 16.959 4.221 41.161 1.00 45.09 333 GLY A CA 1
ATOM 2621 C C . GLY A 1 333 ? 15.684 4.639 41.909 1.00 45.09 333 GLY A C 1
ATOM 2622 O O . GLY A 1 333 ? 15.392 5.827 42.060 1.00 45.09 333 GLY A O 1
ATOM 2623 N N . SER A 1 334 ? 14.928 3.633 42.358 1.00 46.44 334 SER A N 1
ATOM 2624 C CA . SER A 1 334 ? 13.624 3.732 43.021 1.00 46.44 334 SER A CA 1
ATOM 2625 C C . SER A 1 334 ? 13.549 4.882 44.030 1.00 46.44 334 SER A C 1
ATOM 2627 O O . SER A 1 334 ? 13.971 4.755 45.179 1.00 46.44 334 SER A O 1
ATOM 2629 N N . SER A 1 335 ? 12.970 6.000 43.606 1.00 38.94 335 SER A N 1
ATOM 2630 C CA . SER A 1 335 ? 12.524 7.082 44.477 1.00 38.94 335 SER A CA 1
ATOM 2631 C C . SER A 1 335 ? 11.000 7.113 44.421 1.00 38.94 335 SER A C 1
ATOM 2633 O O . SER A 1 335 ? 10.385 7.911 43.718 1.00 38.94 335 SER A O 1
ATOM 2635 N N . GLU A 1 336 ? 10.369 6.184 45.144 1.00 40.16 336 GLU A N 1
ATOM 2636 C CA . GLU A 1 336 ? 8.930 6.242 45.405 1.00 40.16 336 GLU A CA 1
ATOM 2637 C C . GLU A 1 336 ? 8.638 7.427 46.339 1.00 40.16 336 GLU A C 1
ATOM 2639 O O . GLU A 1 336 ? 8.615 7.314 47.563 1.00 40.16 336 GLU A O 1
ATOM 2644 N N . GLY A 1 337 ? 8.448 8.604 45.744 1.00 36.75 337 GLY A N 1
ATOM 2645 C CA . GLY A 1 337 ? 7.773 9.725 46.383 1.00 36.75 337 GLY A CA 1
ATOM 2646 C C . GLY A 1 337 ? 6.263 9.494 46.368 1.00 36.75 337 GLY A C 1
ATOM 2647 O O . GLY A 1 337 ? 5.709 9.080 45.353 1.00 36.75 337 GLY A O 1
ATOM 2648 N N . VAL A 1 338 ? 5.614 9.762 47.501 1.00 40.81 338 VAL A N 1
ATOM 2649 C CA . VAL A 1 338 ? 4.169 9.638 47.767 1.00 40.81 338 VAL A CA 1
ATOM 2650 C C . VAL A 1 338 ? 3.315 10.087 46.564 1.00 40.81 338 VAL A C 1
ATOM 2652 O O . VAL A 1 338 ? 3.155 11.281 46.324 1.00 40.81 338 VAL A O 1
ATOM 2655 N N . GLN A 1 339 ? 2.760 9.132 45.805 1.00 42.00 339 GLN A N 1
ATOM 2656 C CA . GLN A 1 339 ? 1.829 9.390 44.695 1.00 42.00 339 GLN A CA 1
ATOM 2657 C C . GLN A 1 339 ? 0.370 9.281 45.164 1.00 42.00 339 GLN A C 1
ATOM 2659 O O . GLN A 1 339 ? 0.029 8.464 46.021 1.00 42.00 339 GLN A O 1
ATOM 2664 N N . SER A 1 340 ? -0.487 10.136 44.599 1.00 44.34 340 SER A N 1
ATOM 2665 C CA . SER A 1 340 ? -1.922 10.220 44.886 1.00 44.34 340 SER A CA 1
ATOM 2666 C C . SER A 1 340 ? -2.650 8.885 44.658 1.00 44.34 340 SER A C 1
ATOM 2668 O O . SER A 1 340 ? -2.281 8.074 43.807 1.00 44.34 340 SER A O 1
ATOM 2670 N N . THR A 1 341 ? -3.726 8.655 45.412 1.00 48.00 341 THR A N 1
ATOM 2671 C CA . THR A 1 341 ? -4.526 7.416 45.409 1.00 48.00 341 THR A CA 1
ATOM 2672 C C . THR A 1 341 ? -5.071 7.034 44.025 1.00 48.00 341 THR A C 1
ATOM 2674 O O . THR A 1 341 ? -5.158 5.846 43.717 1.00 48.00 341 THR A O 1
ATOM 2677 N N . GLU A 1 342 ? -5.369 8.014 43.164 1.00 46.84 342 GLU A N 1
ATOM 2678 C CA . GLU A 1 342 ? -5.812 7.793 41.776 1.00 46.84 342 GLU A CA 1
ATOM 2679 C C . GLU A 1 342 ? -4.682 7.289 40.858 1.00 46.84 342 GLU A C 1
ATOM 2681 O O . GLU A 1 342 ? -4.902 6.384 40.050 1.00 46.84 342 GLU A O 1
ATOM 2686 N N . LEU A 1 343 ? -3.449 7.793 41.022 1.00 46.84 343 LEU A N 1
ATOM 2687 C CA . LEU A 1 343 ? -2.287 7.324 40.255 1.00 46.84 343 LEU A CA 1
ATOM 2688 C C . LEU A 1 343 ? -1.929 5.872 40.605 1.00 46.84 343 LEU A C 1
ATOM 2690 O O . LEU A 1 343 ? -1.580 5.088 39.721 1.00 46.84 343 LEU A O 1
ATOM 2694 N N . ASN A 1 344 ? -2.053 5.486 41.878 1.00 44.44 344 ASN A N 1
ATOM 2695 C CA . ASN A 1 344 ? -1.783 4.116 42.328 1.00 44.44 344 ASN A CA 1
ATOM 2696 C C . ASN A 1 344 ? -2.797 3.102 41.770 1.00 44.44 344 ASN A C 1
ATOM 2698 O O . ASN A 1 344 ? -2.416 1.985 41.411 1.00 44.44 344 ASN A O 1
ATOM 2702 N N . ALA A 1 345 ? -4.070 3.490 41.635 1.00 50.19 345 ALA A N 1
ATOM 2703 C CA . ALA A 1 345 ? -5.090 2.662 40.992 1.00 50.19 345 ALA A CA 1
ATOM 2704 C C . ALA A 1 345 ? -4.819 2.492 39.487 1.00 50.19 345 ALA A C 1
ATOM 2706 O O . ALA A 1 345 ? -4.872 1.368 38.985 1.00 50.19 345 ALA A O 1
ATOM 2707 N N . GLN A 1 346 ? -4.442 3.574 38.792 1.00 52.47 346 GLN A N 1
ATOM 2708 C CA . GLN A 1 346 ? -4.077 3.539 37.373 1.00 52.47 346 GLN A CA 1
ATOM 2709 C C . GLN A 1 346 ? -2.841 2.658 37.129 1.00 52.47 346 GLN A C 1
ATOM 2711 O O . GLN A 1 346 ? -2.879 1.771 36.284 1.00 52.47 346 GLN A O 1
ATOM 2716 N N . THR A 1 347 ? -1.795 2.797 37.949 1.00 50.44 347 THR A N 1
ATOM 2717 C CA . THR A 1 347 ? -0.548 2.015 37.826 1.00 50.44 347 THR A CA 1
ATOM 2718 C C . THR A 1 347 ? -0.780 0.506 38.044 1.00 50.44 347 THR A C 1
ATOM 2720 O O . THR A 1 347 ? -0.146 -0.330 37.399 1.00 50.44 347 THR A O 1
ATOM 2723 N N . LYS A 1 348 ? -1.739 0.127 38.905 1.00 52.16 348 LYS A N 1
ATOM 2724 C CA . LYS A 1 348 ? -2.148 -1.274 39.135 1.00 52.16 348 LYS A CA 1
ATOM 2725 C C . LYS A 1 348 ? -3.051 -1.834 38.021 1.00 52.16 348 LYS A C 1
ATOM 2727 O O . LYS A 1 348 ? -3.071 -3.040 37.799 1.00 52.16 348 LYS A O 1
ATOM 2732 N N . LEU A 1 349 ? -3.780 -0.971 37.314 1.00 55.97 349 LEU A N 1
ATOM 2733 C CA . LEU A 1 349 ? -4.545 -1.303 36.102 1.00 55.97 349 LEU A CA 1
ATOM 2734 C C . LEU A 1 349 ? -3.635 -1.457 34.875 1.00 55.97 349 LEU A C 1
ATOM 2736 O O . LEU A 1 349 ? -3.882 -2.281 33.987 1.00 55.97 349 LEU A O 1
ATOM 2740 N N . ASP A 1 350 ? -2.573 -0.656 34.849 1.00 52.06 350 ASP A N 1
ATOM 2741 C CA . ASP A 1 350 ? -1.556 -0.632 33.808 1.00 52.06 350 ASP A CA 1
ATOM 2742 C C . ASP A 1 350 ? -0.669 -1.887 33.867 1.00 52.06 350 ASP A C 1
ATOM 2744 O O . ASP A 1 350 ? -0.261 -2.382 32.824 1.00 52.06 350 ASP A O 1
ATOM 2748 N N . SER A 1 351 ? -0.449 -2.499 35.040 1.00 51.59 351 SER A N 1
ATOM 2749 C CA . SER A 1 351 ? 0.256 -3.794 35.150 1.00 51.59 351 SER A CA 1
ATOM 2750 C C . SER A 1 351 ? -0.545 -4.986 34.602 1.00 51.59 351 SER A C 1
ATOM 2752 O O . SER A 1 351 ? 0.019 -6.040 34.310 1.00 51.59 351 SER A O 1
ATOM 2754 N N . GLN A 1 352 ? -1.852 -4.812 34.382 1.00 60.22 352 GLN A N 1
ATOM 2755 C CA . GLN A 1 352 ? -2.704 -5.754 33.652 1.00 60.22 352 GLN A CA 1
ATOM 2756 C C . GLN A 1 352 ? -2.754 -5.444 32.147 1.00 60.22 352 GLN A C 1
ATOM 2758 O O . GLN A 1 352 ? -3.728 -5.810 31.479 1.00 60.22 352 GLN A O 1
ATOM 2763 N N . CYS A 1 353 ? -1.769 -4.722 31.597 1.00 58.62 353 CYS A N 1
ATOM 2764 C CA . CYS A 1 353 ? -1.720 -4.383 30.175 1.00 58.62 353 CYS A CA 1
ATOM 2765 C C . CYS A 1 353 ? -1.771 -5.627 29.278 1.00 58.62 353 CYS A C 1
ATOM 2767 O O . CYS A 1 353 ? -1.276 -6.703 29.616 1.00 58.62 353 CYS A O 1
ATOM 2769 N N . CYS A 1 354 ? -2.371 -5.482 28.097 1.00 68.00 354 CYS A N 1
ATOM 2770 C CA . CYS A 1 354 ? -2.354 -6.543 27.095 1.00 68.00 354 CYS A CA 1
ATOM 2771 C C . CYS A 1 354 ? -0.919 -6.725 26.589 1.00 68.00 354 CYS A C 1
ATOM 2773 O O . CYS A 1 354 ? -0.344 -5.787 26.044 1.00 68.00 354 CYS A O 1
ATOM 2775 N N . LYS A 1 355 ? -0.341 -7.919 26.760 1.00 83.19 355 LYS A N 1
ATOM 2776 C CA . LYS A 1 355 ? 0.989 -8.219 26.219 1.00 83.19 355 LYS A CA 1
ATOM 2777 C C . LYS A 1 355 ? 0.921 -8.292 24.699 1.00 83.19 355 LYS A C 1
ATOM 2779 O O . LYS A 1 355 ? 0.196 -9.123 24.151 1.00 83.19 355 LYS A O 1
ATOM 2784 N N . ILE A 1 356 ? 1.686 -7.431 24.039 1.00 92.50 356 ILE A N 1
ATOM 2785 C CA . ILE A 1 356 ? 1.842 -7.440 22.586 1.00 92.50 356 ILE A CA 1
ATOM 2786 C C . ILE A 1 356 ? 2.849 -8.535 22.203 1.00 92.50 356 ILE A C 1
ATOM 2788 O O . ILE A 1 356 ? 3.847 -8.724 22.909 1.00 92.50 356 ILE A O 1
ATOM 2792 N N . PRO A 1 357 ? 2.626 -9.287 21.107 1.00 95.62 357 PRO A N 1
ATOM 2793 C CA . PRO A 1 357 ? 3.587 -10.275 20.643 1.00 95.62 357 PRO A CA 1
ATOM 2794 C C . PRO A 1 357 ? 4.973 -9.660 20.435 1.00 95.62 357 PRO A C 1
ATOM 2796 O O . PRO A 1 357 ? 5.130 -8.661 19.737 1.00 95.62 357 PRO A O 1
ATOM 2799 N N . ARG A 1 358 ? 5.997 -10.302 21.002 1.00 94.81 358 ARG A N 1
ATOM 2800 C CA . ARG A 1 358 ? 7.397 -9.837 20.994 1.00 94.81 358 ARG A CA 1
ATOM 2801 C C . ARG A 1 358 ? 7.948 -9.518 19.599 1.00 94.81 358 ARG A C 1
ATOM 2803 O O . ARG A 1 358 ? 8.764 -8.618 19.455 1.00 94.81 358 ARG A O 1
ATOM 2810 N N . HIS A 1 359 ? 7.483 -10.244 18.586 1.00 96.44 359 HIS A N 1
ATOM 2811 C CA . HIS A 1 359 ? 7.898 -10.098 17.191 1.00 96.44 359 HIS A CA 1
ATOM 2812 C C . HIS A 1 359 ? 7.139 -8.999 16.428 1.00 96.44 359 HIS A C 1
ATOM 2814 O O . HIS A 1 359 ? 7.321 -8.873 15.219 1.00 96.44 359 HIS A O 1
ATOM 2820 N N . THR A 1 360 ? 6.261 -8.237 17.087 1.00 97.62 360 THR A N 1
ATOM 2821 C CA . THR A 1 360 ? 5.517 -7.144 16.447 1.00 97.62 360 THR A CA 1
ATOM 2822 C C . THR A 1 360 ? 6.498 -6.051 16.017 1.00 97.62 360 THR A C 1
ATOM 2824 O O . THR A 1 360 ? 7.232 -5.546 16.870 1.00 97.62 360 THR A O 1
ATOM 2827 N N . PRO A 1 361 ? 6.545 -5.672 14.727 1.00 97.62 361 PRO A N 1
ATOM 2828 C CA . PRO A 1 361 ? 7.360 -4.548 14.286 1.00 97.62 361 PRO A CA 1
ATOM 2829 C C . PRO A 1 361 ? 6.782 -3.222 14.785 1.00 97.62 361 PRO A C 1
ATOM 2831 O O . PRO A 1 361 ? 5.602 -2.939 14.579 1.00 97.62 361 PRO A O 1
ATOM 2834 N N . LEU A 1 362 ? 7.630 -2.399 15.391 1.00 95.94 362 LEU A N 1
ATOM 2835 C CA . LEU A 1 362 ? 7.341 -1.027 15.782 1.00 95.94 362 LEU A CA 1
ATOM 2836 C C . LEU A 1 362 ? 8.068 -0.075 14.829 1.00 95.94 362 LEU A C 1
ATOM 2838 O O . LEU A 1 362 ? 9.270 -0.214 14.596 1.00 95.94 362 LEU A O 1
ATOM 2842 N N . MET A 1 363 ? 7.323 0.880 14.279 1.00 95.06 363 MET A N 1
ATOM 2843 C CA . MET A 1 363 ? 7.813 1.889 13.343 1.00 95.06 363 MET A CA 1
ATOM 2844 C C . MET A 1 363 ? 7.563 3.275 13.929 1.00 95.06 363 MET A C 1
ATOM 2846 O O . MET A 1 363 ? 6.430 3.583 14.297 1.00 95.06 363 MET A O 1
ATOM 2850 N N . ILE A 1 364 ? 8.591 4.116 13.956 1.00 93.69 364 ILE A N 1
ATOM 2851 C CA . ILE A 1 364 ? 8.478 5.543 14.264 1.00 93.69 364 ILE A CA 1
ATOM 2852 C C . ILE A 1 364 ? 8.723 6.295 12.962 1.00 93.69 364 ILE A C 1
ATOM 2854 O O . ILE A 1 364 ? 9.732 6.075 12.288 1.00 93.69 364 ILE A O 1
ATOM 2858 N N . SER A 1 365 ? 7.790 7.156 12.572 1.00 92.25 365 SER A N 1
ATOM 2859 C CA . SER A 1 365 ? 7.837 7.865 11.295 1.00 92.25 365 SER A CA 1
ATOM 2860 C C . SER A 1 365 ? 7.267 9.268 11.404 1.00 92.25 365 SER A C 1
ATOM 2862 O O . SER A 1 365 ? 6.364 9.519 12.197 1.00 92.25 365 SER A O 1
ATOM 2864 N N . GLU A 1 366 ? 7.727 10.153 10.530 1.00 90.12 366 GLU A N 1
ATOM 2865 C CA . GLU A 1 366 ? 7.082 11.441 10.290 1.00 90.12 366 GLU A CA 1
ATOM 2866 C C . GLU A 1 366 ? 5.737 11.250 9.568 1.00 90.12 366 GLU A C 1
ATOM 2868 O O . GLU A 1 366 ? 5.557 10.300 8.799 1.00 90.12 366 GLU A O 1
ATOM 2873 N N . VAL A 1 367 ? 4.814 12.204 9.730 1.00 84.69 367 VAL A N 1
ATOM 2874 C CA . VAL A 1 367 ? 3.499 12.194 9.052 1.00 84.69 367 VAL A CA 1
ATOM 2875 C C . VAL A 1 367 ? 3.641 12.152 7.520 1.00 84.69 367 VAL A C 1
ATOM 2877 O O . VAL A 1 367 ? 2.811 11.562 6.834 1.00 84.69 367 VAL A O 1
ATOM 2880 N N . GLY A 1 368 ? 4.732 12.707 6.975 1.00 82.75 368 GLY A N 1
ATOM 2881 C CA . GLY A 1 368 ? 5.056 12.677 5.543 1.00 82.75 368 GLY A CA 1
ATOM 2882 C C . GLY A 1 368 ? 5.495 11.310 4.996 1.00 82.75 368 GLY A C 1
ATOM 2883 O O . GLY A 1 368 ? 5.738 11.188 3.797 1.00 82.75 368 GLY A O 1
ATOM 2884 N N . GLY A 1 369 ? 5.604 10.282 5.846 1.00 84.69 369 GLY A N 1
ATOM 2885 C CA . GLY A 1 369 ? 5.922 8.906 5.448 1.00 84.69 369 GLY A CA 1
ATOM 2886 C C . GLY A 1 369 ? 7.399 8.521 5.556 1.00 84.69 369 GLY A C 1
ATOM 2887 O O . GLY A 1 369 ? 7.752 7.380 5.251 1.00 84.69 369 GLY A O 1
ATOM 2888 N N . ARG A 1 370 ? 8.276 9.423 6.014 1.00 92.00 370 ARG A N 1
ATOM 2889 C CA . ARG A 1 370 ? 9.672 9.083 6.313 1.00 92.00 370 ARG A CA 1
ATOM 2890 C C . ARG A 1 370 ? 9.729 8.224 7.576 1.00 92.00 370 ARG A C 1
ATOM 2892 O O . ARG A 1 370 ? 9.419 8.699 8.664 1.00 92.00 370 ARG A O 1
ATOM 2899 N N . CYS A 1 371 ? 10.162 6.974 7.439 1.00 93.38 371 CYS A N 1
ATOM 2900 C CA . CYS A 1 371 ? 10.504 6.134 8.583 1.00 93.38 371 CYS A CA 1
ATOM 2901 C C . CYS A 1 371 ? 11.777 6.667 9.250 1.00 93.38 371 CYS A C 1
ATOM 2903 O O . CYS A 1 371 ? 12.818 6.756 8.600 1.00 93.38 371 CYS A O 1
ATOM 2905 N N . LEU A 1 372 ? 11.685 6.997 10.535 1.00 93.44 372 LEU A N 1
ATOM 2906 C CA . LEU A 1 372 ? 12.816 7.390 11.371 1.00 93.44 372 LEU A CA 1
ATOM 2907 C C . LEU A 1 372 ? 13.489 6.155 11.959 1.00 93.44 372 LEU A C 1
ATOM 2909 O O . LEU A 1 372 ? 14.705 6.016 11.862 1.00 93.44 372 LEU A O 1
ATOM 2913 N N . TYR A 1 373 ? 12.696 5.233 12.510 1.00 94.25 373 TYR A N 1
ATOM 2914 C CA . TYR A 1 373 ? 13.235 4.035 13.136 1.00 94.25 373 TYR A CA 1
ATOM 2915 C C . TYR A 1 373 ? 12.286 2.837 13.062 1.00 94.25 373 TYR A C 1
ATOM 2917 O O . TYR A 1 373 ? 11.064 2.993 13.067 1.00 94.25 373 TYR A O 1
ATOM 2925 N N . ARG A 1 374 ? 12.864 1.634 12.979 1.00 95.44 374 ARG A N 1
ATOM 2926 C CA . ARG A 1 374 ? 12.153 0.352 12.915 1.00 95.44 374 ARG A CA 1
ATOM 2927 C C . ARG A 1 374 ? 12.832 -0.659 13.825 1.00 95.44 374 ARG A C 1
ATOM 2929 O O . ARG A 1 374 ? 13.997 -0.970 13.607 1.00 95.44 374 ARG A O 1
ATOM 2936 N N . MET A 1 375 ? 12.065 -1.277 14.713 1.00 95.50 375 MET A N 1
ATOM 2937 C CA . MET A 1 375 ? 12.533 -2.378 15.561 1.00 95.50 375 MET A CA 1
ATOM 2938 C C . MET A 1 375 ? 11.430 -3.412 15.792 1.00 95.50 375 MET A C 1
ATOM 2940 O O . MET A 1 375 ? 10.291 -3.226 15.364 1.00 95.50 375 MET A O 1
ATOM 2944 N N . LEU A 1 376 ? 11.746 -4.500 16.488 1.00 96.88 376 LEU A N 1
ATOM 2945 C CA . LEU A 1 376 ? 10.738 -5.357 17.110 1.00 96.88 376 LEU A CA 1
ATOM 2946 C C . LEU A 1 376 ? 10.440 -4.872 18.531 1.00 96.88 376 LEU A C 1
ATOM 2948 O O . LEU A 1 376 ? 11.345 -4.439 19.238 1.00 96.88 376 LEU A O 1
ATOM 2952 N N . VAL A 1 377 ? 9.201 -5.031 18.998 1.00 94.75 377 VAL A N 1
ATOM 2953 C CA . VAL A 1 377 ? 8.807 -4.701 20.385 1.00 94.75 377 VAL A CA 1
ATOM 2954 C C . VAL A 1 377 ? 9.729 -5.361 21.423 1.00 94.75 377 VAL A C 1
ATOM 2956 O O . VAL A 1 377 ? 10.026 -4.777 22.465 1.00 94.75 377 VAL A O 1
ATOM 2959 N N . SER A 1 378 ? 10.247 -6.562 21.148 1.00 93.31 378 SER A N 1
ATOM 2960 C CA . SER A 1 378 ? 11.196 -7.239 22.038 1.00 93.31 378 SER A CA 1
ATOM 2961 C C . SER A 1 378 ? 12.562 -6.574 22.184 1.00 93.31 378 SER A C 1
ATOM 2963 O O . SER A 1 378 ? 13.247 -6.899 23.146 1.00 93.31 378 SER A O 1
ATOM 2965 N N . GLN A 1 379 ? 12.957 -5.723 21.236 1.00 92.50 379 GLN A N 1
ATOM 2966 C CA . GLN A 1 379 ? 14.271 -5.068 21.181 1.00 92.50 379 GLN A CA 1
ATOM 2967 C C . GLN A 1 379 ? 14.256 -3.676 21.812 1.00 92.50 379 GLN A C 1
ATOM 2969 O O . GLN A 1 379 ? 15.306 -3.116 22.082 1.00 92.50 379 GLN A O 1
ATOM 2974 N N . ALA A 1 380 ? 13.079 -3.124 22.123 1.00 89.56 380 ALA A N 1
ATOM 2975 C CA . ALA A 1 380 ? 12.953 -1.765 22.653 1.00 89.56 380 ALA A CA 1
ATOM 2976 C C . ALA A 1 380 ? 13.713 -1.516 23.981 1.00 89.56 380 ALA A C 1
ATOM 2978 O O . ALA A 1 380 ? 13.840 -0.375 24.405 1.00 89.56 380 ALA A O 1
ATOM 2979 N N . GLY A 1 381 ? 14.213 -2.561 24.650 1.00 86.50 381 GLY A N 1
ATOM 2980 C CA . GLY A 1 381 ? 15.052 -2.455 25.850 1.00 86.50 381 GLY A CA 1
ATOM 2981 C C . GLY A 1 381 ? 16.551 -2.708 25.628 1.00 86.50 381 GLY A C 1
ATOM 2982 O O . GLY A 1 381 ? 17.287 -2.787 26.613 1.00 86.50 381 GLY A O 1
ATOM 2983 N N . ASP A 1 382 ? 17.015 -2.894 24.393 1.00 90.25 382 ASP A N 1
ATOM 2984 C CA . ASP A 1 382 ? 18.436 -3.096 24.087 1.00 90.25 382 ASP A CA 1
ATOM 2985 C C . ASP A 1 382 ? 19.180 -1.745 24.115 1.00 90.25 382 ASP A C 1
ATOM 2987 O O . ASP A 1 382 ? 18.606 -0.711 23.783 1.00 90.25 382 ASP A O 1
ATOM 2991 N N . GLU A 1 383 ? 20.455 -1.718 24.525 1.00 86.12 383 GLU A N 1
ATOM 2992 C CA . GLU A 1 383 ? 21.188 -0.459 24.792 1.00 86.12 383 GLU A CA 1
ATOM 2993 C C . GLU A 1 383 ? 21.210 0.502 23.591 1.00 86.12 383 GLU A C 1
ATOM 2995 O O . GLU A 1 383 ? 20.946 1.697 23.738 1.00 86.12 383 GLU A O 1
ATOM 3000 N N . ASN A 1 384 ? 21.463 -0.028 22.390 1.00 85.12 384 ASN A N 1
ATOM 3001 C CA . ASN A 1 384 ? 21.473 0.762 21.157 1.00 85.12 384 ASN A CA 1
ATOM 3002 C C . ASN A 1 384 ? 20.083 1.334 20.835 1.00 85.12 384 ASN A C 1
ATOM 3004 O O . ASN A 1 384 ? 19.961 2.491 20.435 1.00 85.12 384 ASN A O 1
ATOM 3008 N N . ASP A 1 385 ? 19.035 0.529 21.024 1.00 88.81 385 ASP A N 1
ATOM 3009 C CA . ASP A 1 385 ? 17.651 0.911 20.749 1.00 88.81 385 ASP A CA 1
ATOM 3010 C C . ASP A 1 385 ? 17.154 1.972 21.735 1.00 88.81 385 ASP A C 1
ATOM 3012 O O . ASP A 1 385 ? 16.495 2.923 21.322 1.00 88.81 385 ASP A O 1
ATOM 3016 N N . VAL A 1 386 ? 17.512 1.864 23.018 1.00 90.38 386 VAL A N 1
ATOM 3017 C CA . VAL A 1 386 ? 17.125 2.828 24.062 1.00 90.38 386 VAL A CA 1
ATOM 3018 C C . VAL A 1 386 ? 17.642 4.229 23.737 1.00 90.38 386 VAL A C 1
ATOM 3020 O O . VAL A 1 386 ? 16.875 5.189 23.822 1.00 90.38 386 VAL A O 1
ATOM 3023 N N . SER A 1 387 ? 18.909 4.354 23.321 1.00 89.00 387 SER A N 1
ATOM 3024 C CA . SER A 1 387 ? 19.486 5.649 22.935 1.00 89.00 387 SER A CA 1
ATOM 3025 C C . SER A 1 387 ? 18.708 6.291 21.784 1.00 89.00 387 SER A C 1
ATOM 3027 O O . SER A 1 387 ? 18.360 7.466 21.855 1.00 89.00 387 SER A O 1
ATOM 3029 N N . ILE A 1 388 ? 18.389 5.514 20.746 1.00 90.94 388 ILE A N 1
ATOM 3030 C CA . ILE A 1 388 ? 17.647 6.002 19.575 1.00 90.94 388 ILE A CA 1
ATOM 3031 C C . ILE A 1 388 ? 16.197 6.336 19.949 1.00 90.94 388 ILE A C 1
ATOM 3033 O O . ILE A 1 388 ? 15.645 7.332 19.482 1.00 90.94 388 ILE A O 1
ATOM 3037 N N . LEU A 1 389 ? 15.559 5.532 20.800 1.00 92.31 389 LEU A N 1
ATOM 3038 C CA . LEU A 1 389 ? 14.199 5.779 21.278 1.00 92.31 389 LEU A CA 1
ATOM 3039 C C . LEU A 1 389 ? 14.100 7.088 22.061 1.00 92.31 389 LEU A C 1
ATOM 3041 O O . LEU A 1 389 ? 13.170 7.856 21.826 1.00 92.31 389 LEU A O 1
ATOM 3045 N N . ASN A 1 390 ? 15.078 7.382 22.917 1.00 90.31 390 ASN A N 1
ATOM 3046 C CA . ASN A 1 390 ? 15.119 8.638 23.667 1.00 90.31 390 ASN A CA 1
ATOM 3047 C C . ASN A 1 390 ? 15.179 9.871 22.747 1.00 90.31 390 ASN A C 1
ATOM 3049 O O . ASN A 1 390 ? 14.646 10.920 23.101 1.00 90.31 390 ASN A O 1
ATOM 3053 N N . GLU A 1 391 ? 15.790 9.748 21.566 1.00 90.75 391 GLU A N 1
ATOM 3054 C CA . GLU A 1 391 ? 15.872 10.828 20.572 1.00 90.75 391 GLU A CA 1
ATOM 3055 C C . GLU A 1 391 ? 14.657 10.892 19.632 1.00 90.75 391 GLU A C 1
ATOM 3057 O O . GLU A 1 391 ? 14.329 11.959 19.113 1.00 90.75 391 GLU A O 1
ATOM 3062 N N . THR A 1 392 ? 13.996 9.759 19.376 1.00 92.94 392 THR A N 1
ATOM 3063 C CA . THR A 1 392 ? 12.964 9.642 18.329 1.00 92.94 392 THR A CA 1
ATOM 3064 C C . THR A 1 392 ? 11.529 9.638 18.850 1.00 92.94 392 THR A C 1
ATOM 3066 O O . THR A 1 392 ? 10.615 9.949 18.081 1.00 92.94 392 THR A O 1
ATOM 3069 N N . ILE A 1 393 ? 11.295 9.292 20.120 1.00 91.75 393 ILE A N 1
ATOM 3070 C CA . ILE A 1 393 ? 9.946 9.267 20.695 1.00 91.75 393 ILE A CA 1
ATOM 3071 C C . ILE A 1 393 ? 9.394 10.703 20.803 1.00 91.75 393 ILE A C 1
ATOM 3073 O O . ILE A 1 393 ? 10.033 11.573 21.396 1.00 91.75 393 ILE A O 1
ATOM 3077 N N . PRO A 1 394 ? 8.181 10.975 20.280 1.00 91.19 394 PRO A N 1
ATOM 3078 C CA . PRO A 1 394 ? 7.566 12.294 20.390 1.00 91.19 394 PRO A CA 1
ATOM 3079 C C . PRO A 1 394 ? 7.312 12.719 21.842 1.00 91.19 394 PRO A C 1
ATOM 3081 O O . PRO A 1 394 ? 6.892 11.916 22.674 1.00 91.19 394 PRO A O 1
ATOM 3084 N N . SER A 1 395 ? 7.445 14.014 22.135 1.00 91.06 395 SER A N 1
ATOM 3085 C CA . SER A 1 395 ? 7.233 14.556 23.488 1.00 91.06 395 SER A CA 1
ATOM 3086 C C . SER A 1 395 ? 5.844 14.257 24.064 1.00 91.06 395 SER A C 1
ATOM 3088 O O . SER A 1 395 ? 5.721 13.948 25.243 1.00 91.06 395 SER A O 1
ATOM 3090 N N . TRP A 1 396 ? 4.788 14.254 23.248 1.00 90.56 396 TRP A N 1
ATOM 3091 C CA . TRP A 1 396 ? 3.438 13.913 23.716 1.00 90.56 396 TRP A CA 1
ATOM 3092 C C . TRP A 1 396 ? 3.315 12.455 24.194 1.00 90.56 396 TRP A C 1
ATOM 3094 O O . TRP A 1 396 ? 2.527 12.161 25.093 1.00 90.56 396 TRP A O 1
ATOM 3104 N N . VAL A 1 397 ? 4.120 11.544 23.633 1.00 92.19 397 VAL A N 1
ATOM 3105 C CA . VAL A 1 397 ? 4.233 10.154 24.097 1.00 92.19 397 VAL A CA 1
ATOM 3106 C C . VAL A 1 397 ? 4.989 10.122 25.426 1.00 92.19 397 VAL A C 1
ATOM 3108 O O . VAL A 1 397 ? 4.533 9.473 26.370 1.00 92.19 397 VAL A O 1
ATOM 3111 N N . MET A 1 398 ? 6.099 10.864 25.529 1.00 90.38 398 MET A N 1
ATOM 3112 C CA . MET A 1 398 ? 6.890 10.986 26.762 1.00 90.38 398 MET A CA 1
ATOM 3113 C C . MET A 1 398 ? 6.035 11.463 27.940 1.00 90.38 398 MET A C 1
ATOM 3115 O O . MET A 1 398 ? 6.006 10.808 28.983 1.00 90.38 398 MET A O 1
ATOM 3119 N N . ASN A 1 399 ? 5.275 12.544 27.748 1.00 89.62 399 ASN A N 1
ATOM 3120 C CA . ASN A 1 399 ? 4.456 13.158 28.792 1.00 89.62 399 ASN A CA 1
ATOM 3121 C C . ASN A 1 399 ? 3.442 12.166 29.382 1.00 89.62 399 ASN A C 1
ATOM 3123 O O . ASN A 1 399 ? 3.203 12.136 30.589 1.00 89.62 399 ASN A O 1
ATOM 3127 N N . VAL A 1 400 ? 2.798 11.344 28.554 1.00 86.06 400 VAL A N 1
ATOM 3128 C CA . VAL A 1 400 ? 1.747 10.423 29.024 1.00 86.06 400 VAL A CA 1
ATOM 3129 C C . VAL A 1 400 ? 2.334 9.137 29.603 1.00 86.06 400 VAL A C 1
ATOM 3131 O O . VAL A 1 400 ? 1.824 8.588 30.587 1.00 86.06 400 VAL A O 1
ATOM 3134 N N . ILE A 1 401 ? 3.407 8.626 29.005 1.00 85.44 401 ILE A N 1
ATOM 3135 C CA . ILE A 1 401 ? 3.927 7.302 29.348 1.00 85.44 401 ILE A CA 1
ATOM 3136 C C . ILE A 1 401 ? 4.963 7.382 30.467 1.00 85.44 401 ILE A C 1
ATOM 3138 O O . ILE A 1 401 ? 4.845 6.636 31.445 1.00 85.44 401 ILE A O 1
ATOM 3142 N N . VAL A 1 402 ? 5.932 8.292 30.341 1.00 85.75 402 VAL A N 1
ATOM 3143 C CA . VAL A 1 402 ? 7.048 8.461 31.282 1.00 85.75 402 VAL A CA 1
ATOM 3144 C C . VAL A 1 402 ? 6.648 9.391 32.420 1.00 85.75 402 VAL A C 1
ATOM 3146 O O . VAL A 1 402 ? 6.703 8.989 33.580 1.00 85.75 402 VAL A O 1
ATOM 3149 N N . GLU A 1 403 ? 6.159 10.594 32.105 1.00 84.06 403 GLU A N 1
ATOM 3150 C CA . GLU A 1 403 ? 5.777 11.586 33.129 1.00 84.06 403 GLU A CA 1
ATOM 3151 C C . GLU A 1 403 ? 4.416 11.280 33.779 1.00 84.06 403 GLU A C 1
ATOM 3153 O O . GLU A 1 403 ? 3.999 11.957 34.717 1.00 84.06 403 GLU A O 1
ATOM 3158 N N . LYS A 1 404 ? 3.724 10.237 33.296 1.00 83.19 404 LYS A N 1
ATOM 3159 C CA . LYS A 1 404 ? 2.409 9.783 33.777 1.00 83.19 404 LYS A CA 1
ATOM 3160 C C . LYS A 1 404 ? 1.341 10.888 33.780 1.00 83.19 404 LYS A C 1
ATOM 3162 O O . LYS A 1 404 ? 0.421 10.852 34.600 1.00 83.19 404 LYS A O 1
ATOM 3167 N N . SER A 1 405 ? 1.426 11.857 32.865 1.00 86.12 405 SER A N 1
ATOM 3168 C CA . SER A 1 405 ? 0.352 12.836 32.687 1.00 86.12 405 SER A CA 1
ATOM 3169 C C . SER A 1 405 ? -0.928 12.145 32.203 1.00 86.12 405 SER A C 1
ATOM 3171 O O . SER A 1 405 ? -0.902 11.216 31.393 1.00 86.12 405 SER A O 1
ATOM 3173 N N . ILE A 1 406 ? -2.068 12.578 32.741 1.00 83.19 406 ILE A N 1
ATOM 3174 C CA . ILE A 1 406 ? -3.373 12.026 32.377 1.00 83.19 406 ILE A CA 1
ATOM 3175 C C . ILE A 1 406 ? -3.803 12.680 31.057 1.00 83.19 406 ILE A C 1
ATOM 3177 O O . ILE A 1 406 ? -3.921 13.910 31.020 1.00 83.19 406 ILE A O 1
ATOM 3181 N N . PRO A 1 407 ? -4.076 11.902 29.990 1.00 86.50 407 PRO A N 1
ATOM 3182 C CA . PRO A 1 407 ? -4.513 12.472 28.723 1.00 86.50 407 PRO A CA 1
ATOM 3183 C C . PRO A 1 407 ? -5.804 13.279 28.873 1.00 86.50 407 PRO A C 1
ATOM 3185 O O . PRO A 1 407 ? -6.696 12.932 29.653 1.00 86.50 407 PRO A O 1
ATOM 3188 N N . LYS A 1 408 ? -5.944 14.351 28.096 1.00 86.38 408 LYS A N 1
ATOM 3189 C CA . LYS A 1 408 ? -7.146 15.192 28.158 1.00 86.38 408 LYS A CA 1
ATOM 3190 C C . LYS A 1 408 ? -8.353 14.455 27.575 1.00 86.38 408 LYS A C 1
ATOM 3192 O O . LYS A 1 408 ? -8.323 13.965 26.452 1.00 86.38 408 LYS A O 1
ATOM 3197 N N . ALA A 1 409 ? -9.442 14.406 28.339 1.00 87.56 409 ALA A N 1
ATOM 3198 C CA . ALA A 1 409 ? -10.722 13.898 27.858 1.00 87.56 409 ALA A CA 1
ATOM 3199 C C . ALA A 1 409 ? -11.384 14.885 26.883 1.00 87.56 409 ALA A C 1
ATOM 3201 O O . ALA A 1 409 ? -11.358 16.103 27.098 1.00 87.56 409 ALA A O 1
ATOM 3202 N N . LEU A 1 410 ? -12.038 14.354 25.847 1.00 89.62 410 LEU A N 1
ATOM 3203 C CA . LEU A 1 410 ? -12.877 15.149 24.955 1.00 89.62 410 LEU A CA 1
ATOM 3204 C C . LEU A 1 410 ? -14.120 15.636 25.706 1.00 89.62 410 LEU A C 1
ATOM 3206 O O . LEU A 1 410 ? -14.672 14.930 26.549 1.00 89.62 410 LEU A O 1
ATOM 3210 N N . LYS A 1 411 ? -14.576 16.852 25.394 1.00 92.94 411 LYS A N 1
ATOM 3211 C CA . LYS A 1 411 ? -15.756 17.459 26.022 1.00 92.94 411 LYS A CA 1
ATOM 3212 C C . LYS A 1 411 ? -16.871 17.691 25.010 1.00 92.94 411 LYS A C 1
ATOM 3214 O O . LYS A 1 411 ? -16.620 18.053 23.863 1.00 92.94 411 LYS A O 1
ATOM 3219 N N . ILE A 1 412 ? -18.112 17.524 25.457 1.00 92.81 412 ILE A N 1
ATOM 3220 C CA . ILE A 1 412 ? -19.328 17.807 24.696 1.00 92.81 412 ILE A CA 1
ATOM 3221 C C . ILE A 1 412 ? -20.102 18.920 25.402 1.00 92.81 412 ILE A C 1
ATOM 3223 O O . ILE A 1 412 ? -20.446 18.805 26.579 1.00 92.81 412 ILE A O 1
ATOM 3227 N N . SER A 1 413 ? -20.396 19.988 24.659 1.00 94.12 413 SER A N 1
ATOM 3228 C CA . SER A 1 413 ? -21.409 20.980 25.012 1.00 94.12 413 SER A CA 1
ATOM 3229 C C . SER A 1 413 ? -22.805 20.452 24.688 1.00 94.12 413 SER A C 1
ATOM 3231 O O . SER A 1 413 ? -23.050 19.931 23.594 1.00 94.12 413 SER A O 1
ATOM 3233 N N . PHE A 1 414 ? -23.728 20.591 25.638 1.00 94.75 414 PHE A N 1
ATOM 3234 C CA . PHE A 1 414 ? -25.122 20.200 25.461 1.00 94.75 414 PHE A CA 1
ATOM 3235 C C . PHE A 1 414 ? -26.080 21.128 26.215 1.00 94.75 414 PHE A C 1
ATOM 3237 O O . PHE A 1 414 ? -25.708 21.807 27.170 1.00 94.75 414 PHE A O 1
ATOM 3244 N N . TYR A 1 415 ? -27.326 21.171 25.760 1.00 92.75 415 TYR A N 1
ATOM 3245 C CA . TYR A 1 415 ? -28.433 21.854 26.403 1.00 92.75 415 TYR A CA 1
ATOM 3246 C C . TYR A 1 415 ? -29.298 20.857 27.156 1.00 92.75 415 TYR A C 1
ATOM 3248 O O . TYR A 1 415 ? -29.628 19.797 26.625 1.00 92.75 415 TYR A O 1
ATOM 3256 N N . LEU A 1 416 ? -29.713 21.241 28.356 1.00 90.06 416 LEU A N 1
ATOM 3257 C CA . LEU A 1 416 ? -30.677 20.507 29.156 1.00 90.06 416 LEU A CA 1
ATOM 3258 C C . LEU A 1 416 ? -31.982 21.303 29.228 1.00 90.06 416 LEU A C 1
ATOM 3260 O O . LEU A 1 416 ? -31.968 22.486 29.578 1.00 90.06 416 LEU A O 1
ATOM 3264 N N . VAL A 1 417 ? -33.093 20.680 28.830 1.00 87.94 417 VAL A N 1
ATOM 3265 C CA . VAL A 1 417 ? -34.386 21.362 28.662 1.00 87.94 417 VAL A CA 1
ATOM 3266 C C . VAL A 1 417 ? -35.517 20.546 29.303 1.00 87.94 417 VAL A C 1
ATOM 3268 O O . VAL A 1 417 ? -35.685 19.376 28.964 1.00 87.94 417 VAL A O 1
ATOM 3271 N N . PRO A 1 418 ? -36.335 21.117 30.203 1.00 83.50 418 PRO A N 1
ATOM 3272 C CA . PRO A 1 418 ? -37.506 20.410 30.716 1.00 83.50 418 PRO A CA 1
ATOM 3273 C C . PRO A 1 418 ? -38.588 20.308 29.629 1.00 83.50 418 PRO A C 1
ATOM 3275 O O . PRO A 1 418 ? -38.860 21.284 28.924 1.00 83.50 418 PRO A O 1
ATOM 3278 N N . LEU A 1 419 ? -39.227 19.141 29.488 1.00 77.06 419 LEU A N 1
ATOM 3279 C CA . LEU A 1 419 ? -40.379 18.978 28.591 1.00 77.06 419 LEU A CA 1
ATOM 3280 C C . LEU A 1 419 ? -41.579 19.799 29.088 1.00 77.06 419 LEU A C 1
ATOM 3282 O O . LEU A 1 419 ? -41.857 19.845 30.285 1.00 77.06 419 LEU A O 1
ATOM 3286 N N . SER A 1 420 ? -42.342 20.386 28.162 1.00 61.00 420 SER A N 1
ATOM 3287 C CA . SER A 1 420 ? -43.474 21.300 28.416 1.00 61.00 420 SER A CA 1
ATOM 3288 C C . SER A 1 420 ? -44.544 20.754 29.372 1.00 61.00 420 SER A C 1
ATOM 3290 O O . SER A 1 420 ? -45.260 21.521 30.011 1.00 61.00 420 SER A O 1
ATOM 3292 N N . ASN A 1 421 ? -44.641 19.429 29.474 1.00 56.62 421 ASN A N 1
ATOM 3293 C CA . ASN A 1 421 ? -45.669 18.712 30.228 1.00 56.62 421 ASN A CA 1
ATOM 3294 C C . ASN A 1 421 ? -45.224 18.410 31.669 1.00 56.62 421 ASN A C 1
ATOM 3296 O O . ASN A 1 421 ? -45.913 17.703 32.397 1.00 56.62 421 ASN A O 1
ATOM 3300 N N . THR A 1 422 ? -44.051 18.896 32.074 1.00 56.09 422 THR A N 1
ATOM 3301 C CA . THR A 1 422 ? -43.501 18.675 33.410 1.00 56.09 422 THR A CA 1
ATOM 3302 C C . THR A 1 422 ? -43.982 19.750 34.376 1.00 56.09 422 THR A C 1
ATOM 3304 O O . THR A 1 422 ? -44.003 20.940 34.060 1.00 56.09 422 THR A O 1
ATOM 3307 N N . CYS A 1 423 ? -44.306 19.355 35.607 1.00 52.31 423 CYS A N 1
ATOM 3308 C CA . CYS A 1 423 ? -44.562 20.293 36.704 1.00 52.31 423 CYS A CA 1
ATOM 3309 C C . CYS A 1 423 ? -43.286 21.012 37.198 1.00 52.31 423 CYS A C 1
ATOM 3311 O O . CYS A 1 423 ? -43.307 21.687 38.223 1.00 52.31 423 CYS A O 1
ATOM 3313 N N . ILE A 1 424 ? -42.167 20.868 36.481 1.00 53.84 424 ILE A N 1
ATOM 3314 C CA . ILE A 1 424 ? -40.861 21.428 36.819 1.00 53.84 424 ILE A CA 1
ATOM 3315 C C . ILE A 1 424 ? -40.733 22.760 36.078 1.00 53.84 424 ILE A C 1
ATOM 3317 O O . ILE A 1 424 ? -40.352 22.812 34.909 1.00 53.84 424 ILE A O 1
ATOM 3321 N N . ARG A 1 425 ? -41.096 23.857 36.749 1.00 52.66 425 ARG A N 1
ATOM 3322 C CA . ARG A 1 425 ? -40.986 25.215 36.197 1.00 52.66 425 ARG A CA 1
ATOM 3323 C C . ARG A 1 425 ? -39.927 26.004 36.969 1.00 52.66 425 ARG A C 1
ATOM 3325 O O . ARG A 1 425 ? -40.202 26.424 38.090 1.00 52.66 425 ARG A O 1
ATOM 3332 N N . PRO A 1 426 ? -38.731 26.221 36.404 1.00 47.44 426 PRO A N 1
ATOM 3333 C CA . PRO A 1 426 ? -37.721 27.039 37.059 1.00 47.44 426 PRO A CA 1
ATOM 3334 C C . PRO A 1 426 ? -38.144 28.515 37.026 1.00 47.44 426 PRO A C 1
ATOM 3336 O O . PRO A 1 426 ? -38.555 29.044 35.992 1.00 47.44 426 PRO A O 1
ATOM 3339 N N . VAL A 1 427 ? -38.051 29.189 38.173 1.00 45.66 427 VAL A N 1
ATOM 3340 C CA . VAL A 1 427 ? -38.340 30.623 38.304 1.00 45.66 427 VAL A CA 1
ATOM 3341 C C . VAL A 1 427 ? -37.024 31.390 38.182 1.00 45.66 427 VAL A C 1
ATOM 3343 O O . VAL A 1 427 ? -36.180 31.329 39.071 1.00 45.66 427 VAL A O 1
ATOM 3346 N N . LYS A 1 428 ? -36.844 32.144 37.092 1.00 42.62 428 LYS A N 1
ATOM 3347 C CA . LYS A 1 428 ? -35.818 33.198 36.995 1.00 42.62 428 LYS A CA 1
ATOM 3348 C C . LYS A 1 428 ? -36.519 34.534 36.759 1.00 42.62 428 LYS A C 1
ATOM 3350 O O . LYS A 1 428 ? -37.247 34.690 35.783 1.00 42.62 428 LYS A O 1
ATOM 3355 N N . ASN A 1 429 ? -36.308 35.494 37.660 1.00 39.00 429 ASN A N 1
ATOM 3356 C CA . ASN A 1 429 ? -36.806 36.874 37.562 1.00 39.00 429 ASN A CA 1
ATOM 3357 C C . ASN A 1 429 ? -38.327 36.997 37.316 1.00 39.00 429 ASN A C 1
ATOM 3359 O O . ASN A 1 429 ? -38.760 37.777 36.471 1.00 39.00 429 ASN A O 1
ATOM 3363 N N . GLY A 1 430 ? -39.150 36.205 38.014 1.00 40.34 430 GLY A N 1
ATOM 3364 C CA . GLY A 1 430 ? -40.614 36.359 37.994 1.00 40.34 430 GLY A CA 1
ATOM 3365 C C . GLY A 1 430 ? -41.320 35.999 36.678 1.00 40.34 430 GLY A C 1
ATOM 3366 O O . GLY A 1 430 ? -42.528 36.189 36.576 1.00 40.34 430 GLY A O 1
ATOM 3367 N N . THR A 1 431 ? -40.618 35.448 35.679 1.00 35.22 431 THR A N 1
ATOM 3368 C CA . THR A 1 431 ? -41.232 34.928 34.445 1.00 35.22 431 THR A CA 1
ATOM 3369 C C . THR A 1 431 ? -41.061 33.411 34.351 1.00 35.22 431 THR A C 1
ATOM 3371 O O . THR A 1 431 ? -39.962 32.881 34.492 1.00 35.22 431 THR A O 1
ATOM 3374 N N . LEU A 1 432 ? -42.170 32.699 34.116 1.00 41.66 432 LEU A N 1
ATOM 3375 C CA . LEU A 1 432 ? -42.201 31.247 33.914 1.00 41.66 432 LEU A CA 1
ATOM 3376 C C . LEU A 1 432 ? -41.557 30.920 32.558 1.00 41.66 432 LEU A C 1
ATOM 3378 O O . LEU A 1 432 ? -42.211 31.026 31.520 1.00 41.66 432 LEU A O 1
ATOM 3382 N N . ARG A 1 433 ? -40.277 30.540 32.544 1.00 43.62 433 ARG A N 1
ATOM 3383 C CA . ARG A 1 433 ? -39.614 30.005 31.347 1.00 43.62 433 ARG A CA 1
ATOM 3384 C C . ARG A 1 433 ? -39.000 28.641 31.660 1.00 43.62 433 ARG A C 1
ATOM 3386 O O . ARG A 1 433 ? -38.398 28.499 32.718 1.00 43.62 433 ARG A O 1
ATOM 3393 N N . PRO A 1 434 ? -39.079 27.661 30.746 1.00 51.78 434 PRO A N 1
ATOM 3394 C CA . PRO A 1 434 ? -38.231 26.479 30.832 1.00 51.78 434 PRO A CA 1
ATOM 3395 C C . PRO A 1 434 ? -36.768 26.951 30.776 1.00 51.78 434 PRO A C 1
ATOM 3397 O O . PRO A 1 434 ? -36.361 27.559 29.782 1.00 51.78 434 PRO A O 1
ATOM 3400 N N . SER A 1 435 ? -35.988 26.767 31.848 1.00 60.31 435 SER A N 1
ATOM 3401 C CA . SER A 1 435 ? -34.580 27.171 31.844 1.00 60.31 435 SER A CA 1
ATOM 3402 C C . SER A 1 435 ? -33.823 26.225 30.927 1.00 60.31 435 SER A C 1
ATOM 3404 O O . SER A 1 435 ? -33.741 25.024 31.161 1.00 60.31 435 SER A O 1
ATOM 3406 N N . ARG A 1 436 ? -33.325 26.775 29.823 1.00 75.56 436 ARG A N 1
ATOM 3407 C CA . ARG A 1 436 ? -32.429 26.079 28.910 1.00 75.56 436 ARG A CA 1
ATOM 3408 C C . ARG A 1 436 ? -31.012 26.253 29.440 1.00 75.56 436 ARG A C 1
ATOM 3410 O O . ARG A 1 436 ? -30.397 27.294 29.202 1.00 75.56 436 ARG A O 1
ATOM 3417 N N . ASP A 1 437 ? -30.513 25.250 30.149 1.00 81.44 437 ASP A N 1
ATOM 3418 C CA . ASP A 1 437 ? -29.176 25.299 30.738 1.00 81.44 437 ASP A CA 1
ATOM 3419 C C . ASP A 1 437 ? -28.154 24.713 29.762 1.00 81.44 437 ASP A C 1
ATOM 3421 O O . ASP A 1 437 ? -28.332 23.614 29.237 1.00 81.44 437 ASP A O 1
ATOM 3425 N N . ARG A 1 438 ? -27.095 25.476 29.471 1.00 90.25 438 ARG A N 1
ATOM 3426 C CA . ARG A 1 438 ? -25.969 25.015 28.650 1.00 90.25 438 ARG A CA 1
ATOM 3427 C C . ARG A 1 438 ? -24.908 24.422 29.569 1.00 90.25 438 ARG A C 1
ATOM 3429 O O . ARG A 1 438 ? -24.374 25.131 30.417 1.00 90.25 438 ARG A O 1
ATOM 3436 N N . LEU A 1 439 ? -24.592 23.149 29.375 1.00 92.69 439 LEU A N 1
ATOM 3437 C CA . LEU A 1 439 ? -23.635 22.385 30.166 1.00 92.69 439 LEU A CA 1
ATOM 3438 C C . LEU A 1 439 ? -22.495 21.882 29.279 1.00 92.69 439 LEU A C 1
ATOM 3440 O O . LEU A 1 439 ? -22.633 21.759 28.060 1.00 92.69 439 LEU A O 1
ATOM 3444 N N . VAL A 1 440 ? -21.354 21.595 29.901 1.00 93.38 440 VAL A N 1
ATOM 3445 C CA . VAL A 1 440 ? -20.198 20.976 29.248 1.00 93.38 440 VAL A CA 1
ATOM 3446 C C . VAL A 1 440 ? -19.718 19.839 30.135 1.00 93.38 440 VAL A C 1
ATOM 3448 O O . VAL A 1 440 ? -19.432 20.052 31.310 1.00 93.38 440 VAL A O 1
ATOM 3451 N N . ALA A 1 441 ? -19.615 18.641 29.571 1.00 93.44 441 ALA A N 1
ATOM 3452 C CA . ALA A 1 441 ? -19.150 17.452 30.275 1.00 93.44 441 ALA A CA 1
ATOM 3453 C C . ALA A 1 441 ? -18.189 16.650 29.395 1.00 93.44 441 ALA A C 1
ATOM 3455 O O . ALA A 1 441 ? -18.087 16.906 28.195 1.00 93.44 441 ALA A O 1
ATOM 3456 N N . ASN A 1 442 ? -17.484 15.684 29.982 1.00 92.56 442 ASN A N 1
ATOM 3457 C CA . ASN A 1 442 ? -16.697 14.734 29.199 1.00 92.56 442 ASN A CA 1
ATOM 3458 C C . ASN A 1 442 ? -17.616 13.933 28.261 1.00 92.56 442 ASN A C 1
ATOM 3460 O O . ASN A 1 442 ? -18.763 13.634 28.596 1.00 92.56 442 ASN A O 1
ATOM 3464 N N . ASP A 1 443 ? -17.113 13.586 27.086 1.00 90.88 443 ASP A N 1
ATOM 3465 C CA . ASP A 1 443 ? -17.861 12.913 26.023 1.00 90.88 443 ASP A CA 1
ATOM 3466 C C . ASP A 1 443 ? -18.403 11.531 26.440 1.00 90.88 443 ASP A C 1
ATOM 3468 O O . ASP A 1 443 ? -19.482 11.128 26.010 1.00 90.88 443 ASP A O 1
ATOM 3472 N N . PHE A 1 444 ? -17.685 10.840 27.323 1.00 90.06 444 PHE A N 1
ATOM 3473 C CA . PHE A 1 444 ? -18.038 9.535 27.888 1.00 90.06 444 PHE A CA 1
ATOM 3474 C C . PHE A 1 444 ? -18.950 9.594 29.133 1.00 90.06 444 PHE A C 1
ATOM 3476 O O . PHE A 1 444 ? -19.141 8.575 29.801 1.00 90.06 444 PHE A O 1
ATOM 3483 N N . ILE A 1 445 ? -19.479 10.764 29.519 1.00 91.19 445 ILE A N 1
ATOM 3484 C CA . ILE A 1 445 ? -20.449 10.851 30.625 1.00 91.19 445 ILE A CA 1
ATOM 3485 C C . ILE A 1 445 ? -21.718 10.077 30.257 1.00 91.19 445 ILE A C 1
ATOM 3487 O O . ILE A 1 445 ? -22.290 10.294 29.191 1.00 91.19 445 ILE A O 1
ATOM 3491 N N . GLN A 1 446 ? -22.164 9.205 31.163 1.00 91.62 446 GLN A N 1
ATOM 3492 C CA . GLN A 1 446 ? -23.398 8.436 31.016 1.00 91.62 446 GLN A CA 1
ATOM 3493 C C . GLN A 1 446 ? -24.643 9.281 31.293 1.00 91.62 446 GLN A C 1
ATOM 3495 O O . GLN A 1 446 ? -24.629 10.176 32.140 1.00 91.62 446 GLN A O 1
ATOM 3500 N N . VAL A 1 447 ? -25.746 8.942 30.630 1.00 91.31 447 VAL A N 1
ATOM 3501 C CA . VAL A 1 447 ? -27.065 9.564 30.820 1.00 91.31 447 VAL A CA 1
ATOM 3502 C C . VAL A 1 447 ? -27.523 9.466 32.280 1.00 91.31 447 VAL A C 1
ATOM 3504 O O . VAL A 1 447 ? -28.091 10.426 32.798 1.00 91.31 447 VAL A O 1
ATOM 3507 N N . GLN A 1 448 ? -27.202 8.370 32.978 1.00 89.44 448 GLN A N 1
ATOM 3508 C CA . GLN A 1 448 ? -27.442 8.218 34.417 1.00 89.44 448 GLN A CA 1
ATOM 3509 C C . GL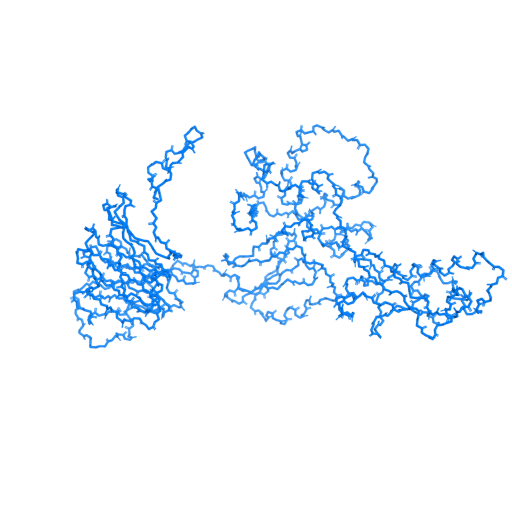N A 1 448 ? -26.877 9.390 35.235 1.00 89.44 448 GLN A C 1
ATOM 3511 O O . GLN A 1 448 ? -27.577 9.960 36.067 1.00 89.44 448 GLN A O 1
ATOM 3516 N N . LYS A 1 449 ? -25.635 9.807 34.965 1.00 89.50 449 LYS A N 1
ATOM 3517 C CA . LYS A 1 449 ? -24.979 10.905 35.696 1.00 89.50 449 LYS A CA 1
ATOM 3518 C C . LYS A 1 449 ? -25.661 12.253 35.453 1.00 89.50 449 LYS A C 1
ATOM 3520 O O . LYS A 1 449 ? -25.635 13.126 36.313 1.00 89.50 449 LYS A O 1
ATOM 3525 N N . ILE A 1 450 ? -26.310 12.417 34.300 1.00 89.81 450 ILE A N 1
ATOM 3526 C CA . ILE A 1 450 ? -27.122 13.602 33.997 1.00 89.81 450 ILE A CA 1
ATOM 3527 C C . ILE A 1 450 ? -28.429 13.564 34.797 1.00 89.81 450 ILE A C 1
ATOM 3529 O O . ILE A 1 450 ? -28.854 14.594 35.312 1.00 89.81 450 ILE A O 1
ATOM 3533 N N . ALA A 1 451 ? -29.047 12.389 34.946 1.00 86.38 451 ALA A N 1
ATOM 3534 C CA . ALA A 1 451 ? -30.227 12.215 35.794 1.00 86.38 451 ALA A CA 1
ATOM 3535 C C . ALA A 1 451 ? -29.924 12.515 37.274 1.00 86.38 451 ALA A C 1
ATOM 3537 O O . ALA A 1 451 ? -30.708 13.195 37.934 1.00 86.38 451 ALA A O 1
ATOM 3538 N N . GLU A 1 452 ? -28.770 12.062 37.772 1.00 86.19 452 GLU A N 1
ATOM 3539 C CA . GLU A 1 452 ? -28.271 12.378 39.120 1.00 86.19 452 GLU A CA 1
ATOM 3540 C C . GLU A 1 452 ? -28.071 13.891 39.300 1.00 86.19 452 GLU A C 1
ATOM 3542 O O . GLU A 1 452 ? -28.605 14.469 40.244 1.00 86.19 452 GLU A O 1
ATOM 3547 N N . TYR A 1 453 ? -27.426 14.556 38.335 1.00 86.62 453 TYR A N 1
ATOM 3548 C CA . TYR A 1 453 ? -27.258 16.013 38.343 1.00 86.62 453 TYR A CA 1
ATOM 3549 C C . TYR A 1 453 ? -28.594 16.773 38.407 1.00 86.62 453 TYR A C 1
ATOM 3551 O O . TYR A 1 453 ? -28.716 17.752 39.142 1.00 86.62 453 TYR A O 1
ATOM 3559 N N . ILE A 1 454 ? -29.611 16.330 37.655 1.00 83.12 454 ILE A N 1
ATOM 3560 C CA . ILE A 1 454 ? -30.958 16.928 37.695 1.00 83.12 454 ILE A CA 1
ATOM 3561 C C . ILE A 1 454 ? -31.577 16.770 39.087 1.00 83.12 454 ILE A C 1
ATOM 3563 O O . ILE A 1 454 ? -32.168 17.717 39.606 1.00 83.12 454 ILE A O 1
ATOM 3567 N N . HIS A 1 455 ? -31.442 15.587 39.688 1.00 79.75 455 HIS A N 1
ATOM 3568 C CA . HIS A 1 455 ? -31.983 15.291 41.011 1.00 79.75 455 HIS A CA 1
ATOM 3569 C C . HIS A 1 455 ? -31.350 16.169 42.101 1.00 79.75 455 HIS A C 1
ATOM 3571 O O . HIS A 1 455 ? -32.075 16.762 42.901 1.00 79.75 455 HIS A O 1
ATOM 3577 N N . GLU A 1 456 ? -30.024 16.323 42.085 1.00 79.00 456 GLU A N 1
ATOM 3578 C CA . GLU A 1 456 ? -29.292 17.194 43.016 1.00 79.00 456 GLU A CA 1
ATOM 3579 C C . GLU A 1 456 ? -29.694 18.666 42.838 1.00 79.00 456 GLU A C 1
ATOM 3581 O O . GLU A 1 456 ? -30.092 19.325 43.799 1.00 79.00 456 GLU A O 1
ATOM 3586 N N . LYS A 1 457 ? -29.710 19.164 41.593 1.00 76.75 457 LYS A N 1
ATOM 3587 C CA . LYS A 1 457 ? -30.100 20.547 41.264 1.00 76.75 457 LYS A CA 1
ATOM 3588 C C . LYS A 1 457 ? -31.515 20.917 41.702 1.00 76.75 457 LYS A C 1
ATOM 3590 O O . LYS A 1 457 ? -31.771 22.078 42.020 1.00 76.75 457 LYS A O 1
ATOM 3595 N N . LEU A 1 458 ? -32.450 19.971 41.642 1.00 70.00 458 LEU A N 1
ATOM 3596 C CA . LEU A 1 458 ? -33.827 20.200 42.075 1.00 70.00 458 LEU A CA 1
ATOM 3597 C C . LEU A 1 458 ? -33.958 20.141 43.599 1.00 70.00 458 LEU A C 1
ATOM 3599 O O . LEU A 1 458 ? -34.711 20.936 44.148 1.00 70.00 458 LEU A O 1
ATOM 3603 N N . SER A 1 459 ? -33.183 19.283 44.264 1.00 64.19 459 SER A N 1
ATOM 3604 C CA . SER A 1 459 ? -33.162 19.170 45.729 1.00 64.19 459 SER A CA 1
ATOM 3605 C C . SER A 1 459 ? -32.547 20.401 46.413 1.00 64.19 459 SER A C 1
ATOM 3607 O O . SER A 1 459 ? -33.020 20.825 47.463 1.00 64.19 459 SER A O 1
ATOM 3609 N N . GLU A 1 460 ? -31.528 21.030 45.814 1.00 56.88 460 GLU A N 1
ATOM 3610 C CA . GLU A 1 460 ? -30.904 22.251 46.360 1.00 56.88 460 GLU A CA 1
ATOM 3611 C C . GLU A 1 460 ? -31.822 23.487 46.310 1.00 56.88 460 GLU A C 1
ATOM 3613 O O . GLU A 1 460 ? -31.705 24.379 47.150 1.00 56.88 460 GLU A O 1
ATOM 3618 N N . ASN A 1 461 ? -32.761 23.551 45.360 1.00 52.59 461 ASN A N 1
ATOM 3619 C CA . ASN A 1 461 ? -33.675 24.693 45.220 1.00 52.59 461 ASN A CA 1
ATOM 3620 C C . ASN A 1 461 ? -34.794 24.738 46.280 1.00 52.59 461 ASN A C 1
ATOM 3622 O O . ASN A 1 461 ? -35.473 25.761 46.375 1.00 52.59 461 ASN A O 1
ATOM 3626 N N . ASP A 1 462 ? -34.972 23.687 47.087 1.00 46.22 462 ASP A N 1
ATOM 3627 C CA . ASP A 1 462 ? -35.893 23.698 48.236 1.00 46.22 462 ASP A CA 1
ATOM 3628 C C . ASP A 1 462 ? -35.289 24.391 49.476 1.00 46.22 462 ASP A C 1
ATOM 3630 O O . ASP A 1 462 ? -36.002 24.730 50.423 1.00 46.22 462 ASP A O 1
ATOM 3634 N N . GLY A 1 463 ? -33.980 24.670 49.477 1.00 45.72 463 GLY A N 1
ATOM 3635 C CA . GLY A 1 463 ? -33.290 25.336 50.578 1.00 45.72 463 GLY A CA 1
ATOM 3636 C C . GLY A 1 463 ? -32.902 26.777 50.249 1.00 45.72 463 GLY A C 1
ATOM 3637 O O . GLY A 1 463 ? -31.802 26.997 49.758 1.00 45.72 463 GLY A O 1
ATOM 3638 N N . SER A 1 464 ? -33.762 27.745 50.607 1.00 39.53 464 SER A N 1
ATOM 3639 C CA . SER A 1 464 ? -33.514 29.207 50.764 1.00 39.53 464 SER A CA 1
ATOM 3640 C C . SER A 1 464 ? -34.257 30.177 49.820 1.00 39.53 464 SER A C 1
ATOM 3642 O O . SER A 1 464 ? -33.664 30.901 49.030 1.00 39.53 464 SER A O 1
ATOM 3644 N N . SER A 1 465 ? -35.580 30.305 49.972 1.00 33.22 465 SER A N 1
ATOM 3645 C CA . SER A 1 465 ? -36.311 31.567 49.722 1.00 33.22 465 SER A CA 1
ATOM 3646 C C . SER A 1 465 ? -37.754 31.455 50.242 1.00 33.22 465 SER A C 1
ATOM 3648 O O . SER A 1 465 ? -38.386 30.430 49.997 1.00 33.22 465 SER A O 1
ATOM 3650 N N . PRO A 1 466 ? -38.337 32.477 50.904 1.00 34.00 466 PRO A N 1
ATOM 3651 C CA . PRO A 1 466 ? -39.712 32.417 51.411 1.00 34.00 466 PRO A CA 1
ATOM 3652 C C . PRO A 1 466 ? -40.792 32.570 50.319 1.00 34.00 466 PRO A C 1
ATOM 3654 O O . PRO A 1 466 ? -41.972 32.706 50.633 1.00 34.00 466 PRO A O 1
ATOM 3657 N N . TYR A 1 467 ? -40.423 32.521 49.036 1.00 37.59 467 TYR A N 1
ATOM 3658 C CA . TYR A 1 467 ? -41.355 32.583 47.913 1.00 37.59 467 TYR A CA 1
ATOM 3659 C C . TYR A 1 467 ? -41.033 31.505 46.882 1.00 37.59 467 TYR A C 1
ATOM 3661 O O . TYR A 1 467 ? -40.314 31.778 45.929 1.00 37.59 467 TYR A O 1
ATOM 3669 N N . ASN A 1 468 ? -41.573 30.297 47.059 1.00 36.16 468 ASN A N 1
ATOM 3670 C CA . ASN A 1 468 ? -41.994 29.426 45.958 1.00 36.16 468 ASN A CA 1
ATOM 3671 C C . ASN A 1 468 ? -42.846 28.274 46.508 1.00 36.16 468 ASN A C 1
ATOM 3673 O O . ASN A 1 468 ? -42.350 27.382 47.183 1.00 36.16 468 ASN A O 1
ATOM 3677 N N . LYS A 1 469 ? -44.145 28.280 46.184 1.00 36.34 469 LYS A N 1
ATOM 3678 C CA . LYS A 1 469 ? -44.963 27.063 46.203 1.00 36.34 469 LYS A CA 1
ATOM 3679 C C . LYS A 1 469 ? -44.565 26.235 44.982 1.00 36.34 469 LYS A C 1
ATOM 3681 O O . LYS A 1 469 ? -45.117 26.431 43.900 1.00 36.34 469 LYS A O 1
ATOM 3686 N N . THR A 1 470 ? -43.587 25.350 45.136 1.00 38.69 470 THR A N 1
ATOM 3687 C CA . THR A 1 470 ? -43.455 24.178 44.270 1.00 38.69 470 THR A CA 1
ATOM 3688 C C . THR A 1 470 ? -44.685 23.297 44.504 1.00 38.69 470 THR A C 1
ATOM 3690 O O . THR A 1 470 ? -45.101 23.058 45.633 1.00 38.69 470 THR A O 1
ATOM 3693 N N . SER A 1 471 ? -45.361 22.920 43.421 1.00 42.50 471 SER A N 1
ATOM 3694 C CA . SER A 1 471 ? -46.566 22.089 43.450 1.00 42.50 471 SER A CA 1
ATOM 3695 C C . SER A 1 471 ? -46.296 20.736 44.121 1.00 42.50 471 SER A C 1
ATOM 3697 O O . SER A 1 471 ? -45.248 20.137 43.871 1.00 42.50 471 SER A O 1
ATOM 3699 N N . ASP A 1 472 ? -47.273 20.227 44.882 1.00 39.88 472 ASP A N 1
ATOM 3700 C CA . ASP A 1 472 ? -47.262 18.957 45.645 1.00 39.88 472 ASP A CA 1
ATOM 3701 C C . ASP A 1 472 ? -46.791 17.708 44.865 1.00 39.88 472 ASP A C 1
ATOM 3703 O O . ASP A 1 472 ? -46.511 16.664 45.447 1.00 39.88 472 ASP A O 1
ATOM 3707 N N . CYS A 1 473 ? -46.656 17.793 43.542 1.00 40.22 473 CYS A N 1
ATOM 3708 C CA . CYS A 1 473 ? -46.096 16.739 42.705 1.00 40.22 473 CYS A CA 1
ATOM 3709 C C . CYS A 1 473 ? -44.578 16.528 42.876 1.00 40.22 473 CYS A C 1
ATOM 3711 O O . CYS A 1 473 ? -44.116 15.418 42.654 1.00 40.22 473 CYS A O 1
ATOM 3713 N N . ILE A 1 474 ? -43.780 17.542 43.244 1.00 45.66 474 ILE A N 1
ATOM 3714 C CA . ILE A 1 474 ? -42.307 17.394 43.328 1.00 45.66 474 ILE A CA 1
ATOM 3715 C C . ILE A 1 474 ? -41.900 16.666 44.621 1.00 45.66 474 ILE A C 1
ATOM 3717 O O . ILE A 1 474 ? -41.052 15.774 44.586 1.00 45.66 474 ILE A O 1
ATOM 3721 N N . ASN A 1 475 ? -42.584 16.962 45.731 1.00 44.38 475 ASN A N 1
ATOM 3722 C CA . ASN A 1 475 ? -42.282 16.401 47.052 1.00 44.38 475 ASN A CA 1
ATOM 3723 C C . ASN A 1 475 ? -42.512 14.883 47.151 1.00 44.38 475 ASN A C 1
ATOM 3725 O O . ASN A 1 475 ? -41.803 14.209 47.897 1.00 44.38 475 ASN A O 1
ATOM 3729 N N . ASN A 1 476 ? -43.444 14.323 46.372 1.00 46.19 476 ASN A N 1
ATOM 3730 C CA . ASN A 1 476 ? -43.689 12.876 46.358 1.00 46.19 476 ASN A CA 1
ATOM 3731 C C . ASN A 1 476 ? -42.699 12.092 45.470 1.00 46.19 476 ASN A C 1
ATOM 3733 O O . ASN A 1 476 ? -42.490 10.905 45.706 1.00 46.19 476 ASN A O 1
ATOM 3737 N N . HIS A 1 477 ? -42.054 12.725 44.478 1.00 48.34 477 HIS A N 1
ATOM 3738 C CA . HIS A 1 477 ? -41.147 12.043 43.536 1.00 48.34 477 HIS A CA 1
ATOM 3739 C C . HIS A 1 477 ? -39.678 11.996 43.990 1.00 48.34 477 HIS A C 1
ATOM 3741 O O . HIS A 1 477 ? -38.899 11.205 43.462 1.00 48.34 477 HIS A O 1
ATOM 3747 N N . LEU A 1 478 ? -39.283 12.803 44.978 1.00 50.50 478 LEU A N 1
ATOM 3748 C CA . LEU A 1 478 ? -37.915 12.819 45.516 1.00 50.50 478 LEU A CA 1
ATOM 3749 C C . LEU A 1 478 ? -37.658 11.731 46.582 1.00 50.50 478 LEU A C 1
ATOM 3751 O O . LEU A 1 478 ? -36.526 11.576 47.023 1.00 50.50 478 LEU A O 1
ATOM 3755 N N . GLN A 1 479 ? -38.671 10.940 46.967 1.00 47.97 479 GLN A N 1
ATOM 3756 C CA . GLN A 1 479 ? -38.560 9.897 48.006 1.00 47.97 479 GLN A CA 1
ATOM 3757 C C . GLN A 1 479 ? -38.020 8.536 47.503 1.00 47.97 479 GLN A C 1
ATOM 3759 O O . GLN A 1 479 ? -37.853 7.606 48.292 1.00 47.97 479 GLN A O 1
ATOM 3764 N N . GLY A 1 480 ? -37.749 8.381 46.201 1.00 44.72 480 GLY A N 1
ATOM 3765 C CA . GLY A 1 480 ? -37.250 7.132 45.612 1.00 44.72 480 GLY A CA 1
ATOM 3766 C C . GLY A 1 480 ? -35.723 6.986 45.677 1.00 44.72 480 GLY A C 1
ATOM 3767 O O . GLY A 1 480 ? -35.007 7.816 45.127 1.00 44.72 480 GLY A O 1
ATOM 3768 N N . ASN A 1 481 ? -35.230 5.881 46.255 1.00 50.66 481 ASN A N 1
ATOM 3769 C CA . ASN A 1 481 ? -33.811 5.585 46.558 1.00 50.66 481 ASN A CA 1
ATOM 3770 C C . ASN A 1 481 ? -32.802 5.560 45.376 1.00 50.66 481 ASN A C 1
ATOM 3772 O O . ASN A 1 481 ? -31.640 5.226 45.595 1.00 50.66 481 ASN A O 1
ATOM 3776 N N . THR A 1 482 ? -33.187 5.881 44.134 1.00 55.78 482 THR A N 1
ATOM 3777 C CA . THR A 1 482 ? -32.254 5.948 42.987 1.00 55.78 482 THR A CA 1
ATOM 3778 C C . THR A 1 482 ? -32.709 7.000 41.956 1.00 55.78 482 THR A C 1
ATOM 3780 O O . THR A 1 482 ? -33.807 6.840 41.412 1.00 55.78 482 THR A O 1
ATOM 3783 N N . PRO A 1 483 ? -31.883 8.006 41.599 1.00 54.56 483 PRO A N 1
ATOM 3784 C CA . PRO A 1 483 ? -32.246 9.110 40.690 1.00 54.56 483 PRO A CA 1
ATOM 3785 C C . PRO A 1 483 ? -32.760 8.685 39.304 1.00 54.56 483 PRO A C 1
ATOM 3787 O O . PRO A 1 483 ? -33.607 9.358 38.716 1.00 54.56 483 PRO A O 1
ATOM 3790 N N . GLU A 1 484 ? -32.323 7.527 38.799 1.00 55.06 484 GLU A N 1
ATOM 3791 C CA . GLU A 1 484 ? -32.761 6.948 37.516 1.00 55.06 484 GLU A CA 1
ATOM 3792 C C . GLU A 1 484 ? -34.257 6.606 37.456 1.00 55.06 484 GLU A C 1
ATOM 3794 O O . GLU A 1 484 ? -34.857 6.534 36.375 1.00 55.06 484 GLU A O 1
ATOM 3799 N N . LYS A 1 485 ? -34.874 6.371 38.618 1.00 60.66 485 LYS A N 1
ATOM 3800 C CA . LYS A 1 485 ? -36.307 6.079 38.726 1.00 60.66 485 LYS A CA 1
ATOM 3801 C C . LYS A 1 485 ? -37.161 7.341 38.712 1.00 60.66 485 LYS A C 1
ATOM 3803 O O . LYS A 1 485 ? -38.346 7.238 38.425 1.00 60.66 485 LYS A O 1
ATOM 3808 N N . ASN A 1 486 ? -36.554 8.506 38.929 1.00 68.25 486 ASN A N 1
ATOM 3809 C CA . ASN A 1 486 ? -37.279 9.760 39.104 1.00 68.25 486 ASN A CA 1
ATOM 3810 C C . ASN A 1 486 ? -37.364 10.559 37.795 1.00 68.25 486 ASN A C 1
ATOM 3812 O O . ASN A 1 486 ? -38.313 11.319 37.613 1.00 68.25 486 ASN A O 1
ATOM 3816 N N . PHE A 1 487 ? -36.426 10.360 36.857 1.00 78.62 487 PHE A N 1
ATOM 3817 C CA . PHE A 1 487 ? -36.366 11.121 35.604 1.00 78.62 487 PHE A CA 1
ATOM 3818 C C . PHE A 1 487 ? -36.264 10.239 34.355 1.00 78.62 487 PHE A C 1
ATOM 3820 O O . PHE A 1 487 ? -35.586 9.212 34.328 1.00 78.62 487 PHE A O 1
ATOM 3827 N N . GLU A 1 488 ? -36.941 10.663 33.291 1.00 86.38 488 GLU A N 1
ATOM 3828 C CA . GLU A 1 488 ? -36.802 10.143 31.932 1.00 86.38 488 GLU A CA 1
ATOM 3829 C C . GLU A 1 488 ? -36.107 11.202 31.075 1.00 86.38 488 GLU A C 1
ATOM 3831 O O . GLU A 1 488 ? -36.569 12.343 30.997 1.00 86.38 488 GLU A O 1
ATOM 3836 N N . LEU A 1 489 ? -34.988 10.822 30.452 1.00 91.12 489 LEU A N 1
ATOM 3837 C CA . LEU A 1 489 ? -34.221 11.676 29.551 1.00 91.12 489 LEU A CA 1
ATOM 3838 C C . LEU A 1 489 ? -34.461 11.224 28.110 1.00 91.12 489 LEU A C 1
ATOM 3840 O O . LEU A 1 489 ? -34.502 10.027 27.823 1.00 91.12 489 LEU A O 1
ATOM 3844 N N . SER A 1 490 ? -34.616 12.181 27.202 1.00 91.75 490 SER A N 1
ATOM 3845 C CA . SER A 1 490 ? -34.895 11.938 25.788 1.00 91.75 490 SER A CA 1
ATOM 3846 C C . SER A 1 490 ? -34.122 12.892 24.878 1.00 91.75 490 SER A C 1
ATOM 3848 O O . SER A 1 490 ? -33.740 13.994 25.274 1.00 91.75 490 SER A O 1
ATOM 3850 N N . CYS A 1 491 ? -33.869 12.469 23.645 1.00 93.75 491 CYS A N 1
ATOM 3851 C CA . CYS A 1 491 ? -33.267 13.285 22.592 1.00 93.75 491 CYS A CA 1
ATOM 3852 C C . CYS A 1 491 ? -33.954 12.940 21.267 1.00 93.75 491 CYS A C 1
ATOM 3854 O O . CYS A 1 491 ? -34.121 11.758 20.979 1.00 93.75 491 CYS A O 1
ATOM 3856 N N . ASN A 1 492 ? -34.369 13.943 20.481 1.00 91.19 492 ASN A N 1
ATOM 3857 C CA . ASN A 1 492 ? -35.143 13.748 19.242 1.00 91.19 492 ASN A CA 1
ATOM 3858 C C . ASN A 1 492 ? -36.313 12.753 19.413 1.00 91.19 492 ASN A C 1
ATOM 3860 O O . ASN A 1 492 ? -36.445 11.803 18.644 1.00 91.19 492 ASN A O 1
ATOM 3864 N N . ASP A 1 493 ? -37.108 12.935 20.473 1.00 86.25 493 ASP A N 1
ATOM 3865 C CA . ASP A 1 493 ? -38.256 12.089 20.844 1.00 86.25 493 ASP A CA 1
ATOM 3866 C C . ASP A 1 493 ? -37.935 10.609 21.146 1.00 86.25 493 ASP A C 1
ATOM 3868 O O . ASP A 1 493 ? -38.840 9.790 21.305 1.00 86.25 493 ASP A O 1
ATOM 3872 N N . GLN A 1 494 ? -36.655 10.247 21.292 1.00 92.25 494 GLN A N 1
ATOM 3873 C CA . GLN A 1 494 ? -36.222 8.913 21.713 1.00 92.25 494 GLN A CA 1
ATOM 3874 C C . GLN A 1 494 ? -35.792 8.908 23.179 1.00 92.25 494 GLN A C 1
ATOM 3876 O O . GLN A 1 494 ? -34.983 9.739 23.596 1.00 92.25 494 GLN A O 1
ATOM 3881 N N . ILE A 1 495 ? -36.302 7.946 23.953 1.00 91.94 495 ILE A N 1
ATOM 3882 C CA . ILE A 1 495 ? -35.904 7.731 25.350 1.00 91.94 495 ILE A CA 1
ATOM 3883 C C . ILE A 1 495 ? -34.474 7.186 25.389 1.00 91.94 495 ILE A C 1
ATOM 3885 O O . ILE A 1 495 ? -34.141 6.219 24.701 1.00 91.94 495 ILE A O 1
ATOM 3889 N N . LEU A 1 496 ? -33.631 7.805 26.210 1.00 92.81 496 LEU A N 1
ATOM 3890 C CA . LEU A 1 496 ? -32.228 7.440 26.356 1.00 92.81 496 LEU A CA 1
ATOM 3891 C C . LEU A 1 496 ? -32.058 6.348 27.418 1.00 92.81 496 LEU A C 1
ATOM 3893 O O . LEU A 1 496 ? -32.622 6.439 28.509 1.00 92.81 496 LEU A O 1
ATOM 3897 N N . SER A 1 497 ? -31.235 5.336 27.125 1.00 91.19 497 SER A N 1
ATOM 3898 C CA . SER A 1 497 ? -30.817 4.368 28.148 1.00 91.19 497 SER A CA 1
ATOM 3899 C C . SER A 1 497 ? -29.884 5.049 29.157 1.00 91.19 497 SER A C 1
ATOM 3901 O O . SER A 1 497 ? -28.972 5.756 28.717 1.00 91.19 497 SER A O 1
ATOM 3903 N N . PRO A 1 498 ? -30.016 4.794 30.474 1.00 88.94 498 PRO A N 1
ATOM 3904 C CA . PRO A 1 498 ? -29.111 5.342 31.489 1.00 88.94 498 PRO A CA 1
ATOM 3905 C C . PRO A 1 498 ? -27.633 4.999 31.249 1.00 88.94 498 PRO A C 1
ATOM 3907 O O . PRO A 1 498 ? -26.753 5.794 31.574 1.00 88.94 498 PRO A O 1
ATOM 3910 N N . THR A 1 499 ? -27.367 3.851 30.617 1.00 88.31 499 THR A N 1
ATOM 3911 C CA . THR A 1 499 ? -26.016 3.351 30.329 1.00 88.31 499 THR A CA 1
ATOM 3912 C C . THR A 1 499 ? -25.373 3.960 29.081 1.00 88.31 499 THR A C 1
ATOM 3914 O O . THR A 1 499 ? -24.172 3.778 28.888 1.00 88.31 499 THR A O 1
ATOM 3917 N N . MET A 1 500 ? -26.134 4.651 28.218 1.00 90.94 500 MET A N 1
ATOM 3918 C CA . MET A 1 500 ? -25.561 5.337 27.051 1.00 90.94 500 MET A CA 1
ATOM 3919 C C . MET A 1 500 ? -24.716 6.525 27.501 1.00 90.94 500 MET A C 1
ATOM 3921 O O . MET A 1 500 ? -25.074 7.222 28.449 1.00 90.94 500 MET A O 1
ATOM 3925 N N . ASP A 1 501 ? -23.634 6.799 26.777 1.00 93.00 501 ASP A N 1
ATOM 3926 C CA . ASP A 1 501 ? -22.825 7.998 26.970 1.00 93.00 501 ASP A CA 1
ATOM 3927 C C . ASP A 1 501 ? -23.213 9.138 26.009 1.00 93.00 501 ASP A C 1
ATOM 3929 O O . ASP A 1 501 ? -23.842 8.934 24.963 1.00 93.00 501 ASP A O 1
ATOM 3933 N N . LEU A 1 502 ? -22.852 10.372 26.375 1.00 94.25 502 LEU A N 1
ATOM 3934 C CA . LEU A 1 502 ? -23.174 11.583 25.613 1.00 94.25 502 LEU A CA 1
ATOM 3935 C C . LEU A 1 502 ? -22.708 11.504 24.157 1.00 94.25 502 LEU A C 1
ATOM 3937 O O . LEU A 1 502 ? -23.418 11.952 23.255 1.00 94.25 502 LEU A O 1
ATOM 3941 N N . ARG A 1 503 ? -21.528 10.933 23.909 1.00 93.69 503 ARG A N 1
ATOM 3942 C CA . ARG A 1 503 ? -20.980 10.754 22.560 1.00 93.69 503 ARG A CA 1
ATOM 3943 C C . ARG A 1 503 ? -21.790 9.765 21.719 1.00 93.69 503 ARG A C 1
ATOM 3945 O O . ARG A 1 503 ? -22.027 10.054 20.547 1.00 93.69 503 ARG A O 1
ATOM 3952 N N . THR A 1 504 ? -22.292 8.671 22.297 1.00 93.69 504 THR A N 1
ATOM 3953 C CA . THR A 1 504 ? -23.186 7.719 21.613 1.00 93.69 504 THR A CA 1
ATOM 3954 C C . THR A 1 504 ? -24.527 8.369 21.303 1.00 93.69 504 THR A C 1
ATOM 3956 O O . THR A 1 504 ? -24.994 8.279 20.167 1.00 93.69 504 THR A O 1
ATOM 3959 N N . VAL A 1 505 ? -25.107 9.109 22.256 1.00 94.88 505 VAL A N 1
ATOM 3960 C CA . VAL A 1 505 ? -26.348 9.875 22.033 1.00 94.88 505 VAL A CA 1
ATOM 3961 C C . VAL A 1 505 ? -26.153 10.904 20.917 1.00 94.88 505 VAL A C 1
ATOM 3963 O O . VAL A 1 505 ? -26.955 10.977 19.983 1.00 94.88 505 VAL A O 1
ATOM 3966 N N . LYS A 1 506 ? -25.052 11.665 20.958 1.00 93.94 506 LYS A N 1
ATOM 3967 C CA . LYS A 1 506 ? -24.727 12.669 19.938 1.00 93.94 506 LYS A CA 1
ATOM 3968 C C . LYS A 1 506 ? -24.560 12.041 18.549 1.00 93.94 506 LYS A C 1
ATOM 3970 O O . LYS A 1 506 ? -25.058 12.593 17.570 1.00 93.94 506 LYS A O 1
ATOM 3975 N N . HIS A 1 507 ? -23.883 10.897 18.462 1.00 92.62 507 HIS A N 1
ATOM 3976 C CA . HIS A 1 507 ? -23.588 10.239 17.191 1.00 92.62 507 HIS A CA 1
ATOM 3977 C C . HIS A 1 507 ? -24.810 9.538 16.575 1.00 92.62 507 HIS A C 1
ATOM 3979 O O . HIS A 1 507 ? -25.087 9.718 15.390 1.00 92.62 507 HIS A O 1
ATOM 3985 N N . PHE A 1 508 ? -25.559 8.758 17.362 1.00 92.81 508 PHE A N 1
ATOM 3986 C CA . PHE A 1 508 ? -26.622 7.892 16.838 1.00 92.81 508 PHE A CA 1
ATOM 3987 C C . PHE A 1 508 ? -28.034 8.479 16.919 1.00 92.81 508 PHE A C 1
ATOM 3989 O O . PHE A 1 508 ? -28.875 8.080 16.115 1.00 92.81 508 PHE A O 1
ATOM 3996 N N . ILE A 1 509 ? -28.310 9.403 17.844 1.00 93.62 509 ILE A N 1
ATOM 3997 C CA . ILE A 1 509 ? -29.671 9.913 18.091 1.00 93.62 509 ILE A CA 1
ATOM 3998 C C . ILE A 1 509 ? -29.796 11.370 17.639 1.00 93.62 509 ILE A C 1
ATOM 4000 O O . ILE A 1 509 ? -30.685 11.698 16.853 1.00 93.62 509 ILE A O 1
ATOM 4004 N N . TRP A 1 510 ? -28.877 12.238 18.072 1.00 93.62 510 TRP A N 1
ATOM 4005 C CA . TRP A 1 510 ? -28.932 13.671 17.764 1.00 93.62 510 TRP A CA 1
ATOM 4006 C C . TRP A 1 510 ? -28.711 13.979 16.280 1.00 93.62 510 TRP A C 1
ATOM 4008 O O . TRP A 1 510 ? -29.487 14.729 15.691 1.00 93.62 510 TRP A O 1
ATOM 4018 N N . LYS A 1 511 ? -27.658 13.403 15.677 1.00 85.06 511 LYS A N 1
ATOM 4019 C CA . LYS A 1 511 ? -27.318 13.521 14.241 1.00 85.06 511 LYS A CA 1
ATOM 4020 C C . LYS A 1 511 ? -27.276 14.961 13.690 1.00 85.06 511 LYS A C 1
ATOM 4022 O O . LYS A 1 511 ? -27.456 15.170 12.494 1.00 85.06 511 LYS A O 1
ATOM 4027 N N . SER A 1 512 ? -27.010 15.953 14.540 1.00 88.44 512 SER A N 1
ATOM 4028 C CA . SER A 1 512 ? -26.893 17.365 14.161 1.00 88.44 512 SER A CA 1
ATOM 4029 C C . SER A 1 512 ? -25.538 17.941 14.576 1.00 88.44 512 SER A C 1
ATOM 4031 O O . SER A 1 512 ? -24.933 17.509 15.560 1.00 88.44 512 SER A O 1
ATOM 4033 N N . SER A 1 513 ? -25.049 18.916 13.804 1.00 84.62 513 SER A N 1
ATOM 4034 C CA . SER A 1 513 ? -23.809 19.652 14.090 1.00 84.62 513 SER A CA 1
ATOM 4035 C C . SER A 1 513 ? -23.963 20.668 15.224 1.00 84.62 513 SER A C 1
ATOM 4037 O O . SER A 1 513 ? -22.960 21.117 15.777 1.00 84.62 513 SER A O 1
ATOM 4039 N N . ALA A 1 514 ? -25.200 21.021 15.586 1.00 88.94 514 ALA A N 1
ATOM 4040 C CA . ALA A 1 514 ? -25.484 21.896 16.715 1.00 88.94 514 ALA A CA 1
ATOM 4041 C C . ALA A 1 514 ? -25.165 21.217 18.060 1.00 88.94 514 ALA A C 1
ATOM 4043 O O . ALA A 1 514 ? -25.048 19.991 18.148 1.00 88.94 514 ALA A O 1
ATOM 4044 N N . ASP A 1 515 ? -25.065 22.025 19.120 1.00 89.81 515 ASP A N 1
ATOM 4045 C CA . ASP A 1 515 ? -24.949 21.528 20.495 1.00 89.81 515 ASP A CA 1
ATOM 4046 C C . ASP A 1 515 ? -26.093 20.545 20.798 1.00 89.81 515 ASP A C 1
ATOM 4048 O O . ASP A 1 515 ? -27.266 20.836 20.538 1.00 89.81 515 ASP A O 1
ATOM 4052 N N . LEU A 1 516 ? -25.733 19.380 21.347 1.00 93.50 516 LEU A N 1
ATOM 4053 C CA . LEU A 1 516 ? -26.667 18.310 21.701 1.00 93.50 516 LEU A CA 1
ATOM 4054 C C . LEU A 1 516 ? -27.765 18.870 22.607 1.00 93.50 516 LEU A C 1
ATOM 4056 O O . LEU A 1 516 ? -27.460 19.598 23.542 1.00 93.50 516 LEU A O 1
ATOM 4060 N N . THR A 1 517 ? -29.029 18.532 22.371 1.00 93.31 517 THR A N 1
ATOM 4061 C CA . THR A 1 517 ? -30.120 18.919 23.276 1.00 93.31 517 THR A CA 1
ATOM 4062 C C . THR A 1 517 ? -30.746 17.676 23.890 1.00 93.31 517 THR A C 1
ATOM 4064 O O . THR A 1 517 ? -31.179 16.775 23.172 1.00 93.31 517 THR A O 1
ATOM 4067 N N . ILE A 1 518 ? -30.772 17.630 25.221 1.00 92.94 518 ILE A N 1
ATOM 4068 C CA . ILE A 1 518 ? -31.386 16.565 26.009 1.00 92.94 518 ILE A CA 1
ATOM 4069 C C . ILE A 1 518 ? -32.594 17.146 26.730 1.00 92.94 518 ILE A C 1
ATOM 4071 O O . ILE A 1 518 ? -32.500 18.152 27.438 1.00 92.94 518 ILE A O 1
ATOM 4075 N N . TYR A 1 519 ? -33.728 16.487 26.550 1.00 90.75 519 TYR A N 1
ATOM 4076 C CA . TYR A 1 519 ? -34.965 16.813 27.225 1.00 90.75 519 TYR A CA 1
ATOM 4077 C C . TYR A 1 519 ? -35.159 15.902 28.430 1.00 90.75 519 TYR A C 1
ATOM 4079 O O . TYR A 1 519 ? -34.823 14.721 28.366 1.00 90.75 519 TYR A O 1
ATOM 4087 N N . PHE A 1 520 ? -35.722 16.420 29.519 1.00 88.50 520 PHE A N 1
ATOM 4088 C CA . PHE A 1 520 ? -36.022 15.612 30.701 1.00 88.50 520 PHE A CA 1
ATOM 4089 C C . PHE A 1 520 ? -37.454 15.815 31.198 1.00 88.50 520 PHE A C 1
ATOM 4091 O O . PHE A 1 520 ? -38.036 16.895 31.052 1.00 88.50 520 PHE A O 1
ATOM 4098 N N . LYS A 1 521 ? -38.020 14.763 31.799 1.00 85.00 521 LYS A N 1
ATOM 4099 C CA . LYS A 1 521 ? -39.294 14.797 32.526 1.00 85.00 521 LYS A CA 1
ATOM 4100 C C . LYS A 1 521 ? -39.254 13.930 33.780 1.00 85.00 521 LYS A C 1
ATOM 4102 O O . LYS A 1 521 ? -38.498 12.965 33.826 1.00 85.00 521 LYS A O 1
ATOM 4107 N N . ALA A 1 522 ? -40.068 14.264 34.779 1.00 76.12 522 ALA A N 1
ATOM 4108 C CA . ALA A 1 522 ? -40.284 13.382 35.924 1.00 76.12 522 ALA A CA 1
ATOM 4109 C C . ALA A 1 522 ? -41.058 12.127 35.480 1.00 76.12 522 ALA A C 1
ATOM 4111 O O . ALA A 1 522 ? -41.969 12.227 34.653 1.00 76.12 522 ALA A O 1
ATOM 4112 N N . LYS A 1 523 ? -40.681 10.957 35.999 1.00 70.88 523 LYS A N 1
ATOM 4113 C CA . LYS A 1 523 ? -41.440 9.710 35.826 1.00 70.88 523 LYS A CA 1
ATOM 4114 C C . LYS A 1 523 ? -42.607 9.705 36.820 1.00 70.88 523 LYS A C 1
ATOM 4116 O O . LYS A 1 523 ? -42.397 10.032 37.984 1.00 70.88 523 LYS A O 1
ATOM 4121 N N . HIS A 1 524 ? -43.808 9.392 36.333 1.00 57.97 524 HIS A N 1
ATOM 4122 C CA . HIS A 1 524 ? -45.018 9.266 37.151 1.00 57.97 524 HIS A CA 1
ATOM 4123 C C . HIS A 1 524 ? -45.020 7.990 37.984 1.00 57.97 524 HIS A C 1
ATOM 4125 O O . HIS A 1 524 ? -44.552 6.953 37.456 1.00 57.97 524 HIS A O 1
#

Radius of gyration: 34.2 Å; Cα contacts (8 Å, |Δi|>4): 1017; chains: 1; bounding box: 82×61×92 Å

pLDDT: mean 85.79, std 16.83, range [33.22, 98.69]

Mean predicted aligned error: 10.11 Å

Secondary structure (DSSP, 8-state):
---HHHHHT--SS-------------S-EEEEEE-TTS-EEEEEETTSEEEEEETTT--EEEEEE--SS-EEEEEE-TTSSEEEEEETTS-EEEEETTTTEEEEEE---SS-EEEEEE-TTS-EEEEEETT-EEEEEESS-TT-EEEEEE-SS-EEEEEE-TTSSEEEEEESSS-EEEEEPPPTTS----SS---S-S-SS-SEEEPPPPPEEEEEE-TTSSEEEEEETT--EEEEETTTTEEEEEEES--HHHHHHHT--S------EEEE-TTSS-EEEE-SSHHHHT--EEETTTTT---S-TT-EEEHHHHHHHHHTHHHHHHHHHHS--------HHHHHHHHHHTTPPPPPTT-EEEEE-TTS-EEEEEEGGGTTSHHHHHHHHHHS-HHHHHHHTS-PPPPPPEEEEEEEE-TTSS---EETTEE----EEEEEETT-BHHHHHHHHHHHHHHTTSS-S-----THHHHHTTSSSGGGTEEEEETTEEPPTT-BHHHHIIIII--SSPEEEEEEE--

Sequence (524 aa):
MWDVNMLTTLTTINNTVTTASLPGSKNSIYSLAMNNSGTILISGSTEKVLRVWDTRSSDCIMKLIGHTDNVKALVVSRDGTQCLSGSSDGTIKLWSLGQQQCIQTLRIHKEGVWALSATDNFSHVVSGGRDKKIYMTDLKNPNKVQLICNESAPVVKMVTTPDMSAIWVATSESSINCWKLRKSDESADFEDVPTVPYNQQPFRTVKGAAAIRKYHVLNDKRTILTQDTEKNVAVYDVLKASKLQDLGQIDFEEEIKKRHRIVYIPNWFSVDLKTGMLTIHLGQDENDCFAAWVFTKEAGINTTDDNLRVNYGNRMLRSLLENWLNRIQTDHGSSEGVQSTELNAQTKLDSQCCKIPRHTPLMISEVGGRCLYRMLVSQAGDENDVSILNETIPSWVMNVIVEKSIPKALKISFYLVPLSNTCIRPVKNGTLRPSRDRLVANDFIQVQKIAEYIHEKLSENDGSSPYNKTSDCINNHLQGNTPEKNFELSCNDQILSPTMDLRTVKHFIWKSSADLTIYFKAKH

Foldseek 3Di:
DDDPVLVVPDDPVRPDDDDDDQDDDPFDWQDWEAAPVRQKIWTWAQVQKIWIAGPVVSDGPAIEHDGPGTWQEKDAANVRQWIWTWFQSQKIFIDGVVVSYTPDIANQGPGGWHEWDADNVRQWIWTFFQQQWIKIAGPVDRQPIATADRHPATWHYKDADPVNQWIWTDGPAFKIFITGDDDPPDDDRDNDNDPDHPDPGGPDMDDGDWFWDDWDQAQLLFKMWTATPQQWIWIDGNQQRDTDDTPGNDDPVVVNVVRHDLAHFQAQWDWDRPVSDTDIGGDLALCNNQAGKDFCVSVVHDDPDRRDIDTSSLLSLCQLLVLLLVQVDVVVPDDPDDDDPVLVVVVVSSVVRNHHPQQDKDFQAHPVGHTPDIDGSVCCNPPVNSVSCVVRPDVSSCCCHVVVDDRDFDKAKAWEWEDPPALDFDDDPNDGDTDTDIDMDGQFDFLQVVLVVVLVVVVCVVPDDPDDDSDPVVVVLNPDPGSVQFKWKDFPNHTDDRNGGNNSCVVPPNPDPDGGYMYMHTDD

InterPro domains:
  IPR001680 WD40 repeat [PF00400] (19-54)
  IPR001680 WD40 repeat [PF00400] (59-96)
  IPR001680 WD40 repeat [PF00400] (101-136)
  IPR001680 WD40 repeat [PS50082] (22-63)
  IPR001680 WD40 repeat [PS50082] (64-105)
  IPR001680 WD40 repeat [SM00320] (15-54)
  IPR001680 WD40 repeat [SM00320] (57-96)
  IPR001680 WD40 repeat [SM00320] (99-138)
  IPR001680 WD40 repeat [SM00320] (141-180)
  IPR015943 WD40/YVTN repeat-like-containing domain superfamily [G3DSA:2.130.10.10] (1-287)
  IPR021772 WDR48/Bun107, ubiquitin-like domain [PF11816] (356-521)
  IPR036322 WD40-repeat-containing domain superfamily [SSF50978] (15-245)
  IPR051246 WD repeat-containing protein 48 [PTHR19862] (24-181)

Organism: NCBI:txid506608